Protein AF-A0A2N9G101-F1 (afdb_monomer_lite)

Secondary structure (DSSP, 8-state):
-TTHHHHHHHHHHGGGS-PPPP-HHHHHHHHHHHHHHHHHHHHHHHTTT-HHHHHHHHHHHHHHHHHHHHHHTHHHHHHHHTT-HHHHHHHHHHHHHHHHHHHHHHHSGGGGSGGGHHHHHHHHHHHHHHTHHHHHHHHHHTTT-HHHHHHHHHHHHHHHHHHHHHHHHHHTTTTTTSTTTSTTTT-HHHHHHHHHHHHHHHHHHHHHHHH-S---S-------SHHHHHHHHHHHHHHHHHHHHHHHHH------THHHHS-HHHH---TTS-TT--PPPSS--GGG-TT--S-TTSPP-SHHHHHHHHHHH-HHHHTTGGG-EEEEEE--SSPPSSTTHHHHHHHHHHHHHHHHHHHT-EEEEE-S-SSTT--GGGTHHHHHHHHHHH-TT-SEEEEE-TTEEE--SS----GGGGTT-SEEEEE-HHHHH-SSS--TTSEEEEEEEEESSHHHHHHHHHHHTTSTTSTTHHHHHHHHHHH-TT---SS--HHHHHHHHHHHTHHHHGGGEEEE-SB-SS-BHHHHHTTHHHHHHHHHHHHHH-TTTS----GGGHHHHHHHHHHHHIIIIITTTS--B--EEE-TT--TTTS---TTS-HHHHHHHHHHHHHHHHHHHHGGGTEE-SSTT-SS--EEPPTT---

pLDDT: mean 84.17, std 16.73, range [27.88, 98.81]

Radius of gyration: 36.26 Å; chains: 1; bounding box: 88×79×110 Å

Sequence (647 aa):
MQQSMKEDLANIIAPLMVRPITRWPFFAFLGGAMFCLLASSICHLLSCHSERVSYIMLRLDYAGIAALISTSFYPPVYYSFMCNPFFCNLYMGFITLMGIATVLVSLLPVFQTPEFRTVRASLFCAMGFSGIAPILHKLILFWGTPEILHTTGYEVLMGAFYGLGALVYATRIPERWMPGKFDIAGHSHQLFHVLVVAGAYTHYHAGSQTSDPMSKSSYRNKPCLCFINGFLFLGGALLLLLLLWTFLSFSNPFPNFEAKLNDPDSLNCAMGESETKHCDSPEKSFYDDPELSYSIEKPVKNWDAKRRDWLKHHPSLASGARDRILVVTGSQPFPCKNPIGDHLLLRLFKNKVDYCRIHGYEIFYNNAYLQPKMDSYWAKIPVVRAAMLAHPEVEWIWWVDSDAVFTDMEFKVPLERYKDHNLVVHGWPDMVYHTYNKSWTGLNAGVFLIRNCQWSMDLMHVWSHFGPNSPNYKRWGQILTSTFKDKPYPLPDDQSSLIYLLFKLRKKWGYKTYIESDYNLEGYWIELVKTYDNVTEGYIDMEIRAPTLRRRHAEKLSEYYAALREPYLEDVGYKSGNGRRPFVTHFTGCQQCSGNHNAMYVGDTCWNEMERALNFADNQVLRKYGFMHPDLLNSSLVSVVPFDYPA

Organism: Fagus sylvatica (NCBI:txid28930)

InterPro domains:
  IPR004254 AdipoR/Haemolysin-III-related [PF03006] (19-204)
  IPR008630 Glycosyltransferase 34 [PF05637] (323-595)
  IPR008630 Glycosyltransferase 34 [PTHR31311] (271-636)
  IPR029044 Nucleotide-diphospho-sugar transferases [G3DSA:3.90.550.10] (322-485)

Structure (mmCIF, N/CA/C/O backbone):
data_AF-A0A2N9G101-F1
#
_entry.id   AF-A0A2N9G101-F1
#
loop_
_atom_site.group_PDB
_atom_site.id
_atom_site.type_symbol
_atom_site.label_atom_id
_atom_site.label_alt_id
_atom_site.label_comp_id
_atom_site.label_asym_id
_atom_site.label_entity_id
_atom_site.label_seq_id
_atom_site.pdbx_PDB_ins_code
_atom_site.Cartn_x
_atom_site.Cartn_y
_atom_site.Cartn_z
_atom_site.occupancy
_atom_site.B_iso_or_equiv
_atom_site.auth_seq_id
_atom_site.auth_comp_id
_atom_site.auth_asym_id
_atom_site.auth_atom_id
_atom_site.pdbx_PDB_model_num
ATOM 1 N N . MET A 1 1 ? 56.088 42.602 -72.945 1.00 52.53 1 MET A N 1
ATOM 2 C CA . MET A 1 1 ? 55.008 43.374 -72.283 1.00 52.53 1 MET A CA 1
ATOM 3 C C . MET A 1 1 ? 53.734 42.558 -72.051 1.00 52.53 1 MET A C 1
ATOM 5 O O . MET A 1 1 ? 53.182 42.627 -70.967 1.00 52.53 1 MET A O 1
ATOM 9 N N . GLN A 1 2 ? 53.290 41.732 -73.005 1.00 46.81 2 GLN A N 1
ATOM 10 C CA . GLN A 1 2 ? 52.031 40.973 -72.886 1.00 46.81 2 GLN A CA 1
ATOM 11 C C . GLN A 1 2 ? 52.081 39.771 -71.914 1.00 46.81 2 GLN A C 1
ATOM 13 O O . GLN A 1 2 ? 51.042 39.310 -71.453 1.00 46.81 2 GLN A O 1
ATOM 18 N N . GLN A 1 3 ? 53.282 39.284 -71.581 1.00 45.91 3 GLN A N 1
ATOM 19 C CA . GLN A 1 3 ? 53.493 38.158 -70.662 1.00 45.91 3 GLN A CA 1
ATOM 20 C C . GLN A 1 3 ? 53.570 38.607 -69.191 1.00 45.91 3 GLN A C 1
ATOM 22 O O . GLN A 1 3 ? 52.927 37.991 -68.350 1.00 45.91 3 GLN A O 1
ATOM 27 N N . SER A 1 4 ? 54.207 39.753 -68.905 1.00 50.31 4 SER A N 1
ATOM 28 C CA . SER A 1 4 ? 54.218 40.335 -67.549 1.00 50.31 4 SER A CA 1
ATOM 29 C C . SER A 1 4 ? 52.841 40.870 -67.148 1.00 50.31 4 SER A C 1
ATOM 31 O O . SER A 1 4 ? 52.399 40.600 -66.045 1.00 50.31 4 SER A O 1
ATOM 33 N N . MET A 1 5 ? 52.070 41.474 -68.064 1.00 52.50 5 MET A N 1
ATOM 34 C CA . MET A 1 5 ? 50.680 41.855 -67.759 1.00 52.50 5 MET A CA 1
ATOM 35 C C . MET A 1 5 ? 49.777 40.657 -67.423 1.00 52.50 5 MET A C 1
ATOM 37 O O . MET A 1 5 ? 48.809 40.819 -66.686 1.00 52.50 5 MET A O 1
ATOM 41 N N . LYS A 1 6 ? 50.066 39.458 -67.950 1.00 51.16 6 LYS A N 1
ATOM 42 C CA . LYS A 1 6 ? 49.337 38.227 -67.602 1.00 51.16 6 LYS A CA 1
ATOM 43 C C . LYS A 1 6 ? 49.729 37.702 -66.221 1.00 51.16 6 LYS A C 1
ATOM 45 O O . LYS A 1 6 ? 48.852 37.249 -65.494 1.00 51.16 6 LYS A O 1
ATOM 50 N N . GLU A 1 7 ? 51.008 37.777 -65.864 1.00 52.28 7 GLU A N 1
ATOM 51 C CA . GLU A 1 7 ? 51.516 37.377 -64.544 1.00 52.28 7 GLU A CA 1
ATOM 52 C C . GLU A 1 7 ? 51.094 38.361 -63.446 1.00 52.28 7 GLU A C 1
ATOM 54 O O . GLU A 1 7 ? 50.658 37.938 -62.379 1.00 52.28 7 GLU A O 1
ATOM 59 N N . ASP A 1 8 ? 51.100 39.662 -63.731 1.00 55.16 8 ASP A N 1
ATOM 60 C CA . ASP A 1 8 ? 50.646 40.704 -62.809 1.00 55.16 8 ASP A CA 1
ATOM 61 C C . ASP A 1 8 ? 49.125 40.643 -62.603 1.00 55.16 8 ASP A C 1
ATOM 63 O O . ASP A 1 8 ? 48.644 40.740 -61.475 1.00 55.16 8 ASP A O 1
ATOM 67 N N . LEU A 1 9 ? 48.348 40.373 -63.659 1.00 54.81 9 LEU A N 1
ATOM 68 C CA . LEU A 1 9 ? 46.905 40.148 -63.540 1.00 54.81 9 LEU A CA 1
ATOM 69 C C . LEU A 1 9 ? 46.587 38.837 -62.796 1.00 54.81 9 LEU A C 1
ATOM 71 O O . LEU A 1 9 ? 45.656 38.806 -61.995 1.00 54.81 9 LEU A O 1
ATOM 75 N N . ALA A 1 10 ? 47.373 37.772 -62.994 1.00 51.41 10 ALA A N 1
ATOM 76 C CA . ALA A 1 10 ? 47.229 36.520 -62.246 1.00 51.41 10 ALA A CA 1
ATOM 77 C C . ALA A 1 10 ? 47.565 36.694 -60.752 1.00 51.41 10 ALA A C 1
ATOM 79 O O . ALA A 1 10 ? 46.837 36.183 -59.902 1.00 51.41 10 ALA A O 1
ATOM 80 N N . ASN A 1 11 ? 48.596 37.478 -60.423 1.00 55.09 11 ASN A N 1
ATOM 81 C CA . ASN A 1 11 ? 48.998 37.778 -59.046 1.00 55.09 11 ASN A CA 1
ATOM 82 C C . ASN A 1 11 ? 48.047 38.759 -58.334 1.00 55.09 11 ASN A C 1
ATOM 84 O O . ASN A 1 11 ? 47.912 38.694 -57.113 1.00 55.09 11 ASN A O 1
ATOM 88 N N . ILE A 1 12 ? 47.344 39.624 -59.074 1.00 57.69 12 ILE A N 1
ATOM 89 C CA . ILE A 1 12 ? 46.306 40.521 -58.533 1.00 57.69 12 ILE A CA 1
ATOM 90 C C . ILE A 1 12 ? 44.965 39.789 -58.345 1.00 57.69 12 ILE A C 1
ATOM 92 O O . ILE A 1 12 ? 44.237 40.081 -57.397 1.00 57.69 12 ILE A O 1
ATOM 96 N N . ILE A 1 13 ? 44.635 38.815 -59.201 1.00 50.28 13 ILE A N 1
ATOM 97 C CA . ILE A 1 13 ? 43.394 38.026 -59.097 1.00 50.28 13 ILE A CA 1
ATOM 98 C C . ILE A 1 13 ? 43.520 36.888 -58.066 1.00 50.28 13 ILE A C 1
ATOM 100 O O . ILE A 1 13 ? 42.529 36.540 -57.422 1.00 50.28 13 ILE A O 1
ATOM 104 N N . ALA A 1 14 ? 44.722 36.344 -57.839 1.00 46.81 14 ALA A N 1
ATOM 105 C CA . ALA A 1 14 ? 44.952 35.240 -56.900 1.00 46.81 14 ALA A CA 1
ATOM 106 C C . ALA A 1 14 ? 44.434 35.486 -55.458 1.00 46.81 14 ALA A C 1
ATOM 108 O O . ALA A 1 14 ? 43.773 34.592 -54.926 1.00 46.81 14 ALA A O 1
ATOM 109 N N . PRO A 1 15 ? 44.619 36.663 -54.819 1.00 47.50 15 PRO A N 1
ATOM 110 C CA . PRO A 1 15 ? 44.034 36.937 -53.505 1.00 47.50 15 PRO A CA 1
ATOM 111 C C . PRO A 1 15 ? 42.544 37.321 -53.553 1.00 47.50 15 PRO A C 1
ATOM 113 O O . PRO A 1 15 ? 41.867 37.234 -52.532 1.00 47.50 15 PRO A O 1
ATOM 116 N N . LEU A 1 16 ? 42.004 37.698 -54.720 1.00 39.09 16 LEU A N 1
ATOM 117 C CA . LEU A 1 16 ? 40.578 38.012 -54.919 1.00 39.09 16 LEU A CA 1
ATOM 118 C C . LEU A 1 16 ? 39.696 36.759 -55.082 1.00 39.09 16 LEU A C 1
ATOM 120 O O . LEU A 1 16 ? 38.474 36.858 -54.969 1.00 39.09 16 LEU A O 1
ATOM 124 N N . MET A 1 17 ? 40.289 35.581 -55.315 1.00 42.56 17 MET A N 1
ATOM 125 C CA . MET A 1 17 ? 39.564 34.310 -55.480 1.00 42.56 17 MET A CA 1
ATOM 126 C C . MET A 1 17 ? 39.573 33.391 -54.248 1.00 42.56 17 MET A C 1
ATOM 128 O O . MET A 1 17 ? 38.893 32.363 -54.252 1.00 42.56 17 MET A O 1
ATOM 132 N N . VAL A 1 18 ? 40.263 33.755 -53.162 1.00 47.16 18 VAL A N 1
ATOM 133 C CA . VAL A 1 18 ? 40.224 32.978 -51.913 1.00 47.16 18 VAL A CA 1
ATOM 134 C C . VAL A 1 18 ? 38.996 33.398 -51.107 1.00 47.16 18 VAL A C 1
ATOM 136 O O . VAL A 1 18 ? 39.042 34.327 -50.303 1.00 47.16 18 VAL A O 1
ATOM 139 N N . ARG A 1 19 ? 37.862 32.717 -51.319 1.00 48.53 19 ARG A N 1
ATOM 140 C CA . ARG A 1 19 ? 36.724 32.837 -50.396 1.00 48.53 19 ARG A CA 1
ATOM 141 C C . ARG A 1 19 ? 37.192 32.399 -49.002 1.00 48.53 19 ARG A C 1
ATOM 143 O O . ARG A 1 19 ? 37.659 31.265 -48.874 1.00 48.53 19 ARG A O 1
ATOM 150 N N . PRO A 1 20 ? 37.076 33.244 -47.962 1.00 58.47 20 PRO A N 1
ATOM 151 C CA . PRO A 1 20 ? 37.453 32.842 -46.616 1.00 58.47 20 PRO A CA 1
ATOM 152 C C . PRO A 1 20 ? 36.594 31.648 -46.195 1.00 58.47 20 PRO A C 1
ATOM 154 O O . PRO A 1 20 ? 35.363 31.693 -46.277 1.00 58.47 20 PRO A O 1
ATOM 157 N N . ILE A 1 21 ? 37.248 30.568 -45.766 1.00 68.69 21 ILE A N 1
ATOM 158 C CA . ILE A 1 21 ? 36.562 29.383 -45.253 1.00 68.69 21 ILE A CA 1
ATOM 159 C C . ILE A 1 21 ? 35.805 29.795 -43.988 1.00 68.69 21 ILE A C 1
ATOM 161 O O . ILE A 1 21 ? 36.378 30.278 -43.011 1.00 68.69 21 ILE A O 1
ATOM 165 N N . THR A 1 22 ? 34.487 29.645 -44.022 1.00 79.38 22 THR A N 1
ATOM 166 C CA . THR A 1 22 ? 33.605 30.079 -42.941 1.00 79.38 22 THR A CA 1
ATOM 167 C C . THR A 1 22 ? 33.689 29.138 -41.743 1.00 79.38 22 THR A C 1
ATOM 169 O O . THR A 1 22 ? 33.569 27.928 -41.906 1.00 79.38 22 THR A O 1
ATOM 172 N N . ARG A 1 23 ? 33.779 29.693 -40.529 1.00 82.56 23 ARG A N 1
ATOM 173 C CA . ARG A 1 23 ? 33.879 28.928 -39.268 1.00 82.56 23 ARG A CA 1
ATOM 174 C C . ARG A 1 23 ? 32.535 28.598 -38.607 1.00 82.56 23 ARG A C 1
ATOM 176 O O . ARG A 1 23 ? 32.513 28.006 -37.531 1.00 82.56 23 ARG A O 1
ATOM 183 N N . TRP A 1 24 ? 31.413 28.957 -39.235 1.00 86.56 24 TRP A N 1
ATOM 184 C CA . TRP A 1 24 ? 30.076 28.688 -38.694 1.00 86.56 24 TRP A CA 1
ATOM 185 C C . TRP A 1 24 ? 29.829 27.207 -38.331 1.00 86.56 24 TRP A C 1
ATOM 187 O O . TRP A 1 24 ? 29.229 26.997 -37.276 1.00 86.56 24 TRP A O 1
ATOM 197 N N . PRO A 1 25 ? 30.314 26.183 -39.081 1.00 88.75 25 PRO A N 1
ATOM 198 C CA . PRO A 1 25 ? 30.049 24.785 -38.725 1.00 88.75 25 PRO A CA 1
ATOM 199 C C . PRO A 1 25 ? 30.686 24.419 -37.385 1.00 88.75 25 PRO A C 1
ATOM 201 O O . PRO A 1 25 ? 30.102 23.711 -36.571 1.00 88.75 25 PRO A O 1
ATOM 204 N N . PHE A 1 26 ? 31.878 24.958 -37.133 1.00 86.75 26 PHE A N 1
ATOM 205 C CA . PHE A 1 26 ? 32.614 24.753 -35.894 1.00 86.75 26 PHE A CA 1
ATOM 206 C C . PHE A 1 26 ? 31.935 25.440 -34.703 1.00 86.75 26 PHE A C 1
ATOM 208 O O . PHE A 1 26 ? 31.803 24.840 -33.639 1.00 86.75 26 PHE A O 1
ATOM 215 N N . PHE A 1 27 ? 31.430 26.664 -34.885 1.00 87.94 27 PHE A N 1
ATOM 216 C CA . PHE A 1 27 ? 30.653 27.346 -33.845 1.00 87.94 27 PHE A CA 1
ATOM 217 C C . PHE A 1 27 ? 29.311 26.661 -33.565 1.00 87.94 27 PHE A C 1
ATOM 219 O O . PHE A 1 27 ? 28.896 26.598 -32.410 1.00 87.94 27 PHE A O 1
ATOM 226 N N . ALA A 1 28 ? 28.656 26.109 -34.590 1.00 89.19 28 ALA A N 1
ATOM 227 C CA . ALA A 1 28 ? 27.442 25.316 -34.419 1.00 89.19 28 ALA A CA 1
ATOM 228 C C . ALA A 1 28 ? 27.714 24.043 -33.602 1.00 89.19 28 ALA A C 1
ATOM 230 O O . ALA A 1 28 ? 26.963 23.740 -32.674 1.00 89.19 28 ALA A O 1
ATOM 231 N N . PHE A 1 29 ? 28.816 23.339 -33.888 1.00 91.94 29 PHE A N 1
ATOM 232 C CA . PHE A 1 29 ? 29.275 22.211 -33.076 1.00 91.94 29 PHE A CA 1
ATOM 233 C C . PHE A 1 29 ? 29.494 22.617 -31.612 1.00 91.94 29 PHE A C 1
ATOM 235 O O . PHE A 1 29 ? 28.899 22.015 -30.719 1.00 91.94 29 PHE A O 1
ATOM 242 N N . LEU A 1 30 ? 30.279 23.671 -31.364 1.00 89.44 30 LEU A N 1
ATOM 243 C CA . LEU A 1 30 ? 30.543 24.168 -30.010 1.00 89.44 30 LEU A CA 1
ATOM 244 C C . LEU A 1 30 ? 29.254 24.541 -29.268 1.00 89.44 30 LEU A C 1
ATOM 246 O O . LEU A 1 30 ? 29.098 24.184 -28.104 1.00 89.44 30 LEU A O 1
ATOM 250 N N . GLY A 1 31 ? 28.308 25.201 -29.940 1.00 89.62 31 GLY A N 1
ATOM 251 C CA . GLY A 1 31 ? 27.005 25.533 -29.364 1.00 89.62 31 GLY A CA 1
ATOM 252 C C . GLY A 1 31 ? 26.178 24.308 -29.002 1.00 89.62 31 GLY A C 1
ATOM 253 O O . GLY A 1 31 ? 25.658 24.242 -27.890 1.00 89.62 31 GLY A O 1
ATOM 254 N N . GLY A 1 32 ? 26.109 23.313 -29.889 1.00 91.25 32 GLY A N 1
ATOM 255 C CA . GLY A 1 32 ? 25.422 22.053 -29.595 1.00 91.25 32 GLY A CA 1
ATOM 256 C C . GLY A 1 32 ? 26.073 21.282 -28.445 1.00 91.25 32 GLY A C 1
ATOM 257 O O . GLY A 1 32 ? 25.369 20.795 -27.564 1.00 91.25 32 GLY A O 1
ATOM 258 N N . ALA A 1 33 ? 27.408 21.243 -28.388 1.00 91.19 33 ALA A N 1
ATOM 259 C CA . ALA A 1 33 ? 28.142 20.613 -27.294 1.00 91.19 33 ALA A CA 1
ATOM 260 C C . ALA A 1 33 ? 27.913 21.321 -25.953 1.00 91.19 33 ALA A C 1
ATOM 262 O O . ALA A 1 33 ? 27.611 20.668 -24.957 1.00 91.19 33 ALA A O 1
ATOM 263 N N . MET A 1 34 ? 27.989 22.652 -25.924 1.00 90.56 34 MET A N 1
ATOM 264 C CA . MET A 1 34 ? 27.719 23.433 -24.716 1.00 90.56 34 MET A CA 1
ATOM 265 C C . MET A 1 34 ? 26.275 23.269 -24.243 1.00 90.56 34 MET A C 1
ATOM 267 O O . MET A 1 34 ? 26.049 23.072 -23.052 1.00 90.56 34 MET A O 1
ATOM 271 N N . PHE A 1 35 ? 25.306 23.310 -25.163 1.00 91.31 35 PHE A N 1
ATOM 272 C CA . PHE A 1 35 ? 23.901 23.076 -24.840 1.00 91.31 35 PHE A CA 1
ATOM 273 C C . PHE A 1 35 ? 23.687 21.678 -24.252 1.00 91.31 35 PHE A C 1
ATOM 275 O O . PHE A 1 35 ? 23.080 21.564 -23.193 1.00 91.31 35 PHE A O 1
ATOM 282 N N . CYS A 1 36 ? 24.243 20.637 -24.877 1.00 93.88 36 CYS A N 1
ATOM 283 C CA . CYS A 1 36 ? 24.159 19.265 -24.382 1.00 93.88 36 CYS A CA 1
ATOM 284 C C . CYS A 1 36 ? 24.722 19.122 -22.962 1.00 93.88 36 CYS A C 1
ATOM 286 O O . CYS A 1 36 ? 24.050 18.588 -22.084 1.00 93.88 36 CYS A O 1
ATOM 288 N N . LEU A 1 37 ? 25.939 19.619 -22.719 1.00 92.00 37 LEU A N 1
ATOM 289 C CA . LEU A 1 37 ? 26.608 19.488 -21.422 1.00 92.00 37 LEU A CA 1
ATOM 290 C C . LEU A 1 37 ? 25.914 20.309 -20.328 1.00 92.00 37 LEU A C 1
ATOM 292 O O . LEU A 1 37 ? 25.826 19.859 -19.184 1.00 92.00 37 LEU A O 1
ATOM 296 N N . LEU A 1 38 ? 25.388 21.489 -20.668 1.00 91.38 38 LEU A N 1
ATOM 297 C CA . LEU A 1 38 ? 24.633 22.317 -19.733 1.00 91.38 38 LEU A CA 1
ATOM 298 C C . LEU A 1 38 ? 23.277 21.684 -19.399 1.00 91.38 38 LEU A C 1
ATOM 300 O O . LEU A 1 38 ? 22.930 21.596 -18.224 1.00 91.38 38 LEU A O 1
ATOM 304 N N . ALA A 1 39 ? 22.535 21.218 -20.409 1.00 88.94 39 ALA A N 1
ATOM 305 C CA . ALA A 1 39 ? 21.244 20.559 -20.223 1.00 88.94 39 ALA A CA 1
ATOM 306 C C . ALA A 1 39 ? 21.383 19.305 -19.347 1.00 88.94 39 ALA A C 1
ATOM 308 O O . ALA A 1 39 ? 20.644 19.159 -18.375 1.00 88.94 39 ALA A O 1
ATOM 309 N N . SER A 1 40 ? 22.394 18.476 -19.620 1.00 92.50 40 SER A N 1
ATOM 310 C CA . SER A 1 40 ? 22.765 17.317 -18.800 1.00 92.50 40 SER A CA 1
ATOM 311 C C . SER A 1 40 ? 23.095 17.702 -17.354 1.00 92.50 40 SER A C 1
ATOM 313 O O . SER A 1 40 ? 22.532 17.144 -16.410 1.00 92.50 40 SER A O 1
ATOM 315 N N . SER A 1 41 ? 23.949 18.713 -17.153 1.00 92.38 41 SER A N 1
ATOM 316 C CA . SER A 1 41 ? 24.358 19.143 -15.808 1.00 92.38 41 SER A CA 1
ATOM 317 C C . SER A 1 41 ? 23.182 19.676 -14.985 1.00 92.38 41 SER A C 1
ATOM 319 O O . SER A 1 41 ? 23.021 19.307 -13.823 1.00 92.38 41 SER A O 1
ATOM 321 N N . ILE A 1 42 ? 22.334 20.520 -15.586 1.00 88.94 42 ILE A N 1
ATOM 322 C CA . ILE A 1 42 ? 21.128 21.051 -14.933 1.00 88.94 42 ILE A CA 1
ATOM 323 C C . ILE A 1 42 ? 20.152 19.914 -14.632 1.00 88.94 42 ILE A C 1
ATOM 325 O O . ILE A 1 42 ? 19.570 19.880 -13.547 1.00 88.94 42 ILE A O 1
ATOM 329 N N . CYS A 1 43 ? 19.999 18.966 -15.560 1.00 89.50 43 CYS A N 1
ATOM 330 C CA . CYS A 1 43 ? 19.128 17.822 -15.367 1.00 89.50 43 CYS A CA 1
ATOM 331 C C . CYS A 1 43 ? 19.538 17.006 -14.151 1.00 89.50 43 CYS A C 1
ATOM 333 O O . CYS A 1 43 ? 18.735 16.829 -13.235 1.00 89.50 43 CYS A O 1
ATOM 335 N N . HIS A 1 44 ? 20.795 16.582 -14.083 1.00 89.94 44 HIS A N 1
ATOM 336 C CA . HIS A 1 44 ? 21.281 15.786 -12.964 1.00 89.94 44 HIS A CA 1
ATOM 337 C C . HIS A 1 44 ? 21.308 16.552 -11.635 1.00 89.94 44 HIS A C 1
ATOM 339 O O . HIS A 1 44 ? 21.109 15.937 -10.590 1.00 89.94 44 HIS A O 1
ATOM 345 N N . LEU A 1 45 ? 21.465 17.879 -11.659 1.00 91.19 45 LEU A N 1
ATOM 346 C CA . LEU A 1 45 ? 21.367 18.715 -10.461 1.00 91.19 45 LEU A CA 1
ATOM 347 C C . LEU A 1 45 ? 19.927 18.821 -9.927 1.00 91.19 45 LEU A C 1
ATOM 349 O O . LEU A 1 45 ? 19.717 18.790 -8.718 1.00 91.19 45 LEU A O 1
ATOM 353 N N . LEU A 1 46 ? 18.937 18.961 -10.814 1.00 89.94 46 LEU A N 1
ATOM 354 C CA . LEU A 1 46 ? 17.538 19.226 -10.446 1.00 89.94 46 LEU A CA 1
ATOM 355 C C . LEU A 1 46 ? 16.638 17.980 -10.461 1.00 89.94 46 LEU A C 1
ATOM 357 O O . LEU A 1 46 ? 15.464 18.067 -10.098 1.00 89.94 46 LEU A O 1
ATOM 361 N N . SER A 1 47 ? 17.168 16.814 -10.839 1.00 83.75 47 SER A N 1
ATOM 362 C CA . SER A 1 47 ? 16.418 15.550 -10.940 1.00 83.75 47 SER A CA 1
ATOM 363 C C . SER A 1 47 ? 15.757 15.113 -9.627 1.00 83.75 47 SER A C 1
ATOM 365 O O . SER A 1 47 ? 14.759 14.396 -9.661 1.00 83.75 47 SER A O 1
ATOM 367 N N . CYS A 1 48 ? 16.282 15.543 -8.477 1.00 88.94 48 CYS A N 1
ATOM 368 C CA . CYS A 1 48 ? 15.741 15.228 -7.153 1.00 88.94 48 CYS A CA 1
ATOM 369 C C . CYS A 1 48 ? 14.716 16.250 -6.629 1.00 88.94 48 CYS A C 1
ATOM 371 O O . CYS A 1 48 ? 14.145 16.034 -5.565 1.00 88.94 48 CYS A O 1
ATOM 373 N N . HIS A 1 49 ? 14.478 17.360 -7.339 1.00 88.75 49 HIS A N 1
ATOM 374 C CA . HIS A 1 49 ? 13.645 18.456 -6.838 1.00 88.75 49 HIS A CA 1
ATOM 375 C C . HIS A 1 49 ? 12.150 18.097 -6.784 1.00 88.75 49 HIS A C 1
ATOM 377 O O . HIS A 1 49 ? 11.487 18.303 -5.771 1.00 88.75 49 HIS A O 1
ATOM 383 N N . SER A 1 50 ? 11.589 17.598 -7.887 1.00 88.19 50 SER A N 1
ATOM 384 C CA . SER A 1 50 ? 10.208 17.103 -7.963 1.00 88.19 50 SER A CA 1
ATOM 385 C C . SER A 1 50 ? 10.019 16.249 -9.213 1.00 88.19 50 SER A C 1
ATOM 387 O O . SER A 1 50 ? 10.756 16.415 -10.184 1.00 88.19 50 SER A O 1
ATOM 389 N N . GLU A 1 51 ? 9.004 15.380 -9.230 1.00 79.31 51 GLU A N 1
ATOM 390 C CA . GLU A 1 51 ? 8.693 14.526 -10.388 1.00 79.31 51 GLU A CA 1
ATOM 391 C C . GLU A 1 51 ? 8.532 15.347 -11.677 1.00 79.31 51 GLU A C 1
ATOM 393 O O . GLU A 1 51 ? 9.134 15.035 -12.702 1.00 79.31 51 GLU A O 1
ATOM 398 N N . ARG A 1 52 ? 7.807 16.471 -11.606 1.00 78.69 52 ARG A N 1
ATOM 399 C CA . ARG A 1 52 ? 7.606 17.378 -12.745 1.00 78.69 52 ARG A CA 1
ATOM 400 C C . ARG A 1 52 ? 8.912 17.992 -13.250 1.00 78.69 52 ARG A C 1
ATOM 402 O O . ARG A 1 52 ? 9.111 18.074 -14.459 1.00 78.69 52 ARG A O 1
ATOM 409 N N . VAL A 1 53 ? 9.780 18.456 -12.349 1.00 81.06 53 VAL A N 1
ATOM 410 C CA . VAL A 1 53 ? 11.065 19.058 -12.739 1.00 81.06 53 VAL A CA 1
ATOM 411 C C . VAL A 1 53 ? 11.981 17.990 -13.324 1.00 81.06 53 VAL A C 1
ATOM 413 O O . VAL A 1 53 ? 12.497 18.188 -14.417 1.00 81.06 53 VAL A O 1
ATOM 416 N N . SER A 1 54 ? 12.095 16.836 -12.665 1.00 82.44 54 SER A N 1
ATOM 417 C CA . SER A 1 54 ? 12.854 15.675 -13.143 1.00 82.44 54 SER A CA 1
ATOM 418 C C . SER A 1 54 ? 12.418 15.256 -14.551 1.00 82.44 54 SER A C 1
ATOM 420 O O . SER A 1 54 ? 13.239 15.102 -15.453 1.00 82.44 54 SER A O 1
ATOM 422 N N . TYR A 1 55 ? 11.107 15.204 -14.784 1.00 80.44 55 TYR A N 1
ATOM 423 C CA . TYR A 1 55 ? 10.525 14.873 -16.076 1.00 80.44 55 TYR A CA 1
ATOM 424 C C . TYR A 1 55 ? 10.870 15.874 -17.186 1.00 80.44 55 TYR A C 1
ATOM 426 O O . TYR A 1 55 ? 11.292 15.475 -18.270 1.00 80.44 55 TYR A O 1
ATOM 434 N N . ILE A 1 56 ? 10.710 17.179 -16.936 1.00 82.50 56 ILE A N 1
ATOM 435 C CA . ILE A 1 56 ? 11.040 18.225 -17.920 1.00 82.50 56 ILE A CA 1
ATOM 436 C C . ILE A 1 56 ? 12.544 18.229 -18.203 1.00 82.50 56 ILE A C 1
ATOM 438 O O . ILE A 1 56 ? 12.961 18.320 -19.357 1.00 82.50 56 ILE A O 1
ATOM 442 N N . MET A 1 57 ? 13.357 18.109 -17.157 1.00 85.19 57 MET A N 1
ATOM 443 C CA . MET A 1 57 ? 14.806 18.132 -17.272 1.00 85.19 57 MET A CA 1
ATOM 444 C C . MET A 1 57 ? 15.353 16.934 -18.052 1.00 85.19 57 MET A C 1
ATOM 446 O O . MET A 1 57 ? 16.201 17.122 -18.921 1.00 85.19 57 MET A O 1
ATOM 450 N N . LEU A 1 58 ? 14.815 15.732 -17.829 1.00 82.50 58 LEU A N 1
ATOM 451 C CA . LEU A 1 58 ? 15.212 14.536 -18.576 1.00 82.50 58 LEU A CA 1
ATOM 452 C C . LEU A 1 58 ? 14.924 14.675 -20.080 1.00 82.50 58 LEU A C 1
ATOM 454 O O . LEU A 1 58 ? 15.703 14.225 -20.918 1.00 82.50 58 LEU A O 1
ATOM 458 N N . ARG A 1 59 ? 13.826 15.350 -20.447 1.00 84.00 59 ARG A N 1
A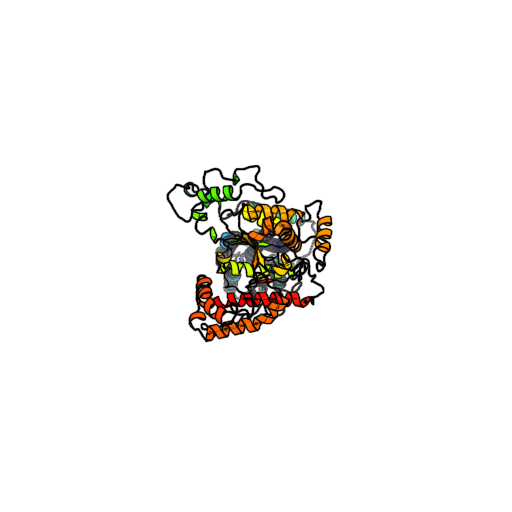TOM 459 C CA . ARG A 1 59 ? 13.517 15.651 -21.855 1.00 84.00 59 ARG A CA 1
ATOM 460 C C . ARG A 1 59 ? 14.502 16.645 -22.469 1.00 84.00 59 ARG A C 1
ATOM 462 O O . ARG A 1 59 ? 14.892 16.479 -23.625 1.00 84.00 59 ARG A O 1
ATOM 469 N N . LEU A 1 60 ? 14.891 17.673 -21.713 1.00 85.00 60 LEU A N 1
ATOM 470 C CA . LEU A 1 60 ? 15.895 18.645 -22.154 1.00 85.00 60 LEU A CA 1
ATOM 471 C C . LEU A 1 60 ? 17.266 17.987 -22.340 1.00 85.00 60 LEU A C 1
ATOM 473 O O . LEU A 1 60 ? 17.959 18.310 -23.301 1.00 85.00 60 LEU A O 1
ATOM 477 N N . ASP A 1 61 ? 17.622 17.031 -21.484 1.00 87.69 61 ASP A N 1
ATOM 478 C CA . ASP A 1 61 ? 18.860 16.259 -21.603 1.00 87.69 61 ASP A CA 1
ATOM 479 C C . ASP A 1 61 ? 18.893 15.428 -22.902 1.00 87.69 61 ASP A C 1
ATOM 481 O O . ASP A 1 61 ? 19.833 15.524 -23.694 1.00 87.69 61 ASP A O 1
ATOM 485 N N . TYR A 1 62 ? 17.804 14.719 -23.228 1.00 85.31 62 TYR A N 1
ATOM 486 C CA . TYR A 1 62 ? 17.686 14.003 -24.509 1.00 85.31 62 TYR A CA 1
ATOM 487 C C . TYR A 1 62 ? 17.734 14.926 -25.733 1.00 85.31 62 TYR A C 1
ATOM 489 O O . TYR A 1 62 ? 18.354 14.580 -26.743 1.00 85.31 62 TYR A O 1
ATOM 497 N N . ALA A 1 63 ? 17.127 16.113 -25.650 1.00 88.88 63 ALA A N 1
ATOM 498 C CA . ALA A 1 63 ? 17.253 17.122 -26.700 1.00 88.88 63 ALA A CA 1
ATOM 499 C C . ALA A 1 63 ? 18.707 17.611 -26.847 1.00 88.88 63 ALA A C 1
ATOM 501 O O . ALA A 1 63 ? 19.170 17.835 -27.967 1.00 88.88 63 ALA A O 1
ATOM 502 N N . GLY A 1 64 ? 19.442 17.714 -25.736 1.00 90.88 64 GLY A N 1
ATOM 503 C CA . GLY A 1 64 ? 20.873 18.004 -25.703 1.00 90.88 64 GLY A CA 1
ATOM 504 C C . GLY A 1 64 ? 21.699 17.001 -26.507 1.00 90.88 64 GLY A C 1
ATOM 505 O O . GLY A 1 64 ? 22.469 17.403 -27.380 1.00 90.88 64 GLY A O 1
ATOM 506 N N . ILE A 1 65 ? 21.484 15.702 -26.283 1.00 90.19 65 ILE A N 1
ATOM 507 C CA . ILE A 1 65 ? 22.187 14.628 -27.006 1.00 90.19 65 ILE A CA 1
ATOM 508 C C . ILE A 1 65 ? 21.918 14.718 -28.515 1.00 90.19 65 ILE A C 1
ATOM 510 O O . ILE A 1 65 ? 22.849 14.657 -29.319 1.00 90.19 65 ILE A O 1
ATOM 514 N N . ALA A 1 66 ? 20.657 14.909 -28.915 1.00 91.12 66 ALA A N 1
ATOM 515 C CA . ALA A 1 66 ? 20.287 15.028 -30.326 1.00 91.12 66 ALA A CA 1
ATOM 516 C C . ALA A 1 66 ? 20.929 16.260 -30.991 1.00 91.12 66 ALA A C 1
ATOM 518 O O . ALA A 1 66 ? 21.403 16.179 -32.130 1.00 91.12 66 ALA A O 1
ATOM 519 N N . ALA A 1 67 ? 20.990 17.387 -30.274 1.00 91.50 67 ALA A N 1
ATOM 520 C CA . ALA A 1 67 ? 21.648 18.601 -30.741 1.00 91.50 67 ALA A CA 1
ATOM 521 C C . ALA A 1 67 ? 23.159 18.395 -30.923 1.00 91.50 67 ALA A C 1
ATOM 523 O O . ALA A 1 67 ? 23.685 18.754 -31.974 1.00 91.50 67 ALA A O 1
ATOM 524 N N . LEU A 1 68 ? 23.836 17.768 -29.952 1.00 92.38 68 LEU A N 1
ATOM 525 C CA . LEU A 1 68 ? 25.265 17.454 -30.042 1.00 92.38 68 LEU A CA 1
ATOM 526 C C . LEU A 1 68 ? 25.571 16.559 -31.247 1.00 92.38 68 LEU A C 1
ATOM 528 O O . LEU A 1 68 ? 26.462 16.893 -32.020 1.00 92.38 68 LEU A O 1
ATOM 532 N N . ILE A 1 69 ? 24.824 15.466 -31.445 1.00 91.31 69 ILE A N 1
ATOM 533 C CA . ILE A 1 69 ? 25.041 14.565 -32.591 1.00 91.31 69 ILE A CA 1
ATOM 534 C C . ILE A 1 69 ? 24.828 15.316 -33.910 1.00 91.31 69 ILE A C 1
ATOM 536 O O . ILE A 1 69 ? 25.610 15.171 -34.842 1.00 91.31 69 ILE A O 1
ATOM 540 N N . SER A 1 70 ? 23.788 16.148 -33.999 1.00 92.81 70 SER A N 1
ATOM 541 C CA . SER A 1 70 ? 23.483 16.863 -35.241 1.00 92.81 70 SER A CA 1
ATOM 542 C C . SER A 1 70 ? 24.568 17.870 -35.604 1.00 92.81 70 SER A C 1
ATOM 544 O O . SER A 1 70 ? 25.059 17.887 -36.731 1.00 92.81 70 SER A O 1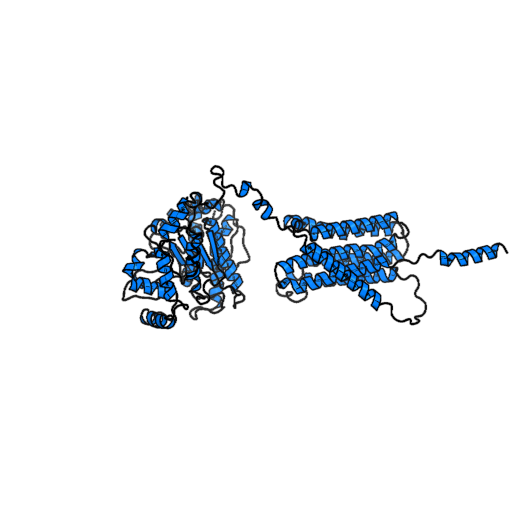
ATOM 546 N N . THR A 1 71 ? 24.971 18.710 -34.649 1.00 92.88 71 THR A N 1
ATOM 547 C CA . THR A 1 71 ? 25.939 19.774 -34.925 1.00 92.88 71 THR A CA 1
ATOM 548 C C . THR A 1 71 ? 27.363 19.252 -35.055 1.00 92.88 71 THR A C 1
ATOM 550 O O . THR A 1 71 ? 28.174 19.885 -35.730 1.00 92.88 71 THR A O 1
ATOM 553 N N . SER A 1 72 ? 27.680 18.089 -34.481 1.00 91.31 72 SER A N 1
ATOM 554 C CA . SER A 1 72 ? 29.000 17.477 -34.626 1.00 91.31 72 SER A CA 1
ATOM 555 C C . SER A 1 72 ? 29.273 16.938 -36.034 1.00 91.31 72 SER A C 1
ATOM 557 O O . SER A 1 72 ? 30.433 16.830 -36.433 1.00 91.31 72 SER A O 1
ATOM 559 N N . PHE A 1 73 ? 28.226 16.701 -36.832 1.00 91.56 73 PHE A N 1
ATOM 560 C CA . PHE A 1 73 ? 28.344 16.350 -38.250 1.00 91.56 73 PHE A CA 1
ATOM 561 C C . PHE A 1 73 ? 28.684 17.556 -39.130 1.00 91.56 73 PHE A C 1
ATOM 563 O O . PHE A 1 73 ? 29.244 17.377 -40.212 1.00 91.56 73 PHE A O 1
ATOM 570 N N . TYR A 1 74 ? 28.374 18.785 -38.702 1.00 91.00 74 TYR A N 1
ATOM 571 C CA . TYR A 1 74 ? 28.514 19.955 -39.572 1.00 91.00 74 TYR A CA 1
ATOM 572 C C . TYR A 1 74 ? 29.974 20.244 -39.948 1.00 91.00 74 TYR A C 1
ATOM 574 O O . TYR A 1 74 ? 30.225 20.379 -41.143 1.00 91.00 74 TYR A O 1
ATOM 582 N N . PRO A 1 75 ? 30.961 20.294 -39.025 1.00 90.00 75 PRO A N 1
ATOM 583 C CA . PRO A 1 75 ? 32.359 20.491 -39.412 1.00 90.00 75 PRO A CA 1
ATOM 584 C C . PRO A 1 75 ? 32.915 19.421 -40.371 1.00 90.00 75 PRO A C 1
ATOM 586 O O . PRO A 1 75 ? 33.387 19.806 -41.443 1.00 90.00 75 PRO A O 1
ATOM 589 N N . PRO A 1 76 ? 32.864 18.104 -40.062 1.00 88.00 76 PRO A N 1
ATOM 590 C CA . PRO A 1 76 ? 33.469 17.093 -40.927 1.00 88.00 76 PRO A CA 1
ATOM 591 C C . PRO A 1 76 ? 32.780 17.014 -42.291 1.00 88.00 76 PRO A C 1
ATOM 593 O O . PRO A 1 76 ? 33.465 16.913 -43.305 1.00 88.00 76 PRO A O 1
ATOM 596 N N . VAL A 1 77 ? 31.449 17.135 -42.360 1.00 90.06 77 VAL A N 1
ATOM 597 C CA . VAL A 1 77 ? 30.722 17.113 -43.640 1.00 90.06 77 VAL A CA 1
ATOM 598 C C . VAL A 1 77 ? 30.989 18.384 -44.444 1.00 90.06 77 VAL A C 1
ATOM 600 O O . VAL A 1 77 ? 31.320 18.299 -45.626 1.00 90.06 77 VAL A O 1
ATOM 603 N N . TYR A 1 78 ? 30.889 19.562 -43.823 1.00 88.50 78 TYR A N 1
ATOM 604 C CA . TYR A 1 78 ? 31.065 20.827 -44.531 1.00 88.50 78 TYR A CA 1
ATOM 605 C C . TYR A 1 78 ? 32.467 20.947 -45.121 1.00 88.50 78 TYR A C 1
ATOM 607 O O . TYR A 1 78 ? 32.600 21.217 -46.310 1.00 88.50 78 TYR A O 1
ATOM 615 N N . TYR A 1 79 ? 33.514 20.697 -44.329 1.00 85.81 79 TYR A N 1
ATOM 616 C CA . TYR A 1 79 ? 34.887 20.837 -44.815 1.00 85.81 79 TYR A CA 1
ATOM 617 C C . TYR A 1 79 ? 35.286 19.730 -45.800 1.00 85.81 79 TYR A C 1
ATOM 619 O O . TYR A 1 79 ? 36.048 20.001 -46.723 1.00 85.81 79 TYR A O 1
ATOM 627 N N . SER A 1 80 ? 34.731 18.519 -45.681 1.00 86.44 80 SER A N 1
ATOM 628 C CA . SER A 1 80 ? 35.032 17.427 -46.623 1.00 86.44 80 SER A CA 1
ATOM 629 C C . SER A 1 80 ? 34.322 17.579 -47.970 1.00 86.44 80 SER A C 1
ATOM 631 O O . SER A 1 80 ? 34.855 17.177 -49.001 1.00 86.44 80 SER A O 1
ATOM 633 N N . PHE A 1 81 ? 33.121 18.167 -47.984 1.00 85.94 81 PHE A N 1
ATOM 634 C CA . PHE A 1 81 ? 32.287 18.280 -49.184 1.00 85.94 81 PHE A CA 1
ATOM 635 C C . PHE A 1 81 ? 32.064 19.729 -49.639 1.00 85.94 81 PHE A C 1
ATOM 637 O O . PHE A 1 81 ? 31.232 19.959 -50.513 1.00 85.94 81 PHE A O 1
ATOM 644 N N . MET A 1 82 ? 32.808 20.718 -49.128 1.00 83.31 82 MET A N 1
ATOM 645 C CA . MET A 1 82 ? 32.647 22.130 -49.527 1.00 83.31 82 MET A CA 1
ATOM 646 C C . MET A 1 82 ? 32.791 22.357 -51.041 1.00 83.31 82 MET A C 1
ATOM 648 O O . MET A 1 82 ? 32.139 23.240 -51.595 1.00 83.31 82 MET A O 1
ATOM 652 N N . CYS A 1 83 ? 33.597 21.534 -51.717 1.00 81.62 83 CYS A N 1
ATOM 653 C CA . CYS A 1 83 ? 33.779 21.564 -53.171 1.00 81.62 83 CYS A CA 1
ATOM 654 C C . CYS A 1 83 ? 32.693 20.788 -53.945 1.00 81.62 83 CYS A C 1
ATOM 656 O O . CYS A 1 83 ? 32.628 20.892 -55.165 1.00 81.62 83 CYS A O 1
ATOM 658 N N . ASN A 1 84 ? 31.831 20.035 -53.251 1.00 84.06 84 ASN A N 1
ATOM 659 C CA . ASN A 1 84 ? 30.717 19.256 -53.796 1.00 84.06 84 ASN A CA 1
ATOM 660 C C . ASN A 1 84 ? 29.394 19.648 -53.099 1.00 84.06 84 ASN A C 1
ATOM 662 O O . ASN A 1 84 ? 28.907 18.918 -52.225 1.00 84.06 84 ASN A O 1
ATOM 666 N N . PRO A 1 85 ? 28.772 20.782 -53.487 1.00 82.06 85 PRO A N 1
ATOM 667 C CA . PRO A 1 85 ? 27.636 21.364 -52.766 1.00 82.06 85 PRO A CA 1
ATOM 668 C C . PRO A 1 85 ? 26.426 20.435 -52.630 1.00 82.06 85 PRO A C 1
ATOM 670 O O . PRO A 1 85 ? 25.729 20.488 -51.621 1.00 82.06 85 PRO A O 1
ATOM 673 N N . PHE A 1 86 ? 26.186 19.565 -53.617 1.00 87.94 86 PHE A N 1
ATOM 674 C CA . PHE A 1 86 ? 25.087 18.599 -53.573 1.00 87.94 86 PHE A CA 1
ATOM 675 C C . PHE A 1 86 ? 25.212 17.647 -52.375 1.00 87.94 86 PHE A C 1
ATOM 677 O O . PHE A 1 86 ? 24.304 17.573 -51.552 1.00 87.94 86 PHE A O 1
ATOM 684 N N . PHE A 1 87 ? 26.353 16.964 -52.238 1.00 84.69 87 PHE A N 1
ATOM 685 C CA . PHE A 1 87 ? 26.572 15.999 -51.157 1.00 84.69 87 PHE A CA 1
ATOM 686 C C . PHE A 1 87 ? 26.721 16.675 -49.795 1.00 84.69 87 PHE A C 1
ATOM 688 O O . PHE A 1 87 ? 26.217 16.158 -48.801 1.00 84.69 87 PHE A O 1
ATOM 695 N N . CYS A 1 88 ? 27.329 17.862 -49.759 1.00 87.75 88 CYS A N 1
ATOM 696 C CA . CYS A 1 88 ? 27.394 18.689 -48.558 1.00 87.75 88 CYS A CA 1
ATOM 697 C C . CYS A 1 88 ? 25.987 19.000 -48.015 1.00 87.75 88 CYS A C 1
ATOM 699 O O . CYS A 1 88 ? 25.679 18.695 -46.862 1.00 87.75 88 CYS A O 1
ATOM 701 N N . ASN A 1 89 ? 25.100 19.521 -48.870 1.00 86.19 89 ASN A N 1
ATOM 702 C CA . ASN A 1 89 ? 23.726 19.854 -48.493 1.00 86.19 89 ASN A CA 1
ATOM 703 C C . ASN A 1 89 ? 22.882 18.613 -48.186 1.00 86.19 89 ASN A C 1
ATOM 705 O O . ASN A 1 89 ? 22.061 18.657 -47.274 1.00 86.19 89 ASN A O 1
ATOM 709 N N . LEU A 1 90 ? 23.090 17.508 -48.907 1.00 90.31 90 LEU A N 1
ATOM 710 C CA . LEU A 1 90 ? 22.383 16.251 -48.669 1.00 90.31 90 LEU A CA 1
ATOM 711 C C . LEU A 1 90 ? 22.668 15.711 -47.264 1.00 90.31 90 LEU A C 1
ATOM 713 O O . LEU A 1 90 ? 21.734 15.456 -46.507 1.00 90.31 90 LEU A O 1
ATOM 717 N N . TYR A 1 91 ? 23.944 15.560 -46.899 1.00 90.44 91 TYR A N 1
ATOM 718 C CA . TYR A 1 91 ? 24.323 14.993 -45.604 1.00 90.44 91 TYR A CA 1
ATOM 719 C C . TYR A 1 91 ? 24.002 15.935 -44.441 1.00 90.44 91 TYR A C 1
ATOM 721 O O . TYR A 1 91 ? 23.461 15.479 -43.433 1.00 90.44 91 TYR A O 1
ATOM 729 N N . MET A 1 92 ? 24.259 17.243 -44.583 1.00 89.50 92 MET A N 1
ATOM 730 C CA . MET A 1 92 ? 23.885 18.221 -43.553 1.00 89.50 92 MET A CA 1
ATOM 731 C C . MET A 1 92 ? 22.364 18.339 -43.403 1.00 89.50 92 MET A C 1
ATOM 733 O O . MET A 1 92 ? 21.859 18.378 -42.283 1.00 89.50 92 MET A O 1
ATOM 737 N N . GLY A 1 93 ? 21.614 18.355 -44.507 1.00 89.38 93 GLY A N 1
ATOM 738 C CA . GLY A 1 93 ? 20.153 18.394 -44.482 1.00 89.38 93 GLY A CA 1
ATOM 739 C C . GLY A 1 93 ? 19.562 17.144 -43.833 1.00 89.38 93 GLY A C 1
ATOM 740 O O . GLY A 1 93 ? 18.707 17.255 -42.958 1.00 89.38 93 GLY A O 1
ATOM 741 N N . PHE A 1 94 ? 20.072 15.963 -44.194 1.00 91.56 94 PHE A N 1
ATOM 742 C CA . PHE A 1 94 ? 19.637 14.692 -43.621 1.00 91.56 94 PHE A CA 1
ATOM 743 C C . PHE A 1 94 ? 19.839 14.642 -42.103 1.00 91.56 94 PHE A C 1
ATOM 745 O O . PHE A 1 94 ? 18.884 14.368 -41.374 1.00 91.56 94 PHE A O 1
ATOM 752 N N . ILE A 1 95 ? 21.045 14.950 -41.608 1.00 92.69 95 ILE A N 1
ATOM 753 C CA . ILE A 1 95 ? 21.306 14.902 -40.163 1.00 92.69 95 ILE A CA 1
ATOM 754 C C . ILE A 1 95 ? 20.513 15.976 -39.407 1.00 92.69 95 ILE A C 1
ATOM 756 O O . ILE A 1 95 ? 20.016 15.703 -38.319 1.00 92.69 95 ILE A O 1
ATOM 760 N N . THR A 1 96 ? 20.305 17.157 -40.001 1.00 91.88 96 THR A N 1
ATOM 761 C CA . THR A 1 96 ? 19.477 18.218 -39.403 1.00 91.88 96 THR A CA 1
ATOM 762 C C . THR A 1 96 ? 18.019 17.778 -39.276 1.00 91.88 96 THR A C 1
ATOM 764 O O . THR A 1 96 ? 17.417 17.943 -38.217 1.00 91.88 96 THR A O 1
ATOM 767 N N . LEU A 1 97 ? 17.445 17.179 -40.326 1.00 89.44 97 LEU A N 1
ATOM 768 C CA . LEU A 1 97 ? 16.068 16.673 -40.310 1.00 89.44 97 LEU A CA 1
ATOM 769 C C . LEU A 1 97 ? 15.896 15.529 -39.309 1.00 89.44 97 LEU A C 1
ATOM 771 O O . LEU A 1 97 ? 14.933 15.527 -38.543 1.00 89.44 97 LEU A O 1
ATOM 775 N N . MET A 1 98 ? 16.848 14.594 -39.266 1.00 89.19 98 MET A N 1
ATOM 776 C CA . MET A 1 98 ? 16.866 13.516 -38.275 1.00 89.19 98 MET A CA 1
ATOM 777 C C . MET A 1 98 ? 17.005 14.052 -36.845 1.00 89.19 98 MET A C 1
ATOM 779 O O . MET A 1 98 ? 16.327 13.568 -35.939 1.00 89.19 98 MET A O 1
ATOM 783 N N . GLY A 1 99 ? 17.831 15.079 -36.640 1.00 89.50 99 GLY A N 1
ATOM 784 C CA . GLY A 1 99 ? 17.974 15.777 -35.365 1.00 89.50 99 GLY A CA 1
ATOM 785 C C . GLY A 1 99 ? 16.678 16.436 -34.909 1.00 89.50 99 GLY A C 1
ATOM 786 O O . GLY A 1 99 ? 16.241 16.209 -33.783 1.00 89.50 99 GLY A O 1
ATOM 787 N N . ILE A 1 100 ? 16.010 17.181 -35.797 1.00 88.00 100 ILE A N 1
ATOM 788 C CA . ILE A 1 100 ? 14.703 17.796 -35.518 1.00 88.00 100 ILE A CA 1
ATOM 789 C C . ILE A 1 100 ? 13.667 16.720 -35.187 1.00 88.00 100 ILE A C 1
ATOM 791 O O . ILE A 1 100 ? 12.981 16.834 -34.174 1.00 88.00 100 ILE A O 1
ATOM 795 N N . ALA A 1 101 ? 13.578 15.656 -35.989 1.00 86.56 101 ALA A N 1
ATOM 796 C CA . ALA A 1 101 ? 12.662 14.548 -35.732 1.00 86.56 101 ALA A CA 1
ATOM 797 C C . ALA A 1 101 ? 12.918 13.911 -34.356 1.00 86.56 101 ALA A C 1
ATOM 799 O O . ALA A 1 101 ? 11.982 13.675 -33.597 1.00 86.56 101 ALA A O 1
ATOM 800 N N . THR A 1 102 ? 14.185 13.704 -33.995 1.00 87.81 102 THR A N 1
ATOM 801 C CA . THR A 1 102 ? 14.575 13.102 -32.713 1.00 87.81 102 THR A CA 1
ATOM 802 C C . THR A 1 102 ? 14.267 14.022 -31.535 1.00 87.81 102 THR A C 1
ATOM 804 O O . THR A 1 102 ? 13.769 13.549 -30.514 1.00 87.81 102 THR A O 1
ATOM 807 N N . VAL A 1 103 ? 14.481 15.334 -31.674 1.00 87.44 103 VAL A N 1
ATOM 808 C CA . VAL A 1 103 ? 14.079 16.328 -30.669 1.00 87.44 103 VAL A CA 1
ATOM 809 C C . VAL A 1 103 ? 12.558 16.355 -30.515 1.00 87.44 103 VAL A C 1
ATOM 811 O O . VAL A 1 103 ? 12.072 16.285 -29.392 1.00 87.44 103 VAL A O 1
ATOM 814 N N . LEU A 1 104 ? 11.792 16.380 -31.609 1.00 83.75 104 LEU A N 1
ATOM 815 C CA . LEU A 1 104 ? 10.326 16.364 -31.555 1.00 83.75 104 LEU A CA 1
ATOM 816 C C . LEU A 1 104 ? 9.806 15.103 -30.858 1.00 83.75 104 LEU A C 1
ATOM 818 O O . LEU A 1 104 ? 9.017 15.202 -29.922 1.00 83.75 104 LEU A O 1
ATOM 822 N N . VAL A 1 105 ? 10.301 13.925 -31.240 1.00 82.12 105 VAL A N 1
ATOM 823 C CA . VAL A 1 105 ? 9.945 12.650 -30.596 1.00 82.12 105 VAL A CA 1
ATOM 824 C C . VAL A 1 105 ? 10.374 12.628 -29.121 1.00 82.12 105 VAL A C 1
ATOM 826 O O . VAL A 1 105 ? 9.668 12.076 -28.282 1.00 82.12 105 VAL A O 1
ATOM 829 N N . SER A 1 106 ? 11.496 13.258 -28.767 1.00 79.81 106 SER A N 1
ATOM 830 C CA . SER A 1 106 ? 11.979 13.307 -27.379 1.00 79.81 106 SER A CA 1
ATOM 831 C C . SER A 1 106 ? 11.206 14.301 -26.504 1.00 79.81 106 SER A C 1
ATOM 833 O O . SER A 1 106 ? 11.044 14.063 -25.308 1.00 79.81 106 SER A O 1
ATOM 835 N N . LEU A 1 107 ? 10.698 15.396 -27.075 1.00 79.44 107 LEU A N 1
ATOM 836 C CA . LEU A 1 107 ? 9.975 16.435 -26.338 1.00 79.44 107 LEU A CA 1
ATOM 837 C C . LEU A 1 107 ? 8.460 16.187 -26.266 1.00 79.44 107 LEU A C 1
ATOM 839 O O . LEU A 1 107 ? 7.821 16.667 -25.326 1.00 79.44 107 LEU A O 1
ATOM 843 N N . LEU A 1 108 ? 7.882 15.441 -27.214 1.00 75.38 108 LEU A N 1
ATOM 844 C CA . LEU A 1 108 ? 6.446 15.158 -27.269 1.00 75.38 108 LEU A CA 1
ATOM 845 C C . LEU A 1 108 ? 6.033 14.072 -26.252 1.00 75.38 108 LEU A C 1
ATOM 847 O O . LEU A 1 108 ? 6.592 12.973 -26.273 1.00 75.38 108 LEU A O 1
ATOM 851 N N . PRO A 1 109 ? 5.013 14.314 -25.401 1.00 68.94 109 PRO A N 1
ATOM 852 C CA . PRO A 1 109 ? 4.621 13.370 -24.347 1.00 68.94 109 PRO A CA 1
ATOM 853 C C . PRO A 1 109 ? 4.179 11.995 -24.865 1.00 68.94 109 PRO A C 1
ATOM 855 O O . PRO A 1 109 ? 4.462 10.982 -24.232 1.00 68.94 109 PRO A O 1
ATOM 858 N N . VAL A 1 110 ? 3.522 11.956 -26.029 1.00 72.62 110 VAL A N 1
ATOM 859 C CA . VAL A 1 110 ? 2.975 10.728 -26.637 1.00 72.62 110 VAL A CA 1
ATOM 860 C C . VAL A 1 110 ? 4.069 9.695 -26.910 1.00 72.62 110 VAL A C 1
ATOM 862 O O . VAL A 1 110 ? 3.879 8.508 -26.677 1.00 72.62 110 VAL A O 1
ATOM 865 N N . PHE A 1 111 ? 5.250 10.141 -27.335 1.00 65.88 111 PHE A N 1
ATOM 866 C CA . PHE A 1 111 ? 6.353 9.253 -27.693 1.00 65.88 111 PHE A CA 1
ATOM 867 C C . PHE A 1 111 ? 7.218 8.837 -26.498 1.00 65.88 111 PHE A C 1
ATOM 869 O O . PHE A 1 111 ? 8.238 8.171 -26.687 1.00 65.88 111 PHE A O 1
ATOM 876 N N . GLN A 1 112 ? 6.835 9.207 -25.271 1.00 63.53 112 GLN A N 1
ATOM 877 C CA . GLN A 1 112 ? 7.541 8.840 -24.041 1.00 63.53 112 GLN A CA 1
ATOM 878 C C . GLN A 1 112 ? 6.965 7.600 -23.350 1.00 63.53 112 GLN A C 1
ATOM 880 O O . GLN A 1 112 ? 7.599 7.091 -22.422 1.00 63.53 112 GLN A O 1
ATOM 885 N N . THR A 1 113 ? 5.833 7.059 -23.818 1.00 68.31 113 THR A N 1
ATOM 886 C CA . THR A 1 113 ? 5.309 5.797 -23.277 1.00 68.31 113 THR A CA 1
ATOM 887 C C . THR A 1 113 ? 6.337 4.664 -23.456 1.00 68.31 113 THR A C 1
ATOM 889 O O . THR A 1 113 ? 7.212 4.733 -24.339 1.00 68.31 113 THR A O 1
ATOM 892 N N . PRO A 1 114 ? 6.292 3.619 -22.606 1.00 67.69 114 PRO A N 1
ATOM 893 C CA . PRO A 1 114 ? 7.189 2.469 -22.719 1.00 67.69 114 PRO A CA 1
ATOM 894 C C . PRO A 1 114 ? 7.161 1.806 -24.104 1.00 67.69 114 PRO A C 1
ATOM 896 O O . PRO A 1 114 ? 8.184 1.281 -24.541 1.00 67.69 114 PRO A O 1
ATOM 899 N N . GLU A 1 115 ? 6.034 1.893 -24.817 1.00 74.31 115 GLU A N 1
ATOM 900 C CA . GLU A 1 115 ? 5.831 1.328 -26.159 1.00 74.31 115 GLU A CA 1
ATOM 901 C C . GLU A 1 115 ? 6.769 1.949 -27.206 1.00 74.31 115 GLU A C 1
ATOM 903 O O . GLU A 1 115 ? 7.289 1.249 -28.072 1.00 74.31 115 GLU A O 1
ATOM 908 N N . PHE A 1 116 ? 7.064 3.249 -27.097 1.00 75.38 116 PHE A N 1
ATOM 909 C CA . PHE A 1 116 ? 7.932 3.971 -28.037 1.00 75.38 116 PHE A CA 1
ATOM 910 C C . PHE A 1 116 ? 9.413 3.961 -27.639 1.00 75.38 116 PHE A C 1
ATOM 912 O O . PHE A 1 116 ? 10.239 4.608 -28.285 1.00 75.38 116 PHE A O 1
ATOM 919 N N . ARG A 1 117 ? 9.794 3.221 -26.589 1.00 71.69 117 ARG A N 1
ATOM 920 C CA . ARG A 1 117 ? 11.188 3.153 -26.119 1.00 71.69 117 ARG A CA 1
ATOM 921 C C . ARG A 1 117 ? 12.148 2.661 -27.204 1.00 71.69 117 ARG A C 1
ATOM 923 O O . ARG A 1 117 ? 13.241 3.207 -27.347 1.00 71.69 117 ARG A O 1
ATOM 930 N N . THR A 1 118 ? 11.738 1.652 -27.968 1.00 74.69 118 THR A N 1
ATOM 931 C CA . THR A 1 118 ? 12.500 1.110 -29.105 1.00 74.69 118 THR A CA 1
ATOM 932 C C . THR A 1 118 ? 12.630 2.133 -30.227 1.00 74.69 118 THR A C 1
ATOM 934 O O . THR A 1 118 ? 13.720 2.300 -30.766 1.00 74.69 118 THR A O 1
ATOM 937 N N . VAL A 1 119 ? 11.563 2.881 -30.516 1.00 77.19 119 VAL A N 1
ATOM 938 C CA . VAL A 1 119 ? 11.565 3.960 -31.513 1.00 77.19 119 VAL A CA 1
ATOM 939 C C . VAL A 1 119 ? 12.566 5.050 -31.127 1.00 77.19 119 VAL A C 1
ATOM 941 O O . VAL A 1 119 ? 13.433 5.390 -31.932 1.00 77.19 119 VAL A O 1
ATOM 944 N N . ARG A 1 120 ? 12.540 5.534 -29.878 1.00 78.06 120 ARG A N 1
ATOM 945 C CA . ARG A 1 120 ? 13.496 6.546 -29.394 1.00 78.06 120 ARG A CA 1
ATOM 946 C C . ARG A 1 120 ? 14.944 6.068 -29.498 1.00 78.06 120 ARG A C 1
ATOM 948 O O . ARG A 1 120 ? 15.777 6.771 -30.060 1.00 78.06 120 ARG A O 1
ATOM 955 N N . ALA A 1 121 ? 15.238 4.860 -29.014 1.00 77.62 121 ALA A N 1
ATOM 956 C CA . ALA A 1 121 ? 16.582 4.288 -29.105 1.00 77.62 121 ALA A CA 1
ATOM 957 C C . ALA A 1 121 ? 17.039 4.126 -30.567 1.00 77.62 121 ALA A C 1
ATOM 959 O O . ALA A 1 121 ? 18.171 4.471 -30.902 1.00 77.62 121 ALA A O 1
ATOM 960 N N . SER A 1 122 ? 16.144 3.673 -31.453 1.00 80.44 122 SER A N 1
ATOM 961 C CA . SER A 1 122 ? 16.448 3.493 -32.875 1.00 80.44 122 SER A CA 1
ATOM 962 C C . SER A 1 122 ? 16.788 4.804 -33.586 1.00 80.44 122 SER A C 1
ATOM 964 O O . SER A 1 122 ? 17.682 4.803 -34.425 1.00 80.44 122 SER A O 1
ATOM 966 N N . LEU A 1 123 ? 16.154 5.925 -33.217 1.00 84.19 123 LEU A N 1
ATOM 967 C CA . LEU A 1 123 ? 16.441 7.243 -33.791 1.00 84.19 123 LEU A CA 1
ATOM 968 C C . LEU A 1 123 ? 17.848 7.730 -33.428 1.00 84.19 123 LEU A C 1
ATOM 970 O O . LEU A 1 123 ? 18.606 8.111 -34.319 1.00 84.19 123 LEU A O 1
ATOM 974 N N . PHE A 1 124 ? 18.238 7.638 -32.153 1.00 83.31 124 PHE A N 1
ATOM 975 C CA . PHE A 1 124 ? 19.597 7.983 -31.719 1.00 83.31 124 PHE A CA 1
ATOM 976 C C . PHE A 1 124 ? 20.656 7.083 -32.373 1.00 83.31 124 PHE A C 1
ATOM 978 O O . PHE A 1 124 ? 21.681 7.578 -32.847 1.00 83.31 124 PHE A O 1
ATOM 985 N N . CYS A 1 125 ? 20.395 5.774 -32.467 1.00 83.62 125 CYS A N 1
ATOM 986 C CA . CYS A 1 125 ? 21.277 4.849 -33.178 1.00 83.62 125 CYS A CA 1
ATOM 987 C C . CYS A 1 125 ? 21.375 5.190 -34.672 1.00 83.62 125 CYS A C 1
ATOM 989 O O . CYS A 1 125 ? 22.478 5.237 -35.212 1.00 83.62 125 CYS A O 1
ATOM 991 N N . ALA A 1 126 ? 20.251 5.467 -35.338 1.00 88.06 126 ALA A N 1
ATOM 992 C CA . ALA A 1 126 ? 20.216 5.822 -36.754 1.00 88.06 126 ALA A CA 1
ATOM 993 C C . ALA A 1 126 ? 20.990 7.117 -37.036 1.00 88.06 126 ALA A C 1
ATOM 995 O O . ALA A 1 126 ? 21.761 7.165 -37.992 1.00 88.06 126 ALA A O 1
ATOM 996 N N . MET A 1 127 ? 20.850 8.136 -36.180 1.00 89.12 127 MET A N 1
ATOM 997 C CA . MET A 1 127 ? 21.649 9.360 -36.273 1.00 89.12 127 MET A CA 1
ATOM 998 C C . MET A 1 127 ? 23.147 9.060 -36.172 1.00 89.12 127 MET A C 1
ATOM 1000 O O . MET A 1 127 ? 23.904 9.477 -37.045 1.00 89.12 127 MET A O 1
ATOM 1004 N N . GLY A 1 128 ? 23.576 8.284 -35.171 1.00 84.69 128 GLY A N 1
ATOM 1005 C CA . GLY A 1 128 ? 24.985 7.916 -35.002 1.00 84.69 128 GLY A CA 1
ATOM 1006 C C . GLY A 1 128 ? 25.552 7.126 -36.188 1.00 84.69 128 GLY A C 1
ATOM 1007 O O . GLY A 1 128 ? 26.588 7.492 -36.741 1.00 84.69 128 GLY A O 1
ATOM 1008 N N . PHE A 1 129 ? 24.852 6.079 -36.637 1.00 86.56 129 PHE A N 1
ATOM 1009 C CA . PHE A 1 129 ? 25.304 5.239 -37.753 1.00 86.56 129 PHE A CA 1
ATOM 1010 C C . PHE A 1 129 ? 25.259 5.945 -39.109 1.00 86.56 129 PHE A C 1
ATOM 1012 O O . PHE A 1 129 ? 26.035 5.594 -40.000 1.00 86.56 129 PHE A O 1
ATOM 1019 N N . SER A 1 130 ? 24.416 6.970 -39.270 1.00 90.81 130 SER A N 1
ATOM 1020 C CA . SER A 1 130 ? 24.356 7.743 -40.514 1.00 90.81 130 SER A CA 1
ATOM 1021 C C . SER A 1 130 ? 25.691 8.399 -40.884 1.00 90.81 130 SER A C 1
ATOM 1023 O O . SER A 1 130 ? 25.939 8.633 -42.065 1.00 90.81 130 SER A O 1
ATOM 1025 N N . GLY A 1 131 ? 26.584 8.617 -39.908 1.00 87.38 131 GLY A N 1
ATOM 1026 C CA . GLY A 1 131 ? 27.929 9.160 -40.118 1.00 87.38 131 GLY A CA 1
ATOM 1027 C C . GLY A 1 131 ? 28.860 8.250 -40.920 1.00 87.38 131 GLY A C 1
ATOM 1028 O O . GLY A 1 131 ? 29.807 8.739 -41.527 1.00 87.38 131 GLY A O 1
ATOM 1029 N N . ILE A 1 132 ? 28.573 6.949 -41.016 1.00 89.56 132 ILE A N 1
ATOM 1030 C CA . ILE A 1 132 ? 29.386 6.010 -41.804 1.00 89.56 132 ILE A CA 1
ATOM 1031 C C . ILE A 1 132 ? 29.340 6.368 -43.298 1.00 89.56 132 ILE A C 1
ATOM 1033 O O . ILE A 1 132 ? 30.363 6.323 -43.980 1.00 89.56 132 ILE A O 1
ATOM 1037 N N . ALA A 1 133 ? 28.173 6.768 -43.809 1.00 90.94 133 ALA A N 1
ATOM 1038 C CA . ALA A 1 133 ? 27.983 7.077 -45.223 1.00 90.94 133 ALA A CA 1
ATOM 1039 C C . ALA A 1 133 ? 28.860 8.245 -45.733 1.00 90.94 133 ALA A C 1
ATOM 1041 O O . ALA A 1 133 ? 29.584 8.036 -46.710 1.00 90.94 133 ALA A O 1
ATOM 1042 N N . PRO A 1 134 ? 28.868 9.447 -45.113 1.00 90.62 134 PRO A N 1
ATOM 1043 C CA . PRO A 1 134 ? 29.745 10.534 -45.546 1.00 90.62 134 PRO A CA 1
ATOM 1044 C C . PRO A 1 134 ? 31.232 10.208 -45.356 1.00 90.62 134 PRO A C 1
ATOM 1046 O O . PRO A 1 134 ? 32.038 10.635 -46.179 1.00 90.62 134 PRO A O 1
ATOM 1049 N N . ILE A 1 135 ? 31.608 9.420 -44.341 1.00 90.38 135 ILE A N 1
ATOM 1050 C CA . ILE A 1 135 ? 33.003 8.995 -44.136 1.00 90.38 135 ILE A CA 1
ATOM 1051 C C . ILE A 1 135 ? 33.468 8.092 -45.284 1.00 90.38 135 ILE A C 1
ATOM 1053 O O . ILE A 1 135 ? 34.501 8.357 -45.898 1.00 90.38 135 ILE A O 1
ATOM 1057 N N . LEU A 1 136 ? 32.691 7.059 -45.628 1.00 90.12 136 LEU A N 1
ATOM 1058 C CA . LEU A 1 136 ? 33.008 6.173 -46.753 1.00 90.12 136 LEU A CA 1
ATOM 1059 C C . LEU A 1 136 ? 33.042 6.939 -48.076 1.00 90.12 136 LEU A C 1
ATOM 1061 O O . LEU A 1 136 ? 33.958 6.759 -48.874 1.00 90.12 136 LEU A O 1
ATOM 1065 N N . HIS A 1 137 ? 32.078 7.834 -48.294 1.00 90.88 137 HIS A N 1
ATOM 1066 C CA . HIS A 1 137 ? 32.029 8.639 -49.507 1.00 90.88 137 HIS A CA 1
ATOM 1067 C C . HIS A 1 137 ? 33.250 9.566 -49.627 1.00 90.88 137 HIS A C 1
ATOM 1069 O O . HIS A 1 137 ? 33.859 9.644 -50.693 1.00 90.88 137 HIS A O 1
ATOM 1075 N N . LYS A 1 138 ? 33.675 10.195 -48.525 1.00 88.62 138 LYS A N 1
ATOM 1076 C CA . LYS A 1 138 ? 34.912 10.985 -48.465 1.00 88.62 138 LYS A CA 1
ATOM 1077 C C . LYS A 1 138 ? 36.142 10.139 -48.817 1.00 88.62 138 LYS A C 1
ATOM 1079 O O . LYS A 1 138 ? 36.961 10.571 -49.622 1.00 88.62 138 LYS A O 1
ATOM 1084 N N . LEU A 1 139 ? 36.260 8.934 -48.252 1.00 88.81 139 LEU A N 1
ATOM 1085 C CA . LEU A 1 139 ? 37.384 8.027 -48.520 1.00 88.81 139 LEU A CA 1
ATOM 1086 C C . LEU A 1 139 ? 37.447 7.574 -49.985 1.00 88.81 139 LEU A C 1
ATOM 1088 O O . LEU A 1 139 ? 38.539 7.444 -50.531 1.00 88.81 139 LEU A O 1
ATOM 1092 N N . ILE A 1 140 ? 36.293 7.350 -50.619 1.00 89.62 140 ILE A N 1
ATOM 1093 C CA . ILE A 1 140 ? 36.210 6.964 -52.034 1.00 89.62 140 ILE A CA 1
ATOM 1094 C C . ILE A 1 140 ? 36.588 8.139 -52.943 1.00 89.62 140 ILE A C 1
ATOM 1096 O O . ILE A 1 140 ? 37.372 7.962 -53.873 1.00 89.62 140 ILE A O 1
ATOM 1100 N N . LEU A 1 141 ? 36.048 9.336 -52.684 1.00 85.12 141 LEU A N 1
ATOM 1101 C CA . LEU A 1 141 ? 36.265 10.512 -53.538 1.00 85.12 141 LEU A CA 1
ATOM 1102 C C . LEU A 1 141 ? 37.715 10.986 -53.558 1.00 85.12 141 LEU A C 1
ATOM 1104 O O . LEU A 1 141 ? 38.195 11.467 -54.581 1.00 85.12 141 LEU A O 1
ATOM 1108 N N . PHE A 1 142 ? 38.396 10.875 -52.426 1.00 84.50 142 PHE A N 1
ATOM 1109 C CA . PHE A 1 142 ? 39.727 11.434 -52.243 1.00 84.50 142 PHE A CA 1
ATOM 1110 C C . PHE A 1 142 ? 40.741 10.352 -51.865 1.00 84.50 142 PHE A C 1
ATOM 1112 O O . PHE A 1 142 ? 41.618 10.527 -51.014 1.00 84.50 142 PHE A O 1
ATOM 1119 N N . TRP A 1 143 ? 40.589 9.192 -52.493 1.00 79.81 143 TRP A N 1
ATOM 1120 C CA . TRP A 1 143 ? 41.470 8.058 -52.290 1.00 79.81 143 TRP A CA 1
ATOM 1121 C C . TRP A 1 143 ? 42.942 8.447 -52.518 1.00 79.81 143 TRP A C 1
ATOM 1123 O O . TRP A 1 143 ? 43.294 9.013 -53.552 1.00 79.81 143 TRP A O 1
ATOM 1133 N N . GLY A 1 144 ? 43.812 8.125 -51.556 1.00 75.94 144 GLY A N 1
ATOM 1134 C CA . GLY A 1 144 ? 45.261 8.346 -51.658 1.00 75.94 144 GLY A CA 1
ATOM 1135 C C . GLY A 1 144 ? 45.798 9.661 -51.074 1.00 75.94 144 GLY A C 1
ATOM 1136 O O . GLY A 1 144 ? 47.011 9.853 -51.098 1.00 75.94 144 GLY A O 1
ATOM 1137 N N . THR A 1 145 ? 44.962 10.542 -50.510 1.00 82.06 145 THR A N 1
ATOM 1138 C CA . THR A 1 145 ? 45.440 11.761 -49.819 1.00 82.06 145 THR A CA 1
ATOM 1139 C C . THR A 1 145 ? 45.666 11.526 -48.312 1.00 82.06 145 THR A C 1
ATOM 1141 O O . THR A 1 145 ? 44.726 11.111 -47.619 1.00 82.06 145 THR A O 1
ATOM 1144 N N . PRO A 1 146 ? 46.866 11.798 -47.763 1.00 79.94 146 PRO A N 1
ATOM 1145 C CA . PRO A 1 146 ? 47.202 11.496 -46.367 1.00 79.94 146 PRO A CA 1
ATOM 1146 C C . PRO A 1 146 ? 46.417 12.330 -45.338 1.00 79.94 146 PRO A C 1
ATOM 1148 O O . PRO A 1 146 ? 46.108 11.839 -44.251 1.00 79.94 146 PRO A O 1
ATOM 1151 N N . GLU A 1 147 ? 46.019 13.556 -45.677 1.00 79.12 147 GLU A N 1
ATOM 1152 C CA . GLU A 1 147 ? 45.247 14.449 -44.803 1.00 79.12 147 GLU A CA 1
ATOM 1153 C C . GLU A 1 147 ? 43.853 13.881 -44.485 1.00 79.12 147 GLU A C 1
ATOM 1155 O O . GLU A 1 147 ? 43.299 14.087 -43.400 1.00 79.12 147 GLU A O 1
ATOM 1160 N N . ILE A 1 148 ? 43.283 13.108 -45.410 1.00 81.31 148 ILE A N 1
ATOM 1161 C CA . ILE A 1 148 ? 41.953 12.513 -45.251 1.00 81.31 148 ILE A CA 1
ATOM 1162 C C . ILE A 1 148 ? 41.997 11.276 -44.372 1.00 81.31 148 ILE A C 1
ATOM 1164 O O . ILE A 1 148 ? 41.085 11.073 -43.573 1.00 81.31 148 ILE A O 1
ATOM 1168 N N . LEU A 1 149 ? 43.073 10.493 -44.436 1.00 81.94 149 LEU A N 1
ATOM 1169 C CA . LEU A 1 149 ? 43.299 9.403 -43.488 1.00 81.94 149 LEU A CA 1
ATOM 1170 C C . LEU A 1 149 ? 43.446 9.944 -42.062 1.00 81.94 149 LEU A C 1
ATOM 1172 O O . LEU A 1 149 ? 42.868 9.388 -41.131 1.00 81.94 149 LEU A O 1
ATOM 1176 N N . HIS A 1 150 ? 44.142 11.072 -41.901 1.00 82.31 150 HIS A N 1
ATOM 1177 C CA . HIS A 1 150 ? 44.304 11.727 -40.607 1.00 82.31 150 HIS A CA 1
ATOM 1178 C C . HIS A 1 150 ? 42.970 12.229 -40.025 1.00 82.31 150 HIS A C 1
ATOM 1180 O O . HIS A 1 150 ? 42.636 11.915 -38.883 1.00 82.31 150 HIS A O 1
ATOM 1186 N N . THR A 1 151 ? 42.159 12.948 -40.811 1.00 83.88 151 THR A N 1
ATOM 1187 C CA . THR A 1 151 ? 40.827 13.411 -40.363 1.00 83.88 151 THR A CA 1
ATOM 1188 C C . THR A 1 151 ? 39.856 12.255 -40.115 1.00 83.88 151 THR A C 1
ATOM 1190 O O . THR A 1 151 ? 39.114 12.278 -39.136 1.00 83.88 151 THR A O 1
ATOM 1193 N N . THR A 1 152 ? 39.910 11.203 -40.938 1.00 87.00 152 THR A N 1
ATOM 1194 C CA . THR A 1 152 ? 39.120 9.977 -40.739 1.00 87.00 152 THR A CA 1
ATOM 1195 C C . THR A 1 152 ? 39.513 9.251 -39.453 1.00 87.00 152 THR A C 1
ATOM 1197 O O . THR A 1 152 ? 38.646 8.741 -38.750 1.00 87.00 152 THR A O 1
ATOM 1200 N N . GLY A 1 153 ? 40.798 9.247 -39.087 1.00 88.12 153 GLY A N 1
ATOM 1201 C CA . GLY A 1 153 ? 41.258 8.692 -37.814 1.00 88.12 153 GLY A CA 1
ATOM 1202 C C . GLY A 1 153 ? 40.591 9.356 -36.605 1.00 88.12 153 GLY A C 1
ATOM 1203 O O . GLY A 1 153 ? 40.140 8.660 -35.695 1.00 88.12 153 GLY A O 1
ATOM 1204 N N . TYR A 1 154 ? 40.450 10.686 -36.622 1.00 87.25 154 TYR A N 1
ATOM 1205 C CA . TYR A 1 154 ? 39.721 11.409 -35.576 1.00 87.25 154 TYR A CA 1
ATOM 1206 C C . TYR A 1 154 ? 38.225 11.087 -35.563 1.00 87.25 154 TYR A C 1
ATOM 1208 O O . TYR A 1 154 ? 37.672 10.894 -34.485 1.00 87.25 154 TYR A O 1
ATOM 1216 N N . GLU A 1 155 ? 37.579 10.992 -36.728 1.00 88.25 155 GLU A N 1
ATOM 1217 C CA . GLU A 1 155 ? 36.158 10.625 -36.841 1.00 88.25 155 GLU A CA 1
ATOM 1218 C C . GLU A 1 155 ? 35.885 9.208 -36.308 1.00 88.25 155 GLU A C 1
ATOM 1220 O O . GLU A 1 155 ? 34.895 8.981 -35.611 1.00 88.25 155 GLU A O 1
ATOM 1225 N N . VAL A 1 156 ? 36.786 8.257 -36.575 1.00 89.75 156 VAL A N 1
ATOM 1226 C CA . VAL A 1 156 ? 36.701 6.883 -36.054 1.00 89.75 156 VAL A CA 1
ATOM 1227 C C . VAL A 1 156 ? 36.927 6.850 -34.543 1.00 89.75 156 VAL A C 1
ATOM 1229 O O . VAL A 1 156 ? 36.162 6.203 -33.830 1.00 89.75 156 VAL A O 1
ATOM 1232 N N . LEU A 1 157 ? 37.938 7.562 -34.034 1.00 91.12 157 LEU A N 1
ATOM 1233 C CA . LEU A 1 157 ? 38.233 7.638 -32.597 1.00 91.12 157 LEU A CA 1
ATOM 1234 C C . LEU A 1 157 ? 37.064 8.234 -31.802 1.00 91.12 157 LEU A C 1
ATOM 1236 O O . LEU A 1 157 ? 36.657 7.720 -30.763 1.00 91.12 157 LEU A O 1
ATOM 1240 N N . MET A 1 158 ? 36.491 9.303 -32.331 1.00 88.31 158 MET A N 1
ATOM 1241 C CA . MET A 1 158 ? 35.278 9.938 -31.838 1.00 88.31 158 MET A CA 1
ATOM 1242 C C . MET A 1 158 ? 34.083 8.975 -31.846 1.00 88.31 158 MET A C 1
ATOM 1244 O O . MET A 1 158 ? 33.403 8.828 -30.829 1.00 88.31 158 MET A O 1
ATOM 1248 N N . GLY A 1 159 ? 33.841 8.283 -32.967 1.00 86.81 159 GLY A N 1
ATOM 1249 C CA . GLY A 1 159 ? 32.800 7.258 -33.068 1.00 86.81 159 GLY A CA 1
ATOM 1250 C C . GLY A 1 159 ? 32.990 6.131 -32.049 1.00 86.81 159 GLY A C 1
ATOM 1251 O O . GLY A 1 159 ? 32.017 5.668 -31.455 1.00 86.81 159 GLY A O 1
ATOM 1252 N N . ALA A 1 160 ? 34.239 5.746 -31.774 1.00 91.06 160 ALA A N 1
ATOM 1253 C CA . ALA A 1 160 ? 34.574 4.763 -30.752 1.00 91.06 160 ALA A CA 1
ATOM 1254 C C . ALA A 1 160 ? 34.245 5.259 -29.335 1.00 91.06 160 ALA A C 1
ATOM 1256 O O . ALA A 1 160 ? 33.667 4.498 -28.562 1.00 91.06 160 ALA A O 1
ATOM 1257 N N . PHE A 1 161 ? 34.533 6.522 -28.994 1.00 93.69 161 PHE A N 1
ATOM 1258 C CA . PHE A 1 161 ? 34.154 7.082 -27.691 1.00 93.69 161 PHE A CA 1
ATOM 1259 C C . PHE A 1 161 ? 32.637 7.122 -27.491 1.00 93.69 161 PHE A C 1
ATOM 1261 O O . PHE A 1 161 ? 32.151 6.654 -26.460 1.00 93.69 161 PHE A O 1
ATOM 1268 N N . TYR A 1 162 ? 31.874 7.602 -28.479 1.00 87.94 162 TYR A N 1
ATOM 1269 C CA . TYR A 1 162 ? 30.411 7.610 -28.383 1.00 87.94 162 TYR A CA 1
ATOM 1270 C C . TYR A 1 162 ? 29.820 6.197 -28.341 1.00 87.94 162 TYR A C 1
ATOM 1272 O O . TYR A 1 162 ? 28.942 5.926 -27.522 1.00 87.94 162 TYR A O 1
ATOM 1280 N N . GLY A 1 163 ? 30.320 5.285 -29.179 1.00 87.06 163 GLY A N 1
ATOM 1281 C CA . GLY A 1 163 ? 29.872 3.893 -29.216 1.00 87.06 163 GLY A CA 1
ATOM 1282 C C . GLY A 1 163 ? 30.162 3.150 -27.912 1.00 87.06 163 GLY A C 1
ATOM 1283 O O . GLY A 1 163 ? 29.273 2.497 -27.367 1.00 87.06 163 GLY A O 1
ATOM 1284 N N . LEU A 1 164 ? 31.374 3.298 -27.368 1.00 91.81 164 LEU A N 1
ATOM 1285 C CA . LEU A 1 164 ? 31.745 2.722 -26.076 1.00 91.81 164 LEU A CA 1
ATOM 1286 C C . LEU A 1 164 ? 30.912 3.325 -24.943 1.00 91.81 164 LEU A C 1
ATOM 1288 O O . LEU A 1 164 ? 30.436 2.587 -24.087 1.00 91.81 164 LEU A O 1
ATOM 1292 N N . GLY A 1 165 ? 30.685 4.640 -24.959 1.00 88.56 165 GLY A N 1
ATOM 1293 C CA . GLY A 1 165 ? 29.831 5.307 -23.980 1.00 88.56 165 GLY A CA 1
ATOM 1294 C C . GLY A 1 165 ? 28.413 4.744 -23.994 1.00 88.56 165 GLY A C 1
ATOM 1295 O O . GLY A 1 165 ? 27.898 4.350 -22.948 1.00 88.56 165 GLY A O 1
ATOM 1296 N N . ALA A 1 166 ? 27.799 4.657 -25.176 1.00 85.06 166 ALA A N 1
ATOM 1297 C CA . ALA A 1 166 ? 26.460 4.101 -25.336 1.00 85.06 166 ALA A CA 1
ATOM 1298 C C . ALA A 1 166 ? 26.390 2.633 -24.882 1.00 85.06 166 ALA A C 1
ATOM 1300 O O . ALA A 1 166 ? 25.429 2.240 -24.220 1.00 85.06 166 ALA A O 1
ATOM 1301 N N . LEU A 1 167 ? 27.418 1.834 -25.185 1.00 86.94 167 LEU A N 1
ATOM 1302 C CA . LEU A 1 167 ? 27.513 0.440 -24.751 1.00 86.94 167 LEU A CA 1
ATOM 1303 C C . LEU A 1 167 ? 27.603 0.326 -23.225 1.00 86.94 167 LEU A C 1
ATOM 1305 O O . LEU A 1 167 ? 26.865 -0.454 -22.624 1.00 86.94 167 LEU A O 1
ATOM 1309 N N . VAL A 1 168 ? 28.478 1.109 -22.594 1.00 89.19 168 VAL A N 1
ATOM 1310 C CA . VAL A 1 168 ? 28.655 1.147 -21.136 1.00 89.19 168 VAL A CA 1
ATOM 1311 C C . VAL A 1 168 ? 27.348 1.553 -20.452 1.00 89.19 168 VAL A C 1
ATOM 1313 O O . VAL A 1 168 ? 26.875 0.838 -19.568 1.00 89.19 168 VAL A O 1
ATOM 1316 N N . TYR A 1 169 ? 26.701 2.618 -20.935 1.00 85.44 169 TYR A N 1
ATOM 1317 C CA . TYR A 1 169 ? 25.403 3.084 -20.442 1.00 85.44 169 TYR A CA 1
ATOM 1318 C C . TYR A 1 169 ? 24.298 2.022 -20.576 1.00 85.44 169 TYR A C 1
ATOM 1320 O O . TYR A 1 169 ? 23.558 1.756 -19.629 1.00 85.44 169 TYR A O 1
ATOM 1328 N N . ALA A 1 170 ? 24.195 1.370 -21.739 1.00 80.50 170 ALA A N 1
ATOM 1329 C CA . ALA A 1 170 ? 23.163 0.366 -21.995 1.00 80.50 170 ALA A CA 1
ATOM 1330 C C . ALA A 1 170 ? 23.370 -0.917 -21.176 1.00 80.50 170 ALA A C 1
ATOM 1332 O O . ALA A 1 170 ? 22.407 -1.524 -20.703 1.00 80.50 170 ALA A O 1
ATOM 1333 N N . THR A 1 171 ? 24.624 -1.342 -21.011 1.00 85.69 171 THR A N 1
ATOM 1334 C CA . THR A 1 171 ? 24.971 -2.581 -20.300 1.00 85.69 171 THR A CA 1
ATOM 1335 C C . THR A 1 171 ? 25.035 -2.418 -18.783 1.00 85.69 171 THR A C 1
ATOM 1337 O O . THR A 1 171 ? 24.976 -3.437 -18.086 1.00 85.69 171 THR A O 1
ATOM 1340 N N . ARG A 1 172 ? 25.089 -1.171 -18.285 1.00 87.69 172 ARG A N 1
ATOM 1341 C CA . ARG A 1 172 ? 25.202 -0.794 -16.864 1.00 87.69 172 ARG A CA 1
ATOM 1342 C C . ARG A 1 172 ? 26.444 -1.366 -16.179 1.00 87.69 172 ARG A C 1
ATOM 1344 O O . ARG A 1 172 ? 26.388 -1.833 -15.047 1.00 87.69 172 ARG A O 1
ATOM 1351 N N . ILE A 1 173 ? 27.560 -1.414 -16.896 1.00 90.38 173 ILE A N 1
ATOM 1352 C CA . ILE A 1 173 ? 28.842 -1.918 -16.385 1.00 90.38 173 ILE A CA 1
ATOM 1353 C C . ILE A 1 173 ? 29.674 -0.713 -15.915 1.00 90.38 173 ILE A C 1
ATOM 1355 O O . ILE A 1 173 ? 29.771 0.252 -16.673 1.00 90.38 173 ILE A O 1
ATOM 1359 N N . PRO A 1 174 ? 30.310 -0.743 -14.726 1.00 91.56 174 PRO A N 1
ATOM 1360 C CA . PRO A 1 174 ? 30.584 -1.907 -13.874 1.00 91.56 174 PRO A CA 1
ATOM 1361 C C . PRO A 1 174 ? 29.602 -2.146 -12.714 1.00 91.56 174 PRO A C 1
ATOM 1363 O O . PRO A 1 174 ? 29.721 -3.169 -12.038 1.00 91.56 174 PRO A O 1
ATOM 1366 N N . GLU A 1 175 ? 28.624 -1.272 -12.468 1.00 89.12 175 GLU A N 1
ATOM 1367 C CA . GLU A 1 175 ? 27.694 -1.397 -11.332 1.00 89.12 175 GLU A CA 1
ATOM 1368 C C . GLU A 1 175 ? 26.825 -2.660 -11.394 1.00 89.12 175 GLU A C 1
ATOM 1370 O O . GLU A 1 175 ? 26.431 -3.198 -10.364 1.00 89.12 175 GLU A O 1
ATOM 1375 N N . ARG A 1 176 ? 26.599 -3.206 -12.592 1.00 89.69 176 ARG A N 1
ATOM 1376 C CA . ARG A 1 176 ? 25.970 -4.515 -12.789 1.00 89.69 176 ARG A CA 1
ATOM 1377 C C . ARG A 1 176 ? 26.803 -5.673 -12.237 1.00 89.69 176 ARG A C 1
ATOM 1379 O O . ARG A 1 176 ? 26.228 -6.686 -11.855 1.00 89.69 176 ARG A O 1
ATOM 1386 N N . TRP A 1 177 ? 28.132 -5.562 -12.240 1.00 90.19 177 TRP A N 1
ATOM 1387 C CA . TRP A 1 177 ? 29.034 -6.610 -11.747 1.00 90.19 177 TRP A CA 1
ATOM 1388 C C . TRP A 1 177 ? 29.276 -6.513 -10.243 1.00 90.19 177 TRP A C 1
ATOM 1390 O O . TRP A 1 177 ? 29.451 -7.538 -9.592 1.00 90.19 177 TRP A O 1
ATOM 1400 N N . MET A 1 178 ? 29.287 -5.298 -9.688 1.00 87.81 178 MET A N 1
ATOM 1401 C CA . MET A 1 178 ? 29.450 -5.068 -8.249 1.00 87.81 178 MET A CA 1
ATOM 1402 C C . MET A 1 178 ? 28.438 -4.024 -7.747 1.00 87.81 178 MET A C 1
ATOM 1404 O O . MET A 1 178 ? 28.814 -2.861 -7.548 1.00 87.81 178 MET A O 1
ATOM 1408 N N . PRO A 1 179 ? 27.167 -4.419 -7.534 1.00 87.12 179 PRO A N 1
ATOM 1409 C CA . PRO A 1 179 ? 26.152 -3.536 -6.960 1.00 87.12 179 PRO A CA 1
ATOM 1410 C C . PRO A 1 179 ? 26.602 -2.984 -5.598 1.00 87.12 179 PRO A C 1
ATOM 1412 O O . PRO A 1 179 ? 27.209 -3.709 -4.810 1.00 87.12 179 PRO A O 1
ATOM 1415 N N . GLY A 1 180 ? 26.353 -1.701 -5.325 1.00 82.00 180 GLY A N 1
ATOM 1416 C CA . GLY A 1 180 ? 26.728 -1.040 -4.067 1.00 82.00 180 GLY A CA 1
ATOM 1417 C C . GLY A 1 180 ? 28.155 -0.477 -4.016 1.00 82.00 180 GLY A C 1
ATOM 1418 O O . GLY A 1 180 ? 28.470 0.333 -3.147 1.00 82.00 180 GLY A O 1
ATOM 1419 N N . LYS A 1 181 ? 29.058 -0.877 -4.928 1.00 84.62 181 LYS A N 1
ATOM 1420 C CA . LYS A 1 181 ? 30.451 -0.375 -4.936 1.00 84.62 181 LYS A CA 1
ATOM 1421 C C . LYS A 1 181 ? 30.662 0.889 -5.765 1.00 84.62 181 LYS A C 1
ATOM 1423 O O . LYS A 1 181 ? 31.623 1.611 -5.516 1.00 84.62 181 LYS A O 1
ATOM 1428 N N . PHE A 1 182 ? 29.798 1.138 -6.745 1.00 89.31 182 PHE A N 1
ATOM 1429 C CA . PHE A 1 182 ? 29.936 2.243 -7.699 1.00 89.31 182 PHE A CA 1
ATOM 1430 C C . PHE A 1 182 ? 28.864 3.327 -7.523 1.00 89.31 182 PHE A C 1
ATOM 1432 O O . PHE A 1 182 ? 28.695 4.164 -8.401 1.00 89.31 182 PHE A O 1
ATOM 1439 N N . ASP A 1 183 ? 28.158 3.339 -6.391 1.00 84.56 183 ASP A N 1
ATOM 1440 C CA . ASP A 1 183 ? 26.988 4.201 -6.170 1.00 84.56 183 ASP A CA 1
ATOM 1441 C C . ASP A 1 183 ? 27.321 5.701 -6.223 1.00 84.56 183 ASP A C 1
ATOM 1443 O O . ASP A 1 183 ? 26.501 6.502 -6.663 1.00 84.56 183 ASP A O 1
ATOM 1447 N N . ILE A 1 184 ? 28.532 6.083 -5.797 1.00 85.69 184 ILE A N 1
ATOM 1448 C CA . ILE A 1 184 ? 28.993 7.482 -5.777 1.00 85.69 184 ILE A CA 1
ATOM 1449 C C . ILE A 1 184 ? 29.924 7.803 -6.948 1.00 85.69 184 ILE A C 1
ATOM 1451 O O . ILE A 1 184 ? 29.888 8.912 -7.479 1.00 85.69 184 ILE A O 1
ATOM 1455 N N . ALA A 1 185 ? 30.792 6.864 -7.333 1.00 91.44 185 ALA A N 1
ATOM 1456 C CA . ALA A 1 185 ? 31.803 7.093 -8.355 1.00 91.44 185 ALA A CA 1
ATOM 1457 C C . ALA A 1 185 ? 32.055 5.842 -9.202 1.00 91.44 185 ALA A C 1
ATOM 1459 O O . ALA A 1 185 ? 32.146 4.734 -8.680 1.00 91.44 185 ALA A O 1
ATOM 1460 N N . GLY A 1 186 ? 32.238 6.037 -10.508 1.00 88.50 186 GLY A N 1
ATOM 1461 C CA . GLY A 1 186 ? 32.636 4.995 -11.455 1.00 88.50 186 GLY A CA 1
ATOM 1462 C C . GLY A 1 186 ? 31.491 4.140 -12.002 1.00 88.50 186 GLY A C 1
ATOM 1463 O O . GLY A 1 186 ? 31.766 3.167 -12.701 1.00 88.50 186 GLY A O 1
ATOM 1464 N N . HIS A 1 187 ? 30.231 4.487 -11.727 1.00 92.69 187 HIS A N 1
ATOM 1465 C CA . HIS A 1 187 ? 29.084 3.838 -12.368 1.00 92.69 187 HIS A CA 1
ATOM 1466 C C . HIS A 1 187 ? 28.994 4.195 -13.860 1.00 92.69 187 HIS A C 1
ATOM 1468 O O . HIS A 1 187 ? 29.487 5.236 -14.310 1.00 92.69 187 HIS A O 1
ATOM 1474 N N . SER A 1 188 ? 28.318 3.345 -14.634 1.00 91.88 188 SER A N 1
ATOM 1475 C CA . SER A 1 188 ? 28.227 3.424 -16.094 1.00 91.88 188 SER A CA 1
ATOM 1476 C C . SER A 1 188 ? 27.780 4.790 -16.604 1.00 91.88 188 SER A C 1
ATOM 1478 O O . SER A 1 188 ? 28.333 5.293 -17.577 1.00 91.88 188 SER A O 1
ATOM 1480 N N . HIS A 1 189 ? 26.824 5.431 -15.928 1.00 91.75 189 HIS A N 1
ATOM 1481 C CA . HIS A 1 189 ? 26.327 6.756 -16.309 1.00 91.75 189 HIS A CA 1
ATOM 1482 C C . HIS A 1 189 ? 27.397 7.852 -16.168 1.00 91.75 189 HIS A C 1
ATOM 1484 O O . HIS A 1 189 ? 27.462 8.761 -16.990 1.00 91.75 189 HIS A O 1
ATOM 1490 N N . GLN A 1 190 ? 28.283 7.759 -15.171 1.00 92.94 190 GLN A N 1
ATOM 1491 C CA . GLN A 1 190 ? 29.405 8.689 -15.024 1.00 92.94 190 GLN A CA 1
ATOM 1492 C C . GLN A 1 190 ? 30.483 8.426 -16.083 1.00 92.94 190 GLN A C 1
ATOM 1494 O O . GLN A 1 190 ? 31.002 9.365 -16.685 1.00 92.94 190 GLN A O 1
ATOM 1499 N N . LEU A 1 191 ? 30.782 7.151 -16.354 1.00 92.44 191 LEU A N 1
ATOM 1500 C CA . LEU A 1 191 ? 31.704 6.754 -17.422 1.00 92.44 191 LEU A CA 1
ATOM 1501 C C . LEU A 1 191 ? 31.193 7.191 -18.802 1.00 92.44 191 LEU A C 1
ATOM 1503 O O . LEU A 1 191 ? 31.974 7.657 -19.630 1.00 92.44 191 LEU A O 1
ATOM 1507 N N . PHE A 1 192 ? 29.881 7.109 -19.028 1.00 92.75 192 PHE A N 1
ATOM 1508 C CA . PHE A 1 192 ? 29.223 7.621 -20.224 1.00 92.75 192 PHE A CA 1
ATOM 1509 C C . PHE A 1 192 ? 29.477 9.120 -20.408 1.00 92.75 192 PHE A C 1
ATOM 1511 O O . PHE A 1 192 ? 29.950 9.519 -21.470 1.00 92.75 192 PHE A O 1
ATOM 1518 N N . HIS A 1 193 ? 29.259 9.941 -19.374 1.00 93.44 193 HIS A N 1
ATOM 1519 C CA . HIS A 1 193 ? 29.539 11.382 -19.441 1.00 93.44 193 HIS A CA 1
ATOM 1520 C C . HIS A 1 193 ? 31.011 11.684 -19.747 1.00 93.44 193 HIS A C 1
ATOM 1522 O O . HIS A 1 193 ? 31.299 12.542 -20.582 1.00 93.44 193 HIS A O 1
ATOM 1528 N N . VAL A 1 194 ? 31.950 10.948 -19.141 1.00 94.62 194 VAL A N 1
ATOM 1529 C CA . VAL A 1 194 ? 33.388 11.088 -19.442 1.00 94.62 194 VAL A CA 1
ATOM 1530 C C . VAL A 1 194 ? 33.673 10.801 -20.919 1.00 94.62 194 VAL A C 1
ATOM 1532 O O . VAL A 1 194 ? 34.396 11.557 -21.568 1.00 94.62 194 VAL A O 1
ATOM 1535 N N . LEU A 1 195 ? 33.076 9.745 -21.474 1.00 93.12 195 LEU A N 1
ATOM 1536 C CA . LEU A 1 195 ? 33.250 9.364 -22.877 1.00 93.12 195 LEU A CA 1
ATOM 1537 C C . LEU A 1 195 ? 32.585 10.355 -23.845 1.00 93.12 195 LEU A C 1
ATOM 1539 O O . LEU A 1 195 ? 33.151 10.635 -24.900 1.00 93.12 195 LEU A O 1
ATOM 1543 N N . VAL A 1 196 ? 31.446 10.952 -23.479 1.00 91.75 196 VAL A N 1
ATOM 1544 C CA . VAL A 1 196 ? 30.811 12.035 -24.253 1.00 91.75 196 VAL A CA 1
ATOM 1545 C C . VAL A 1 196 ? 31.715 13.269 -24.318 1.00 91.75 196 VAL A C 1
ATOM 1547 O O . VAL A 1 196 ? 31.891 13.839 -25.397 1.00 91.75 196 VAL A O 1
ATOM 1550 N N . VAL A 1 197 ? 32.334 13.659 -23.198 1.00 93.88 197 VAL A N 1
ATOM 1551 C CA . VAL A 1 197 ? 33.295 14.776 -23.157 1.00 93.88 197 VAL A CA 1
ATOM 1552 C C . VAL A 1 197 ? 34.548 14.454 -23.972 1.00 93.88 197 VAL A C 1
ATOM 1554 O O . VAL A 1 197 ? 34.994 15.296 -24.750 1.00 93.88 197 VAL A O 1
ATOM 1557 N N . ALA A 1 198 ? 35.090 13.237 -23.857 1.00 92.75 198 ALA A N 1
ATOM 1558 C CA . ALA A 1 198 ? 36.232 12.796 -24.658 1.00 92.75 198 ALA A CA 1
ATOM 1559 C C . ALA A 1 198 ? 35.916 12.823 -26.165 1.00 92.75 198 ALA A C 1
ATOM 1561 O O . ALA A 1 198 ? 36.696 13.366 -26.949 1.00 92.75 198 ALA A O 1
ATOM 1562 N N . GLY A 1 199 ? 34.740 12.329 -26.567 1.00 91.56 199 GLY A N 1
ATOM 1563 C CA . GLY A 1 199 ? 34.246 12.394 -27.944 1.00 91.56 199 GLY A CA 1
ATOM 1564 C C . GLY A 1 199 ? 34.120 13.833 -28.455 1.00 91.56 199 GLY A C 1
ATOM 1565 O O . GLY A 1 199 ? 34.679 14.177 -29.500 1.00 91.56 199 GLY A O 1
ATOM 1566 N N . ALA A 1 200 ? 33.483 14.719 -27.685 1.00 89.50 200 ALA A N 1
ATOM 1567 C CA . ALA A 1 200 ? 33.374 16.135 -28.036 1.00 89.50 200 ALA A CA 1
ATOM 1568 C C . ALA A 1 200 ? 34.753 16.820 -28.131 1.00 89.50 200 ALA A C 1
ATOM 1570 O O . ALA A 1 200 ? 34.997 17.617 -29.037 1.00 89.50 200 ALA A O 1
ATOM 1571 N N . TYR A 1 201 ? 35.694 16.477 -27.250 1.00 90.44 201 TYR A N 1
ATOM 1572 C CA . TYR A 1 201 ? 37.058 16.996 -27.306 1.00 90.44 201 TYR A CA 1
ATOM 1573 C C . TYR A 1 201 ? 37.807 16.530 -28.563 1.00 90.44 201 TYR A C 1
ATOM 1575 O O . TYR A 1 201 ? 38.477 17.333 -29.214 1.00 90.44 201 TYR A O 1
ATOM 1583 N N . THR A 1 202 ? 37.646 15.265 -28.970 1.00 88.81 202 THR A N 1
ATOM 1584 C CA . THR A 1 202 ? 38.217 14.783 -30.239 1.00 88.81 202 THR A CA 1
ATOM 1585 C C . THR A 1 202 ? 37.631 15.500 -31.455 1.00 88.81 202 THR A C 1
ATOM 1587 O O . THR A 1 202 ? 38.390 15.898 -32.338 1.00 88.81 202 THR A O 1
ATOM 1590 N N . HIS A 1 203 ? 36.319 15.767 -31.465 1.00 84.38 203 HIS A N 1
ATOM 1591 C CA . HIS A 1 203 ? 35.671 16.601 -32.483 1.00 84.38 203 HIS A CA 1
ATOM 1592 C C . HIS A 1 203 ? 36.243 18.022 -32.524 1.00 84.38 203 HIS A C 1
ATOM 1594 O O . HIS A 1 203 ? 36.513 18.551 -33.602 1.00 84.38 203 HIS A O 1
ATOM 1600 N N . TYR A 1 204 ? 36.449 18.638 -31.358 1.00 86.38 204 TYR A N 1
ATOM 1601 C CA . TYR A 1 204 ? 37.037 19.971 -31.249 1.00 86.38 204 TYR A CA 1
ATOM 1602 C C . TYR A 1 204 ? 38.455 20.011 -31.826 1.00 86.38 204 TYR A C 1
ATOM 1604 O O . TYR A 1 204 ? 38.776 20.909 -32.603 1.00 86.38 204 TYR A O 1
ATOM 1612 N N . HIS A 1 205 ? 39.286 19.024 -31.486 1.00 83.00 205 HIS A N 1
ATOM 1613 C CA . HIS A 1 205 ? 40.670 18.939 -31.948 1.00 83.00 205 HIS A CA 1
ATOM 1614 C C . HIS A 1 205 ? 40.777 18.660 -33.455 1.00 83.00 205 HIS A C 1
ATOM 1616 O O . HIS A 1 205 ? 41.656 19.198 -34.125 1.00 83.00 205 HIS A O 1
ATOM 1622 N N . ALA A 1 206 ? 39.872 17.848 -34.006 1.00 81.81 206 ALA A N 1
ATOM 1623 C CA . ALA A 1 206 ? 39.779 17.633 -35.447 1.00 81.81 206 ALA A CA 1
ATOM 1624 C C . ALA A 1 206 ? 39.315 18.908 -36.171 1.00 81.81 206 ALA A C 1
ATOM 1626 O O . ALA A 1 206 ? 39.930 19.340 -37.146 1.00 81.81 206 ALA A O 1
ATOM 1627 N N . GLY A 1 207 ? 38.264 19.550 -35.649 1.00 74.50 207 GLY A N 1
ATOM 1628 C CA . GLY A 1 207 ? 37.690 20.772 -36.202 1.00 74.50 207 GLY A CA 1
ATOM 1629 C C . GLY A 1 207 ? 38.669 21.945 -36.211 1.00 74.50 207 GLY A C 1
ATOM 1630 O O . GLY A 1 207 ? 38.772 22.639 -37.223 1.00 74.50 207 GLY A O 1
ATOM 1631 N N . SER A 1 208 ? 39.432 22.136 -35.128 1.00 73.12 208 SER A N 1
ATOM 1632 C CA . SER A 1 208 ? 40.423 23.210 -35.023 1.00 73.12 208 SER A CA 1
ATOM 1633 C C . SER A 1 208 ? 41.514 23.073 -36.085 1.00 73.12 208 SER A C 1
ATOM 1635 O O . SER A 1 208 ? 41.775 24.036 -36.804 1.00 73.12 208 SER A O 1
ATOM 1637 N N . GLN A 1 209 ? 42.048 21.864 -36.282 1.00 69.38 209 GLN A N 1
ATOM 1638 C CA . GLN A 1 209 ? 43.052 21.584 -37.312 1.00 69.38 209 GLN A CA 1
ATOM 1639 C C . GLN A 1 209 ? 42.528 21.784 -38.738 1.00 69.38 209 GLN A C 1
ATOM 1641 O O . GLN A 1 209 ? 43.252 22.287 -39.589 1.00 69.38 209 GLN A O 1
ATOM 1646 N N . THR A 1 210 ? 41.265 21.438 -39.006 1.00 64.88 210 THR A N 1
ATOM 1647 C CA . THR A 1 210 ? 40.650 21.666 -40.328 1.00 64.88 210 THR A CA 1
ATOM 1648 C C . THR A 1 210 ? 40.291 23.132 -40.602 1.00 64.88 210 THR A C 1
ATOM 1650 O O . THR A 1 210 ? 40.108 23.512 -41.755 1.00 64.88 210 THR A O 1
ATOM 1653 N N . SER A 1 211 ? 40.193 23.970 -39.562 1.00 54.75 211 SER A N 1
ATOM 1654 C CA . SER A 1 211 ? 39.734 25.368 -39.655 1.00 54.75 211 SER A CA 1
ATOM 1655 C C . SER A 1 211 ? 40.849 26.427 -39.749 1.00 54.75 211 SER A C 1
ATOM 1657 O O . SER A 1 211 ? 40.546 27.617 -39.913 1.00 54.75 211 SER A O 1
ATOM 1659 N N . ASP A 1 212 ? 42.117 26.007 -39.673 1.00 51.84 212 ASP A N 1
ATOM 1660 C CA . ASP A 1 212 ? 43.309 26.857 -39.808 1.00 51.84 212 ASP A CA 1
ATOM 1661 C C . ASP A 1 212 ? 44.176 26.421 -41.010 1.00 51.84 212 ASP A C 1
ATOM 1663 O O . ASP A 1 212 ? 45.110 25.628 -40.863 1.00 51.84 212 ASP A O 1
ATOM 1667 N N . PRO A 1 213 ? 43.945 26.966 -42.218 1.00 45.16 213 PRO A N 1
ATOM 1668 C CA . PRO A 1 213 ? 44.932 26.917 -43.283 1.00 45.16 213 PRO A CA 1
ATOM 1669 C C . PRO A 1 213 ? 45.942 28.056 -43.060 1.00 45.16 213 PRO A C 1
ATOM 1671 O O . PRO A 1 213 ? 45.591 29.225 -43.171 1.00 45.16 213 PRO A O 1
ATOM 1674 N N . MET A 1 214 ? 47.201 27.702 -42.774 1.00 39.91 214 MET A N 1
ATOM 1675 C CA . MET A 1 214 ? 48.371 28.579 -42.550 1.00 39.91 214 MET A CA 1
ATOM 1676 C C . MET A 1 214 ? 48.488 29.258 -41.171 1.00 39.91 214 MET A C 1
ATOM 1678 O O . MET A 1 214 ? 48.075 30.393 -40.960 1.00 39.91 214 MET A O 1
ATOM 1682 N N . SER A 1 215 ? 49.247 28.622 -40.272 1.00 31.80 215 SER A N 1
ATOM 1683 C CA . SER A 1 215 ? 49.906 29.292 -39.140 1.00 31.80 215 SER A CA 1
ATOM 1684 C C . SER A 1 215 ? 51.306 28.705 -38.890 1.00 31.80 215 SER A C 1
ATOM 1686 O O . SER A 1 215 ? 51.592 28.086 -37.867 1.00 31.80 215 SER A O 1
ATOM 1688 N N . LYS A 1 216 ? 52.224 28.949 -39.830 1.00 34.16 216 LYS A N 1
ATOM 1689 C CA . LYS A 1 216 ? 53.632 29.216 -39.498 1.00 34.16 216 LYS A CA 1
ATOM 1690 C C . LYS A 1 216 ? 53.915 30.680 -39.834 1.00 34.16 216 LYS A C 1
ATOM 1692 O O . LYS A 1 216 ? 54.503 30.961 -40.866 1.00 34.16 216 LYS A O 1
ATOM 1697 N N . SER A 1 217 ? 53.451 31.614 -39.003 1.00 27.95 217 SER A N 1
ATOM 1698 C CA . SER A 1 217 ? 54.042 32.957 -38.904 1.00 27.95 217 SER A CA 1
ATOM 1699 C C . SER A 1 217 ? 53.457 33.735 -37.721 1.00 27.95 217 SER A C 1
ATOM 1701 O O . SER A 1 217 ? 52.302 34.138 -37.743 1.00 27.95 217 SER A O 1
ATOM 1703 N N . SER A 1 218 ? 54.318 33.957 -36.726 1.00 27.88 218 SER A N 1
ATOM 1704 C CA . SER A 1 218 ? 54.421 35.139 -35.859 1.00 27.88 218 SER A CA 1
ATOM 1705 C C . SER A 1 218 ? 53.135 35.736 -35.261 1.00 27.88 218 SER A C 1
ATOM 1707 O O . SER A 1 218 ? 52.426 36.532 -35.877 1.00 27.88 218 SER A O 1
ATOM 1709 N N . TYR A 1 219 ? 52.917 35.431 -33.979 1.00 29.22 219 TYR A N 1
ATOM 1710 C CA . TYR A 1 219 ? 52.004 36.146 -33.089 1.00 29.22 219 TYR A CA 1
ATOM 1711 C C . TYR A 1 219 ? 52.392 37.628 -32.981 1.00 29.22 219 TYR A C 1
ATOM 1713 O O . TYR A 1 219 ? 53.477 37.965 -32.506 1.00 29.22 219 TYR A O 1
ATOM 1721 N N . ARG A 1 220 ? 51.465 38.528 -33.327 1.00 30.25 220 ARG A N 1
ATOM 1722 C CA . ARG A 1 220 ? 51.521 39.933 -32.906 1.00 30.25 220 ARG A CA 1
ATOM 1723 C C . ARG A 1 220 ? 50.163 40.351 -32.344 1.00 30.25 220 ARG A C 1
ATOM 1725 O O . ARG A 1 220 ? 49.157 40.351 -33.047 1.00 30.25 220 ARG A O 1
ATOM 1732 N N . ASN A 1 221 ? 50.175 40.666 -31.051 1.00 40.31 221 ASN A N 1
ATOM 1733 C CA . ASN A 1 221 ? 49.047 41.073 -30.213 1.00 40.31 221 ASN A CA 1
ATOM 1734 C C . ASN A 1 221 ? 48.109 42.096 -30.880 1.00 40.31 221 ASN A C 1
ATOM 1736 O O . ASN A 1 221 ? 48.544 43.186 -31.256 1.00 40.31 221 ASN A O 1
ATOM 1740 N N . LYS A 1 222 ? 46.803 41.797 -30.893 1.00 31.39 222 LYS A N 1
ATOM 1741 C CA . LYS A 1 222 ? 45.725 42.800 -30.887 1.00 31.39 222 LYS A CA 1
ATOM 1742 C C . LYS A 1 222 ? 44.670 42.413 -29.839 1.00 31.39 222 LYS A C 1
ATOM 1744 O O . LYS A 1 222 ? 44.374 41.225 -29.711 1.00 31.39 222 LYS A O 1
ATOM 1749 N N . PRO A 1 223 ? 44.128 43.374 -29.071 1.00 38.34 223 PRO A N 1
ATOM 1750 C CA . PRO A 1 223 ? 43.246 43.076 -27.954 1.00 38.34 223 PRO A CA 1
ATOM 1751 C C . PRO A 1 223 ? 41.806 42.787 -28.411 1.00 38.34 223 PRO A C 1
ATOM 1753 O O . PRO A 1 223 ? 41.264 43.469 -29.272 1.00 38.34 223 PRO A O 1
ATOM 1756 N N . CYS A 1 224 ? 41.212 41.792 -27.750 1.00 46.06 224 CYS A N 1
ATOM 1757 C CA . CYS A 1 224 ? 39.791 41.631 -27.424 1.00 46.06 224 CYS A CA 1
ATOM 1758 C C . CYS A 1 224 ? 38.738 41.693 -28.557 1.00 46.06 224 CYS A C 1
ATOM 1760 O O . CYS A 1 224 ? 38.157 42.737 -28.835 1.00 46.06 224 CYS A O 1
ATOM 1762 N N . LEU A 1 225 ? 38.371 40.515 -29.086 1.00 36.59 225 LEU A N 1
ATOM 1763 C CA . LEU A 1 225 ? 37.074 40.255 -29.745 1.00 36.59 225 LEU A CA 1
ATOM 1764 C C . LEU A 1 225 ? 36.353 39.002 -29.183 1.00 36.59 225 LEU A C 1
ATOM 1766 O O . LEU A 1 225 ? 35.382 38.522 -29.763 1.00 36.59 225 LEU A O 1
ATOM 1770 N N . CYS A 1 226 ? 36.828 38.442 -28.061 1.00 43.53 226 CYS A N 1
ATOM 1771 C CA . CYS A 1 226 ? 36.258 37.229 -27.451 1.00 43.53 226 CYS A CA 1
ATOM 1772 C C . CYS A 1 226 ? 35.104 37.527 -26.480 1.00 43.53 226 CYS A C 1
ATOM 1774 O O . CYS A 1 226 ? 34.185 36.722 -26.361 1.00 43.53 226 CYS A O 1
ATOM 1776 N N . PHE A 1 227 ? 35.106 38.690 -25.819 1.00 39.94 227 PHE A N 1
ATOM 1777 C CA . PHE A 1 227 ? 34.085 39.028 -24.819 1.00 39.94 227 PHE A CA 1
ATOM 1778 C C . PHE A 1 227 ? 32.725 39.387 -25.440 1.00 39.94 227 PHE A C 1
ATOM 1780 O O . PHE A 1 227 ? 31.696 38.933 -24.953 1.00 39.94 227 PHE A O 1
ATOM 1787 N N . ILE A 1 228 ? 32.699 40.129 -26.552 1.00 43.06 228 ILE A N 1
ATOM 1788 C CA . ILE A 1 228 ? 31.443 40.550 -27.204 1.00 43.06 228 ILE A CA 1
ATOM 1789 C C . ILE A 1 228 ? 30.737 39.357 -27.874 1.00 43.06 228 ILE A C 1
ATOM 1791 O O . ILE A 1 228 ? 29.521 39.211 -27.759 1.00 43.06 228 ILE A O 1
ATOM 1795 N N . ASN A 1 229 ? 31.503 38.448 -28.489 1.00 42.34 229 ASN A N 1
ATOM 1796 C CA . ASN A 1 229 ? 30.964 37.223 -29.083 1.00 42.34 229 ASN A CA 1
ATOM 1797 C C . ASN A 1 229 ? 30.474 36.226 -28.020 1.00 42.34 229 ASN A C 1
ATOM 1799 O O . ASN A 1 229 ? 29.458 35.575 -28.235 1.00 42.34 229 ASN A O 1
ATOM 1803 N N . GLY A 1 230 ? 31.128 36.152 -26.853 1.00 44.31 230 GLY A N 1
ATOM 1804 C CA . GLY A 1 230 ? 30.675 35.327 -25.728 1.00 44.31 230 GLY A CA 1
ATOM 1805 C C . GLY A 1 230 ? 29.330 35.776 -25.146 1.00 44.31 230 GLY A C 1
ATOM 1806 O O . GLY A 1 230 ? 28.476 34.934 -24.886 1.00 44.31 230 GLY A O 1
ATOM 1807 N N . PHE A 1 231 ? 29.097 37.088 -25.005 1.00 45.78 231 PHE A N 1
ATOM 1808 C CA . PHE A 1 231 ? 27.828 37.629 -24.493 1.00 45.78 231 PHE A CA 1
ATOM 1809 C C . PHE A 1 231 ? 26.663 37.497 -25.485 1.00 45.78 231 PHE A C 1
ATOM 1811 O O . PHE A 1 231 ? 25.565 37.124 -25.076 1.00 45.78 231 PHE A O 1
ATOM 1818 N N . LEU A 1 232 ? 26.894 37.728 -26.783 1.00 46.78 232 LEU A N 1
ATOM 1819 C CA . LEU A 1 232 ? 25.891 37.471 -27.830 1.00 46.78 232 LEU A CA 1
ATOM 1820 C C . LEU A 1 232 ? 25.525 35.978 -27.918 1.00 46.78 232 LEU A C 1
ATOM 1822 O O . LEU A 1 232 ? 24.374 35.633 -28.177 1.00 46.78 232 LEU A O 1
ATOM 1826 N N . PHE A 1 233 ? 26.486 35.094 -27.645 1.00 49.03 233 PHE A N 1
ATOM 1827 C CA . PHE A 1 233 ? 26.319 33.643 -27.692 1.00 49.03 233 PHE A CA 1
ATOM 1828 C C . PHE A 1 233 ? 25.631 33.063 -26.447 1.00 49.03 233 PHE A C 1
ATOM 1830 O O . PHE A 1 233 ? 24.703 32.269 -26.582 1.00 49.03 233 PHE A O 1
ATOM 1837 N N . LEU A 1 234 ? 26.013 33.503 -25.241 1.00 49.66 234 LEU A N 1
ATOM 1838 C CA . LEU A 1 234 ? 25.284 33.198 -24.003 1.00 49.66 234 LEU A CA 1
ATOM 1839 C C . LEU A 1 234 ? 23.856 33.740 -24.073 1.00 49.66 234 LEU A C 1
ATOM 1841 O O . LEU A 1 234 ? 22.931 33.019 -23.725 1.00 49.66 234 LEU A O 1
ATOM 1845 N N . GLY A 1 235 ? 23.669 34.956 -24.594 1.00 50.03 235 GLY A N 1
ATOM 1846 C CA . GLY A 1 235 ? 22.350 35.536 -24.839 1.00 50.03 235 GLY A CA 1
ATOM 1847 C C . GLY A 1 235 ? 21.512 34.706 -25.813 1.00 50.03 235 GLY A C 1
ATOM 1848 O O . GLY A 1 235 ? 20.356 34.431 -25.520 1.00 50.03 235 GLY A O 1
ATOM 1849 N N . GLY A 1 236 ? 22.092 34.241 -26.925 1.00 55.44 236 GLY A N 1
ATOM 1850 C CA . GLY A 1 236 ? 21.408 33.381 -27.897 1.00 55.44 236 GLY A CA 1
ATOM 1851 C C . GLY A 1 236 ? 21.050 31.994 -27.351 1.00 55.44 236 GLY A C 1
ATOM 1852 O O . GLY A 1 236 ? 19.937 31.523 -27.570 1.00 55.44 236 GLY A O 1
ATOM 1853 N N . ALA A 1 237 ? 21.950 31.361 -26.592 1.00 54.66 237 ALA A N 1
ATOM 1854 C CA . ALA A 1 237 ? 21.692 30.082 -25.930 1.00 54.66 237 ALA A CA 1
ATOM 1855 C C . ALA A 1 237 ? 20.625 30.212 -24.831 1.00 54.66 237 ALA A C 1
ATOM 1857 O O . ALA A 1 237 ? 19.742 29.361 -24.733 1.00 54.66 237 ALA A O 1
ATOM 1858 N N . LEU A 1 238 ? 20.657 31.301 -24.053 1.00 58.59 238 LEU A N 1
ATOM 1859 C CA . LEU A 1 238 ? 19.635 31.614 -23.054 1.00 58.59 238 LEU A CA 1
ATOM 1860 C C . LEU A 1 238 ? 18.286 31.908 -23.721 1.00 58.59 238 LEU A C 1
ATOM 1862 O O . LEU A 1 238 ? 17.262 31.452 -23.233 1.00 58.59 238 LEU A O 1
ATOM 1866 N N . LEU A 1 239 ? 18.277 32.623 -24.851 1.00 61.09 239 LEU A N 1
ATOM 1867 C CA . LEU A 1 239 ? 17.069 32.918 -25.624 1.00 61.09 239 LEU A CA 1
ATOM 1868 C C . LEU A 1 239 ? 16.459 31.641 -26.214 1.00 61.09 239 LEU A C 1
ATOM 1870 O O . LEU A 1 239 ? 15.250 31.471 -26.147 1.00 61.09 239 LEU A O 1
ATOM 1874 N N . LEU A 1 240 ? 17.275 30.721 -26.737 1.00 60.59 240 LEU A N 1
ATOM 1875 C CA . LEU A 1 240 ? 16.829 29.405 -27.208 1.00 60.59 240 LEU A CA 1
ATOM 1876 C C . LEU A 1 240 ? 16.274 28.551 -26.066 1.00 60.59 240 LEU A C 1
ATOM 1878 O O . LEU A 1 240 ? 15.217 27.956 -26.232 1.00 60.59 240 LEU A O 1
ATOM 1882 N N . LEU A 1 241 ? 16.932 28.543 -24.902 1.00 60.72 241 LEU A N 1
ATOM 1883 C CA . LEU A 1 241 ? 16.432 27.898 -23.682 1.00 60.72 241 LEU A CA 1
ATOM 1884 C C . LEU A 1 241 ? 15.110 28.510 -23.209 1.00 60.72 241 LEU A C 1
ATOM 1886 O O . LEU A 1 241 ? 14.202 27.770 -22.850 1.00 60.72 241 LEU A O 1
ATOM 1890 N N . LEU A 1 242 ? 14.977 29.838 -23.244 1.00 62.44 242 LEU A N 1
ATOM 1891 C CA . LEU A 1 242 ? 13.762 30.558 -22.858 1.00 62.44 242 LEU A CA 1
ATOM 1892 C C . LEU A 1 242 ? 12.627 30.353 -23.866 1.00 62.44 242 LEU A C 1
ATOM 1894 O O . LEU A 1 242 ? 11.486 30.191 -23.452 1.00 62.44 242 LEU A O 1
ATOM 1898 N N . LEU A 1 243 ? 12.924 30.305 -25.166 1.00 64.38 243 LEU A N 1
ATOM 1899 C CA . LEU A 1 243 ? 11.961 29.988 -26.224 1.00 64.38 243 LEU A CA 1
ATOM 1900 C C . LEU A 1 243 ? 11.521 28.519 -26.164 1.00 64.38 243 LEU A C 1
ATOM 1902 O O . LEU A 1 243 ? 10.348 28.228 -26.372 1.00 64.38 243 LEU A O 1
ATOM 1906 N N . LEU A 1 244 ? 12.424 27.593 -25.820 1.00 59.62 244 LEU A N 1
ATOM 1907 C CA . LEU A 1 244 ? 12.061 26.202 -25.541 1.00 59.62 244 LEU A CA 1
ATOM 1908 C C . LEU A 1 244 ? 11.235 26.095 -24.256 1.00 59.62 244 LEU A C 1
ATOM 1910 O O . LEU A 1 244 ? 10.280 25.330 -24.210 1.00 59.62 244 LEU A O 1
ATOM 1914 N N . TRP A 1 245 ? 11.579 26.863 -23.220 1.00 57.84 245 TRP A N 1
ATOM 1915 C CA . TRP A 1 245 ? 10.857 26.898 -21.949 1.00 57.84 245 TRP A CA 1
ATOM 1916 C C . TRP A 1 245 ? 9.438 27.438 -22.119 1.00 57.84 245 TRP A C 1
ATOM 1918 O O . TRP A 1 245 ? 8.495 26.851 -21.591 1.00 57.84 245 TRP A O 1
ATOM 1928 N N . THR A 1 246 ? 9.251 28.515 -22.887 1.00 57.22 246 THR A N 1
ATOM 1929 C CA . THR A 1 246 ? 7.920 29.042 -23.213 1.00 57.22 246 THR A CA 1
ATOM 1930 C C . THR A 1 246 ? 7.159 28.071 -24.109 1.00 57.22 246 THR A C 1
ATOM 1932 O O . THR A 1 246 ? 6.016 27.747 -23.800 1.00 57.22 246 THR A O 1
ATOM 1935 N N . PHE A 1 247 ? 7.792 27.500 -25.137 1.00 57.84 247 PHE A N 1
ATOM 1936 C CA . PHE A 1 247 ? 7.161 26.488 -25.986 1.00 57.84 247 PHE A CA 1
ATOM 1937 C C . PHE A 1 247 ? 6.741 25.238 -25.198 1.00 57.84 247 PHE A C 1
ATOM 1939 O O . PHE A 1 247 ? 5.642 24.745 -25.414 1.00 57.84 247 PHE A O 1
ATOM 1946 N N . LEU A 1 248 ? 7.536 24.759 -24.236 1.00 53.28 248 LEU A N 1
ATOM 1947 C CA . LEU A 1 248 ? 7.196 23.626 -23.360 1.00 53.28 248 LEU A CA 1
ATOM 1948 C C . LEU A 1 248 ? 6.172 23.991 -22.273 1.00 53.28 248 LEU A C 1
ATOM 1950 O O . LEU A 1 248 ? 5.426 23.126 -21.821 1.00 53.28 248 LEU A O 1
ATOM 1954 N N . SER A 1 249 ? 6.106 25.263 -21.870 1.00 54.22 249 SER A N 1
ATOM 1955 C CA . SER A 1 249 ? 5.079 25.762 -20.944 1.00 54.22 249 SER A CA 1
ATOM 1956 C C . SER A 1 249 ? 3.702 25.865 -21.612 1.00 54.22 249 SER A C 1
ATOM 1958 O O . SER A 1 249 ? 2.694 25.647 -20.944 1.00 54.22 249 SER A O 1
ATOM 1960 N N . PHE A 1 250 ? 3.658 26.150 -22.921 1.00 49.41 250 PHE A N 1
ATOM 1961 C CA . PHE A 1 250 ? 2.426 26.231 -23.719 1.00 49.41 250 PHE A CA 1
ATOM 1962 C C . PHE A 1 250 ? 2.057 24.913 -24.426 1.00 49.41 250 PHE A C 1
ATOM 1964 O O . PHE A 1 250 ? 0.877 24.634 -24.610 1.00 49.41 250 PHE A O 1
ATOM 1971 N N . SER A 1 251 ? 3.032 24.067 -24.771 1.00 45.78 251 SER A N 1
ATOM 1972 C CA . SER A 1 251 ? 2.828 22.783 -25.466 1.00 45.78 251 SER A CA 1
ATOM 1973 C C . SER A 1 251 ? 2.717 21.620 -24.482 1.00 45.78 251 SER A C 1
ATOM 1975 O O . SER A 1 251 ? 3.402 20.604 -24.606 1.00 45.78 251 SER A O 1
ATOM 1977 N N . ASN A 1 252 ? 1.846 21.768 -23.487 1.00 39.56 252 ASN A N 1
ATOM 1978 C CA . ASN A 1 252 ? 1.286 20.617 -22.797 1.00 39.56 252 ASN A CA 1
ATOM 1979 C C . ASN A 1 252 ? 0.096 20.113 -23.620 1.00 39.56 252 ASN A C 1
ATOM 1981 O O . ASN A 1 252 ? -0.975 20.706 -23.526 1.00 39.56 252 ASN A O 1
ATOM 1985 N N . PRO A 1 253 ? 0.183 18.985 -24.339 1.00 41.03 253 PRO A N 1
ATOM 1986 C CA . PRO A 1 253 ? -0.923 18.066 -24.310 1.00 41.03 253 PRO A CA 1
ATOM 1987 C C . PRO A 1 253 ? -0.780 17.319 -22.983 1.00 41.03 253 PRO A C 1
ATOM 1989 O O . PRO A 1 253 ? -0.087 16.306 -22.877 1.00 41.03 253 PRO A O 1
ATOM 1992 N N . PHE A 1 254 ? -1.448 17.822 -21.949 1.00 40.66 254 PHE A N 1
ATOM 1993 C CA . PHE A 1 254 ? -2.128 16.854 -21.103 1.00 40.66 254 PHE A CA 1
ATOM 1994 C C . PHE A 1 254 ? -3.032 16.029 -22.037 1.00 40.66 254 PHE A C 1
ATOM 1996 O O . PHE A 1 254 ? -3.540 16.578 -23.022 1.00 40.66 254 PHE A O 1
ATOM 2003 N N . PRO A 1 255 ? -3.275 14.733 -21.784 1.00 37.91 255 PRO A N 1
ATOM 2004 C CA . PRO A 1 255 ? -4.531 14.177 -22.252 1.00 37.91 255 PRO A CA 1
ATOM 2005 C C . PRO A 1 255 ? -5.604 15.136 -21.734 1.00 37.91 255 PRO A C 1
ATOM 2007 O O . PRO A 1 255 ? -5.695 15.352 -20.526 1.00 37.91 255 PRO A O 1
ATOM 2010 N N . ASN A 1 256 ? -6.323 15.793 -22.644 1.00 33.44 256 ASN A N 1
ATOM 2011 C CA . ASN A 1 256 ? -7.493 16.577 -22.296 1.00 33.44 256 ASN A CA 1
ATOM 2012 C C . ASN A 1 256 ? -8.444 15.629 -21.564 1.00 33.44 256 ASN A C 1
ATOM 2014 O O . ASN A 1 256 ? -9.260 14.954 -22.187 1.00 33.44 256 ASN A O 1
ATOM 2018 N N . PHE A 1 257 ? -8.352 15.581 -20.240 1.00 38.22 257 PHE A N 1
ATOM 2019 C CA . PHE A 1 257 ? -9.424 15.046 -19.418 1.00 38.22 257 PHE A CA 1
ATOM 2020 C C . PHE A 1 257 ? -10.688 15.897 -19.651 1.00 38.22 257 PHE A C 1
ATOM 2022 O O . PHE A 1 257 ? -11.795 15.376 -19.609 1.00 38.22 257 PHE A O 1
ATOM 2029 N N . GLU A 1 258 ? -10.521 17.159 -20.074 1.00 36.78 258 GLU A N 1
ATOM 2030 C CA . GLU A 1 258 ? -11.595 18.030 -20.562 1.00 36.78 258 GLU A CA 1
ATOM 2031 C C . GLU A 1 258 ? -12.287 17.541 -21.845 1.00 36.78 258 GLU A C 1
ATOM 2033 O O . GLU A 1 258 ? -13.471 17.802 -22.023 1.00 36.78 258 GLU A O 1
ATOM 2038 N N . ALA A 1 259 ? -11.628 16.779 -22.729 1.00 41.19 259 ALA A N 1
ATOM 2039 C CA . ALA A 1 259 ? -12.273 16.311 -23.964 1.00 41.19 259 ALA A CA 1
ATOM 2040 C C . ALA A 1 259 ? -13.290 15.188 -23.706 1.00 41.19 259 ALA A C 1
ATOM 2042 O O . ALA A 1 259 ? -14.129 14.925 -24.561 1.00 41.19 259 ALA A O 1
ATOM 2043 N N . LYS A 1 260 ? -13.246 14.556 -22.524 1.00 37.81 260 LYS A N 1
ATOM 2044 C CA . LYS A 1 260 ? -14.305 13.658 -22.043 1.00 37.81 260 LYS A CA 1
ATOM 2045 C C . LYS A 1 260 ? -15.352 14.357 -21.171 1.00 37.81 260 LYS A C 1
ATOM 2047 O O . LYS A 1 260 ? -16.389 13.759 -20.930 1.00 37.81 260 LYS A O 1
ATOM 2052 N N . LEU A 1 261 ? -15.083 15.580 -20.706 1.00 42.88 261 LEU A N 1
ATOM 2053 C CA . LEU A 1 261 ? -16.013 16.398 -19.913 1.00 42.88 261 LEU A CA 1
ATOM 2054 C C . LEU A 1 261 ? -16.845 17.366 -20.770 1.00 42.88 261 LEU A C 1
ATOM 2056 O O . LEU A 1 261 ? -17.900 17.804 -20.328 1.00 42.88 261 LEU A O 1
ATOM 2060 N N . ASN A 1 262 ? -16.391 17.688 -21.984 1.00 43.22 262 ASN A N 1
ATOM 2061 C CA . ASN A 1 262 ? -17.074 18.612 -22.896 1.00 43.22 262 ASN A CA 1
ATOM 2062 C C . ASN A 1 262 ? -17.959 17.920 -23.940 1.00 43.22 262 ASN A C 1
ATOM 2064 O O . ASN A 1 262 ? -18.436 18.591 -24.853 1.00 43.22 262 ASN A O 1
ATOM 2068 N N . ASP A 1 263 ? -18.180 16.609 -23.831 1.00 48.03 263 ASP A N 1
ATOM 2069 C CA . ASP A 1 263 ? -19.293 15.978 -24.535 1.00 48.03 263 ASP A CA 1
ATOM 2070 C C . ASP A 1 263 ? -20.580 16.333 -23.767 1.00 48.03 263 ASP A C 1
ATOM 2072 O O . ASP A 1 263 ? -20.736 15.874 -22.629 1.00 48.03 263 ASP A O 1
ATOM 2076 N N . PRO A 1 264 ? -21.491 17.161 -24.312 1.00 49.91 264 PRO A N 1
ATOM 2077 C CA . PRO A 1 264 ? -22.735 17.512 -23.628 1.00 49.91 264 PRO A CA 1
ATOM 2078 C C . PRO A 1 264 ? -23.574 16.268 -23.296 1.00 49.91 264 PRO A C 1
ATOM 2080 O O . PRO A 1 264 ? -24.327 16.285 -22.325 1.00 49.91 264 PRO A O 1
ATOM 2083 N N . ASP A 1 265 ? -23.383 15.166 -24.033 1.00 50.75 265 ASP A N 1
ATOM 2084 C CA . ASP A 1 265 ? -24.035 13.879 -23.780 1.00 50.75 265 ASP A CA 1
ATOM 2085 C C . ASP A 1 265 ? -23.344 13.033 -22.689 1.00 50.75 265 ASP A C 1
ATOM 2087 O O . ASP A 1 265 ? -23.905 12.050 -22.193 1.00 50.75 265 ASP A O 1
ATOM 2091 N N . SER A 1 266 ? -22.146 13.422 -22.234 1.00 47.88 266 SER A N 1
ATOM 2092 C CA . SER A 1 266 ? -21.471 12.790 -21.087 1.00 47.88 266 SER A CA 1
ATOM 2093 C C . SER A 1 266 ? -22.027 13.245 -19.733 1.00 47.88 266 SER A C 1
ATOM 2095 O O . SER A 1 266 ? -22.033 12.443 -18.799 1.00 47.88 266 SER A O 1
ATOM 2097 N N . LEU A 1 267 ? -22.547 14.479 -19.651 1.00 50.69 267 LEU A N 1
ATOM 2098 C CA . LEU A 1 267 ? -23.247 15.028 -18.480 1.00 50.69 267 LEU A CA 1
ATOM 2099 C C . LEU A 1 267 ? -24.761 14.765 -18.496 1.00 50.69 267 LEU A C 1
ATOM 2101 O O . LEU A 1 267 ? -25.413 14.906 -17.461 1.00 50.69 267 LEU A O 1
ATOM 2105 N N . ASN A 1 268 ? -25.335 14.387 -19.643 1.00 49.84 268 ASN A N 1
ATOM 2106 C CA . ASN A 1 268 ? -26.746 14.030 -19.739 1.00 49.84 268 ASN A CA 1
ATOM 2107 C C . ASN A 1 268 ? -26.983 12.659 -19.093 1.00 49.84 268 ASN A C 1
ATOM 2109 O O . ASN A 1 268 ? -26.949 11.615 -19.744 1.00 49.84 268 ASN A O 1
ATOM 2113 N N . CYS A 1 269 ? -27.277 12.660 -17.795 1.00 53.12 269 CYS A N 1
ATOM 2114 C CA . CYS A 1 269 ? -27.875 11.525 -17.097 1.00 53.12 269 CYS A CA 1
ATOM 2115 C C . CYS A 1 269 ? -29.362 11.425 -17.484 1.00 53.12 269 CYS A C 1
ATOM 2117 O O . CYS A 1 269 ? -30.258 11.582 -16.657 1.00 53.12 269 CYS A O 1
ATOM 2119 N N . ALA A 1 270 ? -29.643 11.244 -18.778 1.00 47.09 270 ALA A N 1
ATOM 2120 C CA . ALA A 1 270 ? -30.990 10.956 -19.240 1.00 47.09 270 ALA A CA 1
ATOM 2121 C C . ALA A 1 270 ? -31.385 9.565 -18.728 1.00 47.09 270 ALA A C 1
ATOM 2123 O O . ALA A 1 270 ? -30.620 8.605 -18.849 1.00 47.09 270 ALA A O 1
ATOM 2124 N N . MET A 1 271 ? -32.574 9.462 -18.129 1.00 44.59 271 MET A N 1
ATOM 2125 C CA . MET A 1 271 ? -33.125 8.190 -17.666 1.00 44.59 271 MET A CA 1
ATOM 2126 C C . MET A 1 271 ? -33.263 7.244 -18.864 1.00 44.59 271 MET A C 1
ATOM 2128 O O . MET A 1 271 ? -34.211 7.370 -19.635 1.00 44.59 271 MET A O 1
ATOM 2132 N N . GLY A 1 272 ? -32.321 6.317 -19.045 1.00 48.84 272 GLY A N 1
ATOM 2133 C CA . GLY A 1 272 ? -32.467 5.311 -20.093 1.00 48.84 272 GLY A CA 1
ATOM 2134 C C . GLY A 1 272 ? -31.231 4.553 -20.558 1.00 48.84 272 GLY A C 1
ATOM 2135 O O . GLY A 1 272 ? -31.424 3.471 -21.098 1.00 48.84 272 GLY A O 1
ATOM 2136 N N . GLU A 1 273 ? -29.992 5.021 -20.362 1.00 38.34 273 GLU A N 1
ATOM 2137 C CA . GLU A 1 273 ? -28.847 4.344 -21.000 1.00 38.34 273 GLU A CA 1
ATOM 2138 C C . GLU A 1 273 ? -27.639 4.085 -20.080 1.00 38.34 273 GLU A C 1
ATOM 2140 O O . GLU A 1 273 ? -26.948 4.993 -19.624 1.00 38.34 273 GLU A O 1
ATOM 2145 N N . SER A 1 274 ? -27.358 2.782 -19.930 1.00 39.22 274 SER A N 1
ATOM 2146 C CA . SER A 1 274 ? -26.143 2.131 -19.417 1.00 39.22 274 SER A CA 1
ATOM 2147 C C . SER A 1 274 ? -25.981 2.001 -17.893 1.00 39.22 274 SER A C 1
ATOM 2149 O O . SER A 1 274 ? -25.688 2.962 -17.189 1.00 39.22 274 SER A O 1
ATOM 2151 N N . GLU A 1 275 ? -26.010 0.750 -17.405 1.00 46.34 275 GLU A N 1
ATOM 2152 C CA . GLU A 1 275 ? -25.675 0.302 -16.032 1.00 46.34 275 GLU A CA 1
ATOM 2153 C C . GLU A 1 275 ? -24.260 0.704 -15.544 1.00 46.34 275 GLU A C 1
ATOM 2155 O O . GLU A 1 275 ? -23.887 0.422 -14.408 1.00 46.34 275 GLU A O 1
ATOM 2160 N N . THR A 1 276 ? -23.456 1.368 -16.380 1.00 44.41 276 THR A N 1
ATOM 2161 C CA . THR A 1 276 ? -22.037 1.678 -16.138 1.00 44.41 276 THR A CA 1
ATOM 2162 C C . THR A 1 276 ? -21.721 3.160 -15.910 1.00 44.41 276 THR A C 1
ATOM 2164 O O . THR A 1 276 ? -20.559 3.485 -15.667 1.00 44.41 276 THR A O 1
ATOM 2167 N N . LYS A 1 277 ? -22.702 4.075 -15.954 1.00 55.06 277 LYS A N 1
ATOM 2168 C CA . LYS A 1 277 ? -22.486 5.488 -15.584 1.00 55.06 277 LYS A CA 1
ATOM 2169 C C . LYS A 1 277 ? -22.910 5.735 -14.128 1.00 55.06 277 LYS A C 1
ATOM 2171 O O . LYS A 1 277 ? -24.091 5.669 -13.794 1.00 55.06 277 LYS A O 1
ATOM 2176 N N . HIS A 1 278 ? -21.947 6.041 -13.255 1.00 61.97 278 HIS A N 1
ATOM 2177 C CA . HIS A 1 278 ? -22.205 6.540 -11.898 1.00 61.97 278 HIS A CA 1
ATOM 2178 C C . HIS A 1 278 ? -22.581 8.025 -11.965 1.00 61.97 278 HIS A C 1
ATOM 2180 O O . HIS A 1 278 ? -21.729 8.899 -11.844 1.00 61.97 278 HIS A O 1
ATOM 2186 N N . CYS A 1 279 ? -23.853 8.294 -12.239 1.00 64.44 279 CYS A N 1
ATOM 2187 C CA . CYS A 1 279 ? -24.421 9.636 -12.208 1.00 64.44 279 CYS A CA 1
ATOM 2188 C C . CYS A 1 279 ? -24.866 9.999 -10.789 1.00 64.44 279 CYS A C 1
ATOM 2190 O O . CYS A 1 279 ? -25.510 9.180 -10.131 1.00 64.44 279 CYS A O 1
ATOM 2192 N N . ASP A 1 280 ? -24.558 11.222 -10.355 1.00 69.56 280 ASP A N 1
ATOM 2193 C CA . ASP A 1 280 ? -25.144 11.802 -9.144 1.00 69.56 280 ASP A CA 1
ATOM 2194 C C . ASP A 1 280 ? -26.590 12.233 -9.427 1.00 69.56 280 ASP A C 1
ATOM 2196 O O . ASP A 1 280 ? -26.922 12.668 -10.537 1.00 69.56 280 ASP A O 1
ATOM 2200 N N . SER A 1 281 ? -27.463 12.082 -8.438 1.00 74.94 281 SER A N 1
ATOM 2201 C CA . SER A 1 281 ? -28.862 12.491 -8.563 1.00 74.94 281 SER A CA 1
ATOM 2202 C C . SER A 1 281 ? -28.990 14.014 -8.446 1.00 74.94 281 SER A C 1
ATOM 2204 O O . SER A 1 281 ? -28.328 14.613 -7.603 1.00 74.94 281 SER A O 1
ATOM 2206 N N . PRO A 1 282 ? -29.880 14.674 -9.213 1.00 77.06 282 PRO A N 1
ATOM 2207 C CA . PRO A 1 282 ? -30.166 16.098 -9.023 1.00 77.06 282 PRO A CA 1
ATOM 2208 C C . PRO A 1 282 ? -30.918 16.393 -7.709 1.00 77.06 282 PRO A C 1
ATOM 2210 O O . PRO A 1 282 ? -31.143 17.558 -7.373 1.00 77.06 282 PRO A O 1
ATOM 2213 N N . GLU A 1 283 ? -31.362 15.362 -6.985 1.00 83.00 283 GLU A N 1
ATOM 2214 C CA . GLU A 1 283 ? -32.019 15.514 -5.691 1.00 83.00 283 GLU A CA 1
ATOM 2215 C C . GLU A 1 283 ? -31.020 15.881 -4.592 1.00 83.00 283 GLU A C 1
ATOM 2217 O O . GLU A 1 283 ? -29.957 15.276 -4.462 1.00 83.00 283 GLU A O 1
ATOM 2222 N N . LYS A 1 284 ? -31.396 16.853 -3.751 1.00 88.12 284 LYS A N 1
ATOM 2223 C CA . LYS A 1 284 ? -30.562 17.267 -2.621 1.00 88.12 284 LYS A CA 1
ATOM 2224 C C . LYS A 1 284 ? -30.322 16.099 -1.676 1.00 88.12 284 LYS A C 1
ATOM 2226 O O . LYS A 1 284 ? -31.261 15.425 -1.258 1.00 88.12 284 LYS A O 1
ATOM 2231 N N . SER A 1 285 ? -29.075 15.929 -1.270 1.00 91.31 285 SER A N 1
ATOM 2232 C CA . SER A 1 285 ? -28.646 14.915 -0.320 1.00 91.31 285 SER A CA 1
ATOM 2233 C C . SER A 1 285 ? -28.015 15.554 0.918 1.00 91.31 285 SER A C 1
ATOM 2235 O O . SER A 1 285 ? -27.994 16.772 1.100 1.00 91.31 285 SER A O 1
ATOM 2237 N N . PHE A 1 286 ? -27.467 14.726 1.808 1.00 92.69 286 PHE A N 1
ATOM 2238 C CA . PHE A 1 286 ? -26.723 15.231 2.959 1.00 92.69 286 PHE A CA 1
ATOM 2239 C C . PHE A 1 286 ? -25.429 15.964 2.573 1.00 92.69 286 PHE A C 1
ATOM 2241 O O . PHE A 1 286 ? -24.875 16.654 3.425 1.00 92.69 286 PHE A O 1
ATOM 2248 N N . TYR A 1 287 ? -24.940 15.822 1.335 1.00 93.50 287 TYR A N 1
ATOM 2249 C CA . TYR A 1 287 ? -23.793 16.587 0.845 1.00 93.50 287 TYR A CA 1
ATOM 2250 C C . TYR A 1 287 ? -24.120 18.070 0.613 1.00 93.50 287 TYR A C 1
ATOM 2252 O O . TYR A 1 287 ? -23.206 18.890 0.606 1.00 93.50 287 TYR A O 1
ATOM 2260 N N . ASP A 1 288 ? -25.404 18.431 0.523 1.00 93.31 288 ASP A N 1
ATOM 2261 C CA . ASP A 1 288 ? -25.870 19.819 0.409 1.00 93.31 288 ASP A CA 1
ATOM 2262 C C . ASP A 1 288 ? -26.032 20.527 1.768 1.00 93.31 288 ASP A C 1
ATOM 2264 O O . ASP A 1 288 ? -26.426 21.693 1.816 1.00 93.31 288 ASP A O 1
ATOM 2268 N N . ASP A 1 289 ? -25.773 19.833 2.881 1.00 92.75 289 ASP A N 1
ATOM 2269 C CA . ASP A 1 289 ? -25.852 20.372 4.242 1.00 92.75 289 ASP A CA 1
ATOM 2270 C C . ASP A 1 289 ? -24.535 21.093 4.605 1.00 92.75 289 ASP A C 1
ATOM 2272 O O . ASP A 1 289 ? -23.540 20.426 4.908 1.00 92.75 289 ASP A O 1
ATOM 2276 N N . PRO A 1 290 ? -24.491 22.443 4.622 1.00 92.31 290 PRO A N 1
ATOM 2277 C CA . PRO A 1 290 ? -23.259 23.191 4.879 1.00 92.31 290 PRO A CA 1
ATOM 2278 C C . PRO A 1 290 ? -22.759 23.052 6.325 1.00 92.31 290 PRO A C 1
ATOM 2280 O O . PRO A 1 290 ? -21.626 23.434 6.627 1.00 92.31 290 PRO A O 1
ATOM 2283 N N . GLU A 1 291 ? -23.584 22.535 7.239 1.00 90.69 291 GLU A N 1
ATOM 2284 C CA . GLU A 1 291 ? -23.186 22.300 8.627 1.00 90.69 291 GLU A CA 1
ATOM 2285 C C . GLU A 1 291 ? -22.506 20.937 8.819 1.00 90.69 291 GLU A C 1
ATOM 2287 O O . GLU A 1 291 ? -21.789 20.738 9.814 1.00 90.69 291 GLU A O 1
ATOM 2292 N N . LEU A 1 292 ? -22.692 20.006 7.874 1.00 92.81 292 LEU A N 1
ATOM 2293 C CA . LEU A 1 292 ? -22.080 18.685 7.914 1.00 92.81 292 LEU A CA 1
ATOM 2294 C C . LEU A 1 292 ? -20.554 18.787 7.812 1.00 92.81 292 LEU A C 1
ATOM 2296 O O . LEU A 1 292 ? -19.994 19.601 7.083 1.00 92.81 292 LEU A O 1
ATOM 2300 N N . SER A 1 293 ? -19.846 17.940 8.564 1.00 93.94 293 SER A N 1
ATOM 2301 C CA . SER A 1 293 ? -18.387 17.973 8.583 1.00 93.94 293 SER A CA 1
ATOM 2302 C C . SER A 1 293 ? -17.742 16.605 8.750 1.00 93.94 293 SER A C 1
ATOM 2304 O O . SER A 1 293 ? -18.133 15.790 9.593 1.00 93.94 293 SER A O 1
ATOM 2306 N N . TYR A 1 294 ? -16.657 16.410 8.005 1.00 95.00 294 TYR A N 1
ATOM 2307 C CA . TYR A 1 294 ? -15.742 15.276 8.123 1.00 95.00 294 TYR A CA 1
ATOM 2308 C C . TYR A 1 294 ? -14.855 15.324 9.379 1.00 95.00 294 TYR A C 1
ATOM 2310 O O . TYR A 1 294 ? -14.265 14.309 9.740 1.00 95.00 294 TYR A O 1
ATOM 2318 N N . SER A 1 295 ? -14.816 16.449 10.099 1.00 93.75 295 SER A N 1
ATOM 2319 C CA . SER A 1 295 ? -14.073 16.584 11.360 1.00 93.75 295 SER A CA 1
ATOM 2320 C C . SER A 1 295 ? -14.650 15.686 12.467 1.00 93.75 295 SER A C 1
ATOM 2322 O O . SER A 1 295 ? -15.862 15.644 12.686 1.00 93.75 295 SER A O 1
ATOM 2324 N N . ILE A 1 296 ? -13.769 14.982 13.189 1.00 94.44 296 ILE A N 1
ATOM 2325 C CA . ILE A 1 296 ? -14.120 14.065 14.292 1.00 94.44 296 ILE A CA 1
ATOM 2326 C C . ILE A 1 296 ? -14.780 14.787 15.481 1.00 94.44 296 ILE A C 1
ATOM 2328 O O . ILE A 1 296 ? -15.543 14.186 16.240 1.00 94.44 296 ILE A O 1
ATOM 2332 N N . GLU A 1 297 ? -14.518 16.087 15.625 1.00 91.75 297 GLU A N 1
ATOM 2333 C CA . GLU A 1 297 ? -15.032 16.931 16.704 1.00 91.75 297 GLU A CA 1
ATOM 2334 C C . GLU A 1 297 ? -16.527 17.227 16.581 1.00 91.75 297 GLU A C 1
ATOM 2336 O O . GLU A 1 297 ? -17.192 17.438 17.596 1.00 91.75 297 GLU A O 1
ATOM 2341 N N . LYS A 1 298 ? -17.076 17.228 15.361 1.00 92.69 298 LYS A N 1
ATOM 2342 C CA . LYS A 1 298 ? -18.506 17.459 15.139 1.00 92.69 298 LYS A CA 1
ATOM 2343 C C . LYS A 1 298 ? -19.251 16.119 15.070 1.00 92.69 298 LYS A C 1
ATOM 2345 O O . LYS A 1 298 ? -18.932 15.294 14.216 1.00 92.69 298 LYS A O 1
ATOM 2350 N N . PRO A 1 299 ? -20.255 15.854 15.921 1.00 93.31 299 PRO A N 1
ATOM 2351 C CA . PRO A 1 299 ? -21.034 14.622 15.823 1.00 93.31 299 PRO A CA 1
ATOM 2352 C C . PRO A 1 299 ? -21.920 14.621 14.567 1.00 93.31 299 PRO A C 1
ATOM 2354 O O . PRO A 1 299 ? -22.505 15.645 14.216 1.00 93.31 299 PRO A O 1
ATOM 2357 N N . VAL A 1 300 ? -22.063 13.461 13.919 1.00 95.25 300 VAL A N 1
ATOM 2358 C CA . VAL A 1 300 ? -23.042 13.252 12.836 1.00 95.25 300 VAL A CA 1
ATOM 2359 C C . VAL A 1 300 ? -24.300 12.652 13.441 1.00 95.25 300 VAL A C 1
ATOM 2361 O O . VAL A 1 300 ? -24.222 11.667 14.171 1.00 95.25 300 VAL A O 1
ATOM 2364 N N . LYS A 1 301 ? -25.462 13.232 13.139 1.00 95.38 301 LYS A N 1
ATOM 2365 C CA . LYS A 1 301 ? -26.766 12.736 13.594 1.00 95.38 301 LYS A CA 1
ATOM 2366 C C . LYS A 1 301 ? -27.612 12.279 12.412 1.00 95.38 301 LYS A C 1
ATOM 2368 O O . LYS A 1 301 ? -27.474 12.808 11.308 1.00 95.38 301 LYS A O 1
ATOM 2373 N N . ASN A 1 302 ? -28.525 11.348 12.680 1.00 96.50 302 ASN A N 1
ATOM 2374 C CA . ASN A 1 302 ? -29.457 10.770 11.709 1.00 96.50 302 ASN A CA 1
ATOM 2375 C C . ASN A 1 302 ? -28.763 10.153 10.478 1.00 96.50 302 ASN A C 1
ATOM 2377 O O . ASN A 1 302 ? -29.321 10.150 9.384 1.00 96.50 302 ASN A O 1
ATOM 2381 N N . TRP A 1 303 ? -27.551 9.627 10.653 1.00 97.88 303 TRP A N 1
ATOM 2382 C CA . TRP A 1 303 ? -26.723 9.066 9.594 1.00 97.88 303 TRP A CA 1
ATOM 2383 C C . TRP A 1 303 ? -27.400 7.902 8.868 1.00 97.88 303 TRP A C 1
ATOM 2385 O O . TRP A 1 303 ? -27.393 7.879 7.646 1.00 97.88 303 TRP A O 1
ATOM 2395 N N . ASP A 1 304 ? -28.086 7.002 9.579 1.00 98.06 304 ASP A N 1
ATOM 2396 C CA . ASP A 1 304 ? -28.811 5.891 8.939 1.00 98.06 304 ASP A CA 1
ATOM 2397 C C . ASP A 1 304 ? -29.917 6.380 7.992 1.00 98.06 304 ASP A C 1
ATOM 2399 O O . ASP A 1 304 ? -30.172 5.765 6.956 1.00 98.06 304 ASP A O 1
ATOM 2403 N N . ALA A 1 305 ? -30.581 7.489 8.338 1.00 97.56 305 ALA A N 1
ATOM 2404 C CA . ALA A 1 305 ? -31.588 8.105 7.483 1.00 97.56 305 ALA A CA 1
ATOM 2405 C C . ALA A 1 305 ? -30.930 8.790 6.278 1.00 97.56 305 ALA A C 1
ATOM 2407 O O . ALA A 1 305 ? -31.342 8.526 5.154 1.00 97.56 305 ALA A O 1
ATOM 2408 N N . LYS A 1 306 ? -29.870 9.583 6.507 1.00 96.88 306 LYS A N 1
ATOM 2409 C CA . LYS A 1 306 ? -29.084 10.257 5.456 1.00 96.88 306 LYS A CA 1
ATOM 2410 C C . LYS A 1 306 ? -28.514 9.258 4.439 1.00 96.88 306 LYS A C 1
ATOM 2412 O O . LYS A 1 306 ? -28.685 9.437 3.239 1.00 96.88 306 LYS A O 1
ATOM 2417 N N . ARG A 1 307 ? -27.902 8.172 4.917 1.00 95.81 307 ARG A N 1
ATOM 2418 C CA . ARG A 1 307 ? -27.324 7.102 4.093 1.00 95.81 307 ARG A CA 1
ATOM 2419 C C . ARG A 1 307 ? -28.397 6.350 3.307 1.00 95.81 307 ARG A C 1
ATOM 2421 O O . ARG A 1 307 ? -28.234 6.121 2.115 1.00 95.81 307 ARG A O 1
ATOM 2428 N N . ARG A 1 308 ? -29.517 5.990 3.947 1.00 94.81 308 ARG A N 1
ATOM 2429 C CA . ARG A 1 308 ? -30.640 5.323 3.266 1.00 94.81 308 ARG A CA 1
ATOM 2430 C C . ARG A 1 308 ? -31.243 6.195 2.173 1.00 94.81 308 ARG A C 1
ATOM 2432 O O . ARG A 1 308 ? -31.605 5.670 1.129 1.00 94.81 308 ARG A O 1
ATOM 2439 N N . ASP A 1 309 ? -31.398 7.484 2.442 1.00 94.50 309 ASP A N 1
ATOM 2440 C CA . ASP A 1 309 ? -31.921 8.448 1.482 1.00 94.50 309 ASP A CA 1
ATOM 2441 C C . ASP A 1 309 ? -30.995 8.571 0.267 1.00 94.50 309 ASP A C 1
ATOM 2443 O O . ASP A 1 309 ? -31.421 8.329 -0.857 1.00 94.50 309 ASP A O 1
ATOM 2447 N N . TRP A 1 310 ? -29.694 8.759 0.505 1.00 94.00 310 TRP A N 1
ATOM 2448 C CA . TRP A 1 310 ? -28.693 8.797 -0.560 1.00 94.00 310 TRP A CA 1
ATOM 2449 C C . TRP A 1 310 ? -28.684 7.516 -1.411 1.00 94.00 310 TRP A C 1
ATOM 2451 O O . TRP A 1 310 ? -28.673 7.592 -2.635 1.00 94.00 310 TRP A O 1
ATOM 2461 N N . LEU A 1 311 ? -28.781 6.333 -0.793 1.00 92.38 311 LEU A N 1
ATOM 2462 C CA . LEU A 1 311 ? -28.824 5.052 -1.513 1.00 92.38 311 LEU A CA 1
ATOM 2463 C C . LEU A 1 311 ? -30.063 4.887 -2.404 1.00 92.38 311 LEU A C 1
ATOM 2465 O O . LEU A 1 311 ? -29.978 4.220 -3.434 1.00 92.38 311 LEU A O 1
ATOM 2469 N N . LYS A 1 312 ? -31.209 5.483 -2.044 1.00 91.25 312 LYS A N 1
ATOM 2470 C CA . LYS A 1 312 ? -32.408 5.458 -2.903 1.00 91.25 312 LYS A CA 1
ATOM 2471 C C . LYS A 1 312 ? -32.180 6.215 -4.205 1.00 91.25 312 LYS A C 1
ATOM 2473 O O . LYS A 1 312 ? -32.678 5.784 -5.240 1.00 91.25 312 LYS A O 1
ATOM 2478 N N . HIS A 1 313 ? -31.417 7.302 -4.145 1.00 89.31 313 HIS A N 1
ATOM 2479 C CA . HIS A 1 313 ? -31.069 8.112 -5.309 1.00 89.31 313 HIS A CA 1
ATOM 2480 C C . HIS A 1 313 ? -29.925 7.504 -6.143 1.00 89.31 313 HIS A C 1
ATOM 2482 O O . HIS A 1 313 ? -29.685 7.958 -7.255 1.00 89.31 313 HIS A O 1
ATOM 2488 N N . HIS A 1 314 ? -29.272 6.438 -5.653 1.00 88.75 314 HIS A N 1
ATOM 2489 C CA . HIS A 1 314 ? -28.125 5.783 -6.297 1.00 88.75 314 HIS A CA 1
ATOM 2490 C C . HIS A 1 314 ? -28.287 4.248 -6.385 1.00 88.75 314 HIS A C 1
ATOM 2492 O O . HIS A 1 314 ? -27.481 3.498 -5.822 1.00 88.75 314 HIS A O 1
ATOM 2498 N N . PRO A 1 315 ? -29.304 3.727 -7.100 1.00 85.44 315 PRO A N 1
ATOM 2499 C CA . PRO A 1 315 ? -29.623 2.294 -7.113 1.00 85.44 315 PRO A CA 1
ATOM 2500 C C . PRO A 1 315 ? -28.484 1.393 -7.628 1.00 85.44 315 PRO A C 1
ATOM 2502 O O . PRO A 1 315 ? -28.324 0.274 -7.136 1.00 85.44 315 PRO A O 1
ATOM 2505 N N . SER A 1 316 ? -27.648 1.873 -8.558 1.00 84.12 316 SER A N 1
ATOM 2506 C CA . SER A 1 316 ? -26.470 1.135 -9.051 1.00 84.12 316 SER A CA 1
ATOM 2507 C C . SER A 1 316 ? -25.404 0.924 -7.965 1.00 84.12 316 SER A C 1
ATOM 2509 O O . SER A 1 316 ? -24.732 -0.108 -7.933 1.00 84.12 316 SER A O 1
ATOM 2511 N N . LEU A 1 317 ? -25.282 1.868 -7.028 1.00 85.88 317 LEU A N 1
ATOM 2512 C CA . LEU A 1 317 ? -24.382 1.780 -5.877 1.00 85.88 317 LEU A CA 1
ATOM 2513 C C . LEU A 1 317 ? -25.030 1.058 -4.686 1.00 85.88 317 LEU A C 1
ATOM 2515 O O . LEU A 1 317 ? -24.326 0.476 -3.865 1.00 85.88 317 LEU A O 1
ATOM 2519 N N . ALA A 1 318 ? -26.362 1.017 -4.620 1.00 83.69 318 ALA A N 1
ATOM 2520 C CA . ALA A 1 318 ? -27.093 0.257 -3.609 1.00 83.69 318 ALA A CA 1
ATOM 2521 C C . ALA A 1 318 ? -27.052 -1.265 -3.844 1.00 83.69 318 ALA A C 1
ATOM 2523 O O . ALA A 1 318 ? -27.109 -2.042 -2.885 1.00 83.69 318 ALA A O 1
ATOM 2524 N N . SER A 1 319 ? -26.935 -1.710 -5.101 1.00 80.00 319 SER A N 1
ATOM 2525 C CA . SER A 1 319 ? -26.819 -3.136 -5.425 1.00 80.00 319 SER A CA 1
ATOM 2526 C C . SER A 1 319 ? -25.559 -3.743 -4.794 1.00 80.00 319 SER A C 1
ATOM 2528 O O . SER A 1 319 ? -24.451 -3.230 -4.958 1.00 80.00 319 SER A O 1
ATOM 2530 N N . GLY A 1 320 ? -25.726 -4.815 -4.016 1.00 78.88 320 GLY A N 1
ATOM 2531 C CA . GLY A 1 320 ? -24.630 -5.471 -3.295 1.00 78.88 320 GLY A CA 1
ATOM 2532 C C . GLY A 1 320 ? -24.028 -4.661 -2.138 1.00 78.88 320 GLY A C 1
ATOM 2533 O O . GLY A 1 320 ? -23.087 -5.137 -1.514 1.00 78.88 320 GLY A O 1
ATOM 2534 N N . ALA A 1 321 ? -24.563 -3.475 -1.809 1.00 80.94 321 ALA A N 1
ATOM 2535 C CA . ALA A 1 321 ? -24.008 -2.591 -0.776 1.00 80.94 321 ALA A CA 1
ATOM 2536 C C . ALA A 1 321 ? -23.795 -3.297 0.571 1.00 80.94 321 ALA A C 1
ATOM 2538 O O . ALA A 1 321 ? -22.782 -3.063 1.217 1.00 80.94 321 ALA A O 1
ATOM 2539 N N . ARG A 1 322 ? -24.699 -4.215 0.952 1.00 84.81 322 ARG A N 1
ATOM 2540 C CA . ARG A 1 322 ? -24.654 -4.974 2.219 1.00 84.81 322 ARG A CA 1
ATOM 2541 C C . ARG A 1 322 ? -23.356 -5.751 2.450 1.00 84.81 322 ARG A C 1
ATOM 2543 O O . ARG A 1 322 ? -22.985 -5.946 3.604 1.00 84.81 322 ARG A O 1
ATOM 2550 N N . ASP A 1 323 ? -22.684 -6.152 1.376 1.00 88.69 323 ASP A N 1
ATOM 2551 C CA . ASP A 1 323 ? -21.456 -6.945 1.435 1.00 88.69 323 ASP A CA 1
ATOM 2552 C C . ASP A 1 323 ? -20.222 -6.140 0.990 1.00 88.69 323 ASP A C 1
ATOM 2554 O O . ASP A 1 323 ? -19.114 -6.674 0.966 1.00 88.69 323 ASP A O 1
ATOM 2558 N N . ARG A 1 324 ? -20.382 -4.849 0.650 1.00 95.56 324 ARG A N 1
ATOM 2559 C CA . ARG A 1 324 ? -19.264 -3.986 0.242 1.00 95.56 324 ARG A CA 1
ATOM 2560 C C . ARG A 1 324 ? -18.372 -3.666 1.436 1.00 95.56 324 ARG A C 1
ATOM 2562 O O . ARG A 1 324 ? -18.841 -3.158 2.461 1.00 95.56 324 ARG A O 1
ATOM 2569 N N . ILE A 1 325 ? -17.077 -3.910 1.250 1.00 97.88 325 ILE A N 1
ATOM 2570 C CA . ILE A 1 325 ? -16.018 -3.598 2.205 1.00 97.88 325 ILE A CA 1
ATOM 2571 C C . ILE A 1 325 ? -15.066 -2.574 1.584 1.00 97.88 325 ILE A C 1
ATOM 2573 O O . ILE A 1 325 ? -14.583 -2.771 0.468 1.00 97.88 325 ILE A O 1
ATOM 2577 N N . LEU A 1 326 ? -14.756 -1.524 2.345 1.00 98.62 326 LEU A N 1
ATOM 2578 C CA . LEU A 1 326 ? -13.632 -0.629 2.080 1.00 98.62 326 LEU A CA 1
ATOM 2579 C C . LEU A 1 326 ? -12.523 -0.918 3.088 1.00 98.62 326 LEU A C 1
ATOM 2581 O O . LEU A 1 326 ? -12.690 -0.679 4.288 1.00 98.62 326 LEU A O 1
ATOM 2585 N N . VAL A 1 327 ? -11.388 -1.414 2.604 1.00 98.81 327 VAL A N 1
ATOM 2586 C CA . VAL A 1 327 ? -10.189 -1.593 3.424 1.00 98.81 327 VAL A CA 1
ATOM 2587 C C . VAL A 1 327 ? -9.504 -0.244 3.592 1.00 98.81 327 VAL A C 1
ATOM 2589 O O . VAL A 1 327 ? -9.183 0.437 2.624 1.00 98.81 327 VAL A O 1
ATOM 2592 N N . VAL A 1 328 ? -9.260 0.154 4.832 1.00 98.75 328 VAL A N 1
ATOM 2593 C CA . VAL A 1 328 ? -8.622 1.418 5.184 1.00 98.75 328 VAL A CA 1
ATOM 2594 C C . VAL A 1 328 ? -7.337 1.121 5.936 1.00 98.75 328 VAL A C 1
ATOM 2596 O O . VAL A 1 328 ? -7.333 0.420 6.944 1.00 98.75 328 VAL A O 1
ATOM 2599 N N . THR A 1 329 ? -6.235 1.681 5.457 1.00 98.56 329 THR A N 1
ATOM 2600 C CA . THR A 1 329 ? -4.928 1.588 6.111 1.00 98.56 329 THR A CA 1
ATOM 2601 C C . THR A 1 329 ? -4.205 2.926 6.002 1.00 98.56 329 THR A C 1
ATOM 2603 O O . THR A 1 329 ? -4.677 3.850 5.333 1.00 98.56 329 THR A O 1
ATOM 2606 N N . GLY A 1 330 ? -3.064 3.070 6.663 1.00 96.50 330 GLY A N 1
ATOM 2607 C CA . GLY A 1 330 ? -2.289 4.293 6.543 1.00 96.50 330 GLY A CA 1
ATOM 2608 C C . GLY A 1 330 ? -0.970 4.295 7.291 1.00 96.50 330 GLY A C 1
ATOM 2609 O O . GLY A 1 330 ? -0.710 3.462 8.161 1.00 96.50 330 GLY A O 1
ATOM 2610 N N . SER A 1 331 ? -0.151 5.285 6.954 1.00 95.25 331 SER A N 1
ATOM 2611 C CA . SER A 1 331 ? 1.118 5.590 7.612 1.00 95.25 331 SER A CA 1
ATOM 2612 C C . SER A 1 331 ? 1.253 7.093 7.839 1.00 95.25 331 SER A C 1
ATOM 2614 O O . SER A 1 331 ? 0.442 7.898 7.383 1.00 95.25 331 SER A O 1
ATOM 2616 N N . GLN A 1 332 ? 2.296 7.487 8.557 1.00 93.12 332 GLN A N 1
ATOM 2617 C CA . GLN A 1 332 ? 2.655 8.889 8.728 1.00 93.12 332 GLN A CA 1
ATOM 2618 C C . GLN A 1 332 ? 3.008 9.569 7.377 1.00 93.12 332 GLN A C 1
ATOM 2620 O O . GLN A 1 332 ? 3.490 8.891 6.469 1.00 93.12 332 GLN A O 1
ATOM 2625 N N . PRO A 1 333 ? 2.806 10.900 7.244 1.00 93.62 333 PRO A N 1
ATOM 2626 C CA . PRO A 1 333 ? 3.093 11.662 6.015 1.00 93.62 333 PRO A CA 1
ATOM 2627 C C . PRO A 1 333 ? 4.581 11.825 5.699 1.00 93.62 333 PRO A C 1
ATOM 2629 O O . PRO A 1 333 ? 4.943 12.162 4.576 1.00 93.62 333 PRO A O 1
ATOM 2632 N N . PHE A 1 334 ? 5.439 11.694 6.709 1.00 92.56 334 PHE A N 1
ATOM 2633 C CA . PHE A 1 334 ? 6.873 11.929 6.588 1.00 92.56 334 PHE A CA 1
ATOM 2634 C C . PHE A 1 334 ? 7.642 10.614 6.394 1.00 92.56 334 PHE A C 1
ATOM 2636 O O . PHE A 1 334 ? 7.177 9.567 6.857 1.00 92.56 334 PHE A O 1
ATOM 2643 N N . PRO A 1 335 ? 8.828 10.664 5.758 1.00 94.81 335 PRO A N 1
ATOM 2644 C CA . PRO A 1 335 ? 9.686 9.494 5.608 1.00 94.81 335 PRO A CA 1
ATOM 2645 C C . PRO A 1 335 ? 9.989 8.825 6.944 1.00 94.81 335 PRO A C 1
ATOM 2647 O O . PRO A 1 335 ? 10.075 9.482 7.992 1.00 94.81 335 PRO A O 1
ATOM 2650 N N . CYS A 1 336 ? 10.180 7.514 6.899 1.00 92.75 336 CYS A N 1
ATOM 2651 C CA . CYS A 1 336 ? 10.572 6.760 8.070 1.00 92.75 336 CYS A CA 1
ATOM 2652 C C . CYS A 1 336 ? 11.963 7.155 8.560 1.00 92.75 336 CYS A C 1
ATOM 2654 O O . CYS A 1 336 ? 12.870 7.462 7.791 1.00 92.75 336 CYS A O 1
ATOM 2656 N N . LYS A 1 337 ? 12.139 7.139 9.886 1.00 92.31 337 LYS A N 1
ATOM 2657 C CA . LYS A 1 337 ? 13.456 7.360 10.499 1.00 92.31 337 LYS A CA 1
ATOM 2658 C C . LYS A 1 337 ? 14.375 6.169 10.246 1.00 92.31 337 LYS A C 1
ATOM 2660 O O . LYS A 1 337 ? 15.576 6.344 10.078 1.00 92.31 337 LYS A O 1
ATOM 2665 N N . ASN A 1 338 ? 13.800 4.970 10.237 1.00 87.88 338 ASN A N 1
ATOM 2666 C CA . ASN A 1 338 ? 14.486 3.747 9.859 1.00 87.88 338 ASN A CA 1
ATOM 2667 C C . ASN A 1 338 ? 14.602 3.658 8.326 1.00 87.88 338 ASN A C 1
ATOM 2669 O O . ASN A 1 338 ? 13.558 3.653 7.669 1.00 87.88 338 ASN A O 1
ATOM 2673 N N . PRO A 1 339 ? 15.813 3.529 7.748 1.00 86.38 339 PRO A N 1
ATOM 2674 C CA . PRO A 1 339 ? 16.008 3.491 6.297 1.00 86.38 339 PRO A CA 1
ATOM 2675 C C . PRO A 1 339 ? 15.234 2.384 5.568 1.00 86.38 339 PRO A C 1
ATOM 2677 O O . PRO A 1 339 ? 14.842 2.571 4.420 1.00 86.38 339 PRO A O 1
ATOM 2680 N N . ILE A 1 340 ? 14.985 1.241 6.221 1.00 87.81 340 ILE A N 1
ATOM 2681 C CA . ILE A 1 340 ? 14.194 0.140 5.639 1.00 87.81 340 ILE A CA 1
ATOM 2682 C C . ILE A 1 340 ? 12.677 0.327 5.839 1.00 87.81 340 ILE A C 1
ATOM 2684 O O . ILE A 1 340 ? 11.874 -0.356 5.206 1.00 87.81 340 ILE A O 1
ATOM 2688 N N . GLY A 1 341 ? 12.259 1.267 6.693 1.00 91.94 341 GLY A N 1
ATOM 2689 C CA . GLY A 1 341 ? 10.867 1.433 7.109 1.00 91.94 341 GLY A CA 1
ATOM 2690 C C . GLY A 1 341 ? 9.916 1.729 5.951 1.00 91.94 341 GLY A C 1
ATOM 2691 O O . GLY A 1 341 ? 8.889 1.065 5.831 1.00 91.94 341 GLY A O 1
ATOM 2692 N N . ASP A 1 342 ? 10.275 2.658 5.061 1.00 94.62 342 ASP A N 1
ATOM 2693 C CA . ASP A 1 342 ? 9.442 2.999 3.896 1.00 94.62 342 ASP A CA 1
ATOM 2694 C C . ASP A 1 342 ? 9.375 1.849 2.876 1.00 94.62 342 ASP A C 1
ATOM 2696 O O . ASP A 1 342 ? 8.329 1.613 2.269 1.00 94.62 342 ASP A O 1
ATOM 2700 N N . HIS A 1 343 ? 10.457 1.072 2.732 1.00 94.81 343 HIS A N 1
ATOM 2701 C CA . HIS A 1 343 ? 10.457 -0.133 1.899 1.00 94.81 343 HIS A CA 1
ATOM 2702 C C . HIS A 1 343 ? 9.490 -1.192 2.446 1.00 94.81 343 HIS A C 1
ATOM 2704 O O . HIS A 1 343 ? 8.690 -1.751 1.692 1.00 94.81 343 HIS A O 1
ATOM 2710 N N . LEU A 1 344 ? 9.512 -1.433 3.760 1.00 94.44 344 LEU A N 1
ATOM 2711 C CA . LEU A 1 344 ? 8.569 -2.344 4.407 1.00 94.44 344 LEU A CA 1
ATOM 2712 C C . LEU A 1 344 ? 7.131 -1.834 4.289 1.00 94.44 344 LEU A C 1
ATOM 2714 O O . LEU A 1 344 ? 6.256 -2.619 3.939 1.00 94.44 344 LEU A O 1
ATOM 2718 N N . LEU A 1 345 ? 6.874 -0.536 4.497 1.00 96.31 345 LEU A N 1
ATOM 2719 C CA . LEU A 1 345 ? 5.540 0.053 4.315 1.00 96.31 345 LEU A CA 1
ATOM 2720 C C . LEU A 1 345 ? 5.005 -0.152 2.892 1.00 96.31 345 LEU A C 1
ATOM 2722 O O . LEU A 1 345 ? 3.841 -0.516 2.727 1.00 96.31 345 LEU A O 1
ATOM 2726 N N . LEU A 1 346 ? 5.852 -0.002 1.869 1.00 97.31 346 LEU A N 1
ATOM 2727 C CA . LEU A 1 346 ? 5.474 -0.288 0.485 1.00 97.31 346 LEU A CA 1
ATOM 2728 C C . LEU A 1 346 ? 5.080 -1.760 0.294 1.00 97.31 346 LEU A C 1
ATOM 2730 O O . LEU A 1 346 ? 4.058 -2.049 -0.330 1.00 97.31 346 LEU A O 1
ATOM 2734 N N . ARG A 1 347 ? 5.860 -2.699 0.840 1.00 97.38 347 ARG A N 1
ATOM 2735 C CA . ARG A 1 347 ? 5.552 -4.136 0.741 1.00 97.38 347 ARG A CA 1
ATOM 2736 C C . ARG A 1 347 ? 4.290 -4.516 1.517 1.00 97.38 347 ARG A C 1
ATOM 2738 O O . ARG A 1 347 ? 3.468 -5.279 1.013 1.00 97.38 347 ARG A O 1
ATOM 2745 N N . LEU A 1 348 ? 4.106 -3.940 2.701 1.00 98.12 348 LEU A N 1
ATOM 2746 C CA . LEU A 1 348 ? 2.908 -4.084 3.526 1.00 98.12 348 LEU A CA 1
ATOM 2747 C C . LEU A 1 348 ? 1.663 -3.541 2.818 1.00 98.12 348 LEU A C 1
ATOM 2749 O O . LEU A 1 348 ? 0.585 -4.123 2.934 1.00 98.12 348 LEU A O 1
ATOM 2753 N N . PHE A 1 349 ? 1.796 -2.448 2.065 1.00 98.44 349 PHE A N 1
ATOM 2754 C CA . PHE A 1 349 ? 0.715 -1.939 1.229 1.00 98.44 349 PHE A CA 1
ATOM 2755 C C . PHE A 1 349 ? 0.442 -2.851 0.028 1.00 98.44 349 PHE A C 1
ATOM 2757 O O . PHE A 1 349 ? -0.717 -3.195 -0.197 1.00 98.44 349 PHE A O 1
ATOM 2764 N N . LYS A 1 350 ? 1.479 -3.316 -0.690 1.00 98.50 350 LYS A N 1
ATOM 2765 C CA . LYS A 1 350 ? 1.333 -4.301 -1.782 1.00 98.50 350 LYS A CA 1
ATOM 2766 C C . LYS A 1 350 ? 0.539 -5.527 -1.322 1.00 98.50 350 LYS A C 1
ATOM 2768 O O . LYS A 1 350 ? -0.409 -5.897 -2.001 1.00 98.50 350 LYS A O 1
ATOM 2773 N N . ASN A 1 351 ? 0.867 -6.106 -0.164 1.00 98.81 351 ASN A N 1
ATOM 2774 C CA . ASN A 1 351 ? 0.139 -7.253 0.392 1.00 98.81 351 ASN A CA 1
ATOM 2775 C C . ASN A 1 351 ? -1.372 -6.979 0.522 1.00 98.81 351 ASN A C 1
ATOM 2777 O O . ASN A 1 351 ? -2.192 -7.785 0.085 1.00 98.81 351 ASN A O 1
ATOM 2781 N N . LYS A 1 352 ? -1.747 -5.809 1.054 1.00 98.75 352 LYS A N 1
ATOM 2782 C CA . LYS A 1 352 ? -3.155 -5.402 1.176 1.00 98.75 352 LYS A CA 1
ATOM 2783 C C . LYS A 1 352 ? -3.807 -5.188 -0.189 1.00 98.75 352 LYS A C 1
ATOM 2785 O O . LYS A 1 352 ? -4.951 -5.592 -0.373 1.00 98.75 352 LYS A O 1
ATOM 2790 N N . VAL A 1 353 ? -3.091 -4.601 -1.150 1.00 98.62 353 VAL A N 1
ATOM 2791 C CA . VAL A 1 353 ? -3.568 -4.427 -2.533 1.00 98.62 353 VAL A CA 1
ATOM 2792 C C . VAL A 1 353 ? -3.810 -5.776 -3.210 1.00 98.62 353 VAL A C 1
ATOM 2794 O O . VAL A 1 353 ? -4.837 -5.943 -3.862 1.00 98.62 353 VAL A O 1
ATOM 2797 N N . ASP A 1 354 ? -2.908 -6.745 -3.042 1.00 98.31 354 ASP A N 1
ATOM 2798 C CA . ASP A 1 354 ? -3.068 -8.095 -3.586 1.00 98.31 354 ASP A CA 1
ATOM 2799 C C . ASP A 1 354 ? -4.305 -8.786 -3.003 1.00 98.31 354 ASP A C 1
ATOM 2801 O O . ASP A 1 354 ? -5.127 -9.311 -3.755 1.00 98.31 354 ASP A O 1
ATOM 2805 N N . TYR A 1 355 ? -4.490 -8.713 -1.682 1.00 98.19 355 TYR A N 1
ATOM 2806 C CA . TYR A 1 355 ? -5.668 -9.266 -1.019 1.00 98.19 355 TYR A CA 1
ATOM 2807 C C . TYR A 1 355 ? -6.955 -8.579 -1.506 1.00 98.19 355 TYR A C 1
ATOM 2809 O O . TYR A 1 355 ? -7.891 -9.240 -1.952 1.00 98.19 355 TYR A O 1
ATOM 2817 N N . CYS A 1 356 ? -6.993 -7.244 -1.524 1.00 97.75 356 CYS A N 1
ATOM 2818 C CA . CYS A 1 356 ? -8.159 -6.497 -2.002 1.00 97.75 356 CYS A CA 1
ATOM 2819 C C . CYS A 1 356 ? -8.485 -6.815 -3.469 1.00 97.75 356 CYS A C 1
ATOM 2821 O O . CYS A 1 356 ? -9.653 -6.984 -3.810 1.00 97.75 356 CYS A O 1
ATOM 2823 N N . ARG A 1 357 ? -7.472 -6.979 -4.332 1.00 96.31 357 ARG A N 1
ATOM 2824 C CA . ARG A 1 357 ? -7.658 -7.373 -5.738 1.00 96.31 357 ARG A CA 1
ATOM 2825 C C . ARG A 1 357 ? -8.304 -8.753 -5.866 1.00 96.31 357 ARG A C 1
ATOM 2827 O O . ARG A 1 357 ? -9.212 -8.910 -6.683 1.00 96.31 357 ARG A O 1
ATOM 2834 N N . ILE A 1 358 ? -7.849 -9.729 -5.077 1.00 95.12 358 ILE A N 1
ATOM 2835 C CA . ILE A 1 358 ? -8.368 -11.107 -5.086 1.00 95.12 358 ILE A CA 1
ATOM 2836 C C . ILE A 1 358 ? -9.851 -11.141 -4.694 1.00 95.12 358 ILE A C 1
ATOM 2838 O O . ILE A 1 358 ? -10.640 -11.805 -5.365 1.00 95.12 358 ILE A O 1
ATOM 2842 N N . HIS A 1 359 ? -10.231 -10.386 -3.660 1.00 94.50 359 HIS A N 1
ATOM 2843 C CA . HIS A 1 359 ? -11.593 -10.377 -3.101 1.00 94.50 359 HIS A CA 1
ATOM 2844 C C . HIS A 1 359 ? -12.512 -9.291 -3.686 1.00 94.50 359 HIS A C 1
ATOM 2846 O O . HIS A 1 359 ? -13.685 -9.197 -3.333 1.00 94.50 359 HIS A O 1
ATOM 2852 N N . GLY A 1 360 ? -12.000 -8.446 -4.586 1.00 93.06 360 GLY A N 1
ATOM 2853 C CA . GLY A 1 360 ? -12.760 -7.337 -5.168 1.00 93.06 360 GLY A CA 1
ATOM 2854 C C . GLY A 1 360 ? -13.115 -6.231 -4.169 1.00 93.06 360 GLY A C 1
ATOM 2855 O O . GLY A 1 360 ? -14.142 -5.576 -4.335 1.00 93.06 360 GLY A O 1
ATOM 2856 N N . TYR A 1 361 ? -12.290 -6.030 -3.140 1.00 96.00 361 TYR A N 1
ATOM 2857 C CA . TYR A 1 361 ? -12.445 -4.931 -2.190 1.00 96.00 361 TYR A CA 1
ATOM 2858 C C . TYR A 1 361 ? -11.776 -3.662 -2.702 1.00 96.00 361 TYR A C 1
ATOM 2860 O O . TYR A 1 361 ? -10.757 -3.699 -3.396 1.00 96.00 361 TYR A O 1
ATOM 2868 N N . GLU A 1 362 ? -12.332 -2.525 -2.306 1.00 96.75 362 GLU A N 1
ATOM 2869 C CA . GLU A 1 362 ? -11.676 -1.237 -2.478 1.00 96.75 362 GLU A CA 1
ATOM 2870 C C . GLU A 1 362 ? -10.694 -0.999 -1.329 1.00 96.75 362 GLU A C 1
ATOM 2872 O O . GLU A 1 362 ? -10.875 -1.506 -0.217 1.00 96.75 362 GLU A O 1
ATOM 2877 N N . ILE A 1 363 ? -9.647 -0.217 -1.595 1.00 98.38 363 ILE A N 1
ATOM 2878 C CA . ILE A 1 363 ? -8.638 0.134 -0.598 1.00 98.38 363 ILE A CA 1
ATOM 2879 C C . ILE A 1 363 ? -8.379 1.638 -0.589 1.00 98.38 363 ILE A C 1
ATOM 2881 O O . ILE A 1 363 ? -8.153 2.255 -1.629 1.00 98.38 363 ILE A O 1
ATOM 2885 N N . PHE A 1 364 ? -8.360 2.216 0.607 1.00 98.44 364 PHE A N 1
ATOM 2886 C CA . PHE A 1 364 ? -7.985 3.599 0.853 1.00 98.44 364 PHE A CA 1
ATOM 2887 C C . PHE A 1 364 ? -6.730 3.652 1.727 1.00 98.44 364 PHE A C 1
ATOM 2889 O O . PHE A 1 364 ? -6.715 3.152 2.856 1.00 98.44 364 PHE A O 1
ATOM 2896 N N . TYR A 1 365 ? -5.669 4.267 1.199 1.00 98.38 365 TYR A N 1
ATOM 2897 C CA . TYR A 1 365 ? -4.420 4.491 1.921 1.00 98.38 365 TYR A CA 1
ATOM 2898 C C . TYR A 1 365 ? -4.328 5.945 2.371 1.00 98.38 365 TYR A C 1
ATOM 2900 O O . TYR A 1 365 ? -4.135 6.848 1.558 1.00 98.38 365 TYR A O 1
ATOM 2908 N N . ASN A 1 366 ? -4.430 6.178 3.675 1.00 97.56 366 ASN A N 1
ATOM 2909 C CA . ASN A 1 366 ? -4.259 7.504 4.241 1.00 97.56 366 ASN A CA 1
ATOM 2910 C C . ASN A 1 366 ? -2.797 7.754 4.630 1.00 97.56 366 ASN A C 1
ATOM 2912 O O . ASN A 1 366 ? -2.220 7.014 5.424 1.00 97.56 366 ASN A O 1
ATOM 2916 N N . ASN A 1 367 ? -2.230 8.855 4.150 1.00 95.50 367 ASN A N 1
ATOM 2917 C CA . ASN A 1 367 ? -0.915 9.338 4.567 1.00 95.50 367 ASN A CA 1
ATOM 2918 C C . ASN A 1 367 ? -0.973 10.737 5.199 1.00 95.50 367 ASN A C 1
ATOM 2920 O O . ASN A 1 367 ? 0.046 11.410 5.271 1.00 95.50 367 ASN A O 1
ATOM 2924 N N . ALA A 1 368 ? -2.148 11.200 5.643 1.00 95.44 368 ALA A N 1
ATOM 2925 C CA . ALA A 1 368 ? -2.349 12.548 6.170 1.00 95.44 368 ALA A CA 1
ATOM 2926 C C . ALA A 1 368 ? -2.995 12.546 7.563 1.00 95.44 368 ALA A C 1
ATOM 2928 O O . ALA A 1 368 ? -3.809 11.688 7.901 1.00 95.44 368 ALA A O 1
ATOM 2929 N N . TYR A 1 369 ? -2.682 13.550 8.383 1.00 95.25 369 TYR A N 1
ATOM 2930 C CA . TYR A 1 369 ? -3.374 13.746 9.658 1.00 95.25 369 TYR A CA 1
ATOM 2931 C C . TYR A 1 369 ? -4.654 14.557 9.445 1.00 95.25 369 TYR A C 1
ATOM 2933 O O . TYR A 1 369 ? -4.600 15.777 9.307 1.00 95.25 369 TYR A O 1
ATOM 2941 N N . LEU A 1 370 ? -5.815 13.895 9.473 1.00 95.88 370 LEU A N 1
ATOM 2942 C CA . LEU A 1 370 ? -7.117 14.584 9.412 1.00 95.88 370 LEU A CA 1
ATOM 2943 C C . LEU A 1 370 ? -7.450 15.339 10.712 1.00 95.88 370 LEU A C 1
ATOM 2945 O O . LEU A 1 370 ? -8.300 16.223 10.729 1.00 95.88 370 LEU A O 1
ATOM 2949 N N . GLN A 1 371 ? -6.764 14.995 11.803 1.00 95.62 371 GLN A N 1
ATOM 2950 C CA . GLN A 1 371 ? -6.759 15.728 13.062 1.00 95.62 371 GLN A CA 1
ATOM 2951 C C . GLN A 1 371 ? -5.309 15.797 13.567 1.00 95.62 371 GLN A C 1
ATOM 2953 O O . GLN A 1 371 ? -4.813 14.796 14.078 1.00 95.62 371 GLN A O 1
ATOM 2958 N N . PRO A 1 372 ? -4.621 16.949 13.469 1.00 93.31 372 PRO A N 1
ATOM 2959 C CA . PRO A 1 372 ? -3.199 17.064 13.810 1.00 93.31 372 PRO A CA 1
ATOM 2960 C C . PRO A 1 372 ? -2.825 16.662 15.242 1.00 93.31 372 PRO A C 1
ATOM 2962 O O . PRO A 1 372 ? -1.682 16.297 15.491 1.00 93.31 372 PRO A O 1
ATOM 2965 N N . LYS A 1 373 ? -3.766 16.727 16.197 1.00 94.50 373 LYS A N 1
ATOM 2966 C CA . LYS A 1 373 ? -3.530 16.263 17.577 1.00 94.50 373 LYS A CA 1
ATOM 2967 C C . LYS A 1 373 ? -3.618 14.742 17.740 1.00 94.50 373 LYS A C 1
ATOM 2969 O O . LYS A 1 373 ? -3.225 14.239 18.782 1.00 94.50 373 LYS A O 1
ATOM 2974 N N . MET A 1 374 ? -4.193 14.025 16.779 1.00 94.75 374 MET A N 1
ATOM 2975 C CA . MET A 1 374 ? -4.366 12.572 16.809 1.00 94.75 374 MET A CA 1
ATOM 2976 C C . MET A 1 374 ? -3.339 11.930 15.882 1.00 94.75 374 MET A C 1
ATOM 2978 O O . MET A 1 374 ? -3.619 11.672 14.713 1.00 94.75 374 MET A O 1
ATOM 2982 N N . ASP A 1 375 ? -2.141 11.705 16.408 1.00 90.12 375 ASP A N 1
ATOM 2983 C CA . ASP A 1 375 ? -1.045 11.045 15.708 1.00 90.12 375 ASP A CA 1
ATOM 2984 C C . ASP A 1 375 ? -0.998 9.537 16.011 1.00 90.12 375 ASP A C 1
ATOM 2986 O O . ASP A 1 375 ? -1.803 9.004 16.781 1.00 90.12 375 ASP A O 1
ATOM 2990 N N . SER A 1 376 ? -0.047 8.838 15.381 1.00 89.75 376 SER A N 1
ATOM 2991 C CA . SER A 1 376 ? 0.238 7.424 15.653 1.00 89.75 376 SER A CA 1
ATOM 2992 C C . SER A 1 376 ? -1.038 6.557 15.610 1.00 89.75 376 SER A C 1
ATOM 2994 O O . SER A 1 376 ? -1.844 6.669 14.686 1.00 89.75 376 SER A O 1
ATOM 2996 N N . TYR A 1 377 ? -1.255 5.722 16.623 1.00 91.62 377 TYR A N 1
ATOM 2997 C CA . TYR A 1 377 ? -2.414 4.844 16.768 1.00 91.62 377 TYR A CA 1
ATOM 2998 C C . TYR A 1 377 ? -3.766 5.576 16.892 1.00 91.62 377 TYR A C 1
ATOM 3000 O O . TYR A 1 377 ? -4.800 4.972 16.627 1.00 91.62 377 TYR A O 1
ATOM 3008 N N . TRP A 1 378 ? -3.804 6.878 17.207 1.00 96.81 378 TRP A N 1
ATOM 3009 C CA . TRP A 1 378 ? -5.054 7.656 17.221 1.00 96.81 378 TRP A CA 1
ATOM 3010 C C . TRP A 1 378 ? -5.474 8.170 15.839 1.00 96.81 378 TRP A C 1
ATOM 3012 O O . TRP A 1 378 ? -6.653 8.474 15.639 1.00 96.81 378 TRP A O 1
ATOM 3022 N N . ALA A 1 379 ? -4.549 8.248 14.875 1.00 96.44 379 ALA A N 1
ATOM 3023 C CA . ALA A 1 379 ? -4.809 8.815 13.548 1.00 96.44 379 ALA A CA 1
ATOM 3024 C C . ALA A 1 379 ? -5.898 8.056 12.768 1.00 96.44 379 ALA A C 1
ATOM 3026 O O . ALA A 1 379 ? -6.603 8.648 11.949 1.00 96.44 379 ALA A O 1
ATOM 3027 N N . LYS A 1 380 ? -6.092 6.765 13.066 1.00 97.19 380 LYS A N 1
ATOM 3028 C CA . LYS A 1 380 ? -7.121 5.918 12.447 1.00 97.19 380 LYS A CA 1
ATOM 3029 C C . LYS A 1 380 ? -8.550 6.386 12.727 1.00 97.19 380 LYS A C 1
ATOM 3031 O O . LYS A 1 380 ? -9.424 6.229 11.880 1.00 97.19 380 LYS A O 1
ATOM 3036 N N . ILE A 1 381 ? -8.800 6.997 13.889 1.00 97.81 381 ILE A N 1
ATOM 3037 C CA . ILE A 1 381 ? -10.156 7.334 14.344 1.00 97.81 381 ILE A CA 1
ATOM 3038 C C . ILE A 1 381 ? -10.819 8.386 13.428 1.00 97.81 381 ILE A C 1
ATOM 3040 O O . ILE A 1 381 ? -11.905 8.118 12.903 1.00 97.81 381 ILE A O 1
ATOM 3044 N N . PRO A 1 382 ? -10.191 9.548 13.156 1.00 97.81 382 PRO A N 1
ATOM 3045 C CA . PRO A 1 382 ? -10.689 10.488 12.153 1.00 97.81 382 PRO A CA 1
ATOM 3046 C C . PRO A 1 382 ? -10.836 9.883 10.754 1.00 97.81 382 PRO A C 1
ATOM 3048 O O . PRO A 1 382 ? -11.822 10.168 10.080 1.00 97.81 382 PRO A O 1
ATOM 3051 N N . VAL A 1 383 ? -9.881 9.050 10.326 1.00 98.25 383 VAL A N 1
ATOM 3052 C CA . VAL A 1 383 ? -9.841 8.474 8.971 1.00 98.25 383 VAL A CA 1
ATOM 3053 C C . VAL A 1 383 ? -11.007 7.520 8.747 1.00 98.25 383 VAL A C 1
ATOM 3055 O O . VAL A 1 383 ? -11.740 7.674 7.777 1.00 98.25 383 VAL A O 1
ATOM 3058 N N . VAL A 1 384 ? -11.245 6.593 9.675 1.00 98.44 384 VAL A N 1
ATOM 3059 C CA . VAL A 1 384 ? -12.367 5.648 9.601 1.00 98.44 384 VAL A CA 1
ATOM 3060 C C . VAL A 1 384 ? -13.711 6.386 9.629 1.00 98.44 384 VAL A C 1
ATOM 3062 O O . VAL A 1 384 ? -14.606 6.057 8.853 1.00 98.44 384 VAL A O 1
ATOM 3065 N N . ARG A 1 385 ? -13.862 7.431 10.461 1.00 97.94 385 ARG A N 1
ATOM 3066 C CA . ARG A 1 385 ? -15.084 8.259 10.456 1.00 97.94 385 ARG A CA 1
ATOM 3067 C C . ARG A 1 385 ? -15.273 8.992 9.128 1.00 97.94 385 ARG A C 1
ATOM 3069 O O . ARG A 1 385 ? -16.389 9.030 8.618 1.00 97.94 385 ARG A O 1
ATOM 3076 N N . ALA A 1 386 ? -14.215 9.594 8.590 1.00 98.00 386 ALA A N 1
ATOM 3077 C CA . ALA A 1 386 ? -14.281 10.301 7.318 1.00 98.00 386 ALA A CA 1
ATOM 3078 C C . ALA A 1 386 ? -14.617 9.347 6.162 1.00 98.00 386 ALA A C 1
ATOM 3080 O O . ALA A 1 386 ? -15.466 9.685 5.344 1.00 98.00 386 ALA A O 1
ATOM 3081 N N . ALA A 1 387 ? -14.041 8.140 6.153 1.00 98.31 387 ALA A N 1
ATOM 3082 C CA . ALA A 1 387 ? -14.350 7.098 5.177 1.00 98.31 387 ALA A CA 1
ATOM 3083 C C . ALA A 1 387 ? -15.833 6.695 5.215 1.00 98.31 387 ALA A C 1
ATOM 3085 O O . ALA A 1 387 ? -16.461 6.612 4.167 1.00 98.31 387 ALA A O 1
ATOM 3086 N N . MET A 1 388 ? -16.432 6.544 6.405 1.00 98.25 388 MET A N 1
ATOM 3087 C CA . MET A 1 388 ? -17.873 6.271 6.520 1.00 98.25 388 MET A CA 1
ATOM 3088 C C . MET A 1 388 ? -18.743 7.361 5.863 1.00 98.25 388 MET A C 1
ATOM 3090 O O . MET A 1 388 ? -19.733 7.032 5.219 1.00 98.25 388 MET A O 1
ATOM 3094 N N . LEU A 1 389 ? -18.381 8.643 6.010 1.00 97.12 389 LEU A N 1
ATOM 3095 C CA . LEU A 1 389 ? -19.091 9.774 5.387 1.00 97.12 389 LEU A CA 1
ATOM 3096 C C . LEU A 1 389 ? -18.853 9.876 3.874 1.00 97.12 389 LEU A C 1
ATOM 3098 O O . LEU A 1 389 ? -19.753 10.288 3.147 1.00 97.12 389 LEU A O 1
ATOM 3102 N N . ALA A 1 390 ? -17.641 9.556 3.421 1.00 97.31 390 ALA A N 1
ATOM 3103 C CA . ALA A 1 390 ? -17.252 9.626 2.015 1.00 97.31 390 ALA A CA 1
ATOM 3104 C C . ALA A 1 390 ? -17.833 8.470 1.186 1.00 97.31 390 ALA A C 1
ATOM 3106 O O . ALA A 1 390 ? -18.033 8.642 -0.009 1.00 97.31 390 ALA A O 1
ATOM 3107 N N . HIS A 1 391 ? -18.127 7.336 1.832 1.00 96.88 391 HIS A N 1
ATOM 3108 C CA . HIS A 1 391 ? -18.575 6.105 1.182 1.00 96.88 391 HIS A CA 1
ATOM 3109 C C . HIS A 1 391 ? -19.917 5.594 1.742 1.00 96.88 391 HIS A C 1
ATOM 3111 O O . HIS A 1 391 ? -19.961 4.557 2.418 1.00 96.88 391 HIS A O 1
ATOM 3117 N N . PRO A 1 392 ? -21.042 6.305 1.519 1.00 96.00 392 PRO A N 1
ATOM 3118 C CA . PRO A 1 392 ? -22.371 5.852 1.938 1.00 96.00 392 PRO A CA 1
ATOM 3119 C C . PRO A 1 392 ? -22.805 4.528 1.276 1.00 96.00 392 PRO A C 1
ATOM 3121 O O . PRO A 1 392 ? -23.662 3.829 1.813 1.00 96.00 392 PRO A O 1
ATOM 3124 N N . GLU A 1 393 ? -22.216 4.133 0.154 1.00 95.31 393 GLU A N 1
ATOM 3125 C CA . GLU A 1 393 ? -22.416 2.843 -0.515 1.00 95.31 393 GLU A CA 1
ATOM 3126 C C . GLU A 1 393 ? -21.755 1.659 0.197 1.00 95.31 393 GLU A C 1
ATOM 3128 O O . GLU A 1 393 ? -22.194 0.520 0.036 1.00 95.31 393 GLU A O 1
ATOM 3133 N N . VAL A 1 394 ? -20.737 1.908 1.020 1.00 97.50 394 VAL A N 1
ATOM 3134 C CA . VAL A 1 394 ? -19.996 0.861 1.729 1.00 97.50 394 VAL A CA 1
ATOM 3135 C C . VAL A 1 394 ? -20.713 0.490 3.023 1.00 97.50 394 VAL A C 1
ATOM 3137 O O . VAL A 1 394 ? -21.069 1.363 3.817 1.00 97.50 394 VAL A O 1
ATOM 3140 N N . GLU A 1 395 ? -20.924 -0.808 3.258 1.00 97.75 395 GLU A N 1
ATOM 3141 C CA . GLU A 1 395 ? -21.514 -1.304 4.505 1.00 97.75 395 GLU A CA 1
ATOM 3142 C C . GLU A 1 395 ? -20.472 -1.490 5.604 1.00 97.75 395 GLU A C 1
ATOM 3144 O O . GLU A 1 395 ? -20.774 -1.209 6.761 1.00 97.75 395 GLU A O 1
ATOM 3149 N N . TRP A 1 396 ? -19.254 -1.916 5.262 1.00 98.50 396 TRP A N 1
ATOM 3150 C CA . TRP A 1 396 ? -18.190 -2.192 6.227 1.00 98.50 396 TRP A CA 1
ATOM 3151 C C . TRP A 1 396 ? -16.915 -1.417 5.913 1.00 98.50 396 TRP A C 1
ATOM 3153 O O . TRP A 1 396 ? -16.312 -1.581 4.855 1.00 98.50 396 TRP A O 1
ATOM 3163 N N . ILE A 1 397 ? -16.457 -0.623 6.876 1.00 98.69 397 ILE A N 1
ATOM 3164 C CA . ILE A 1 397 ? -15.102 -0.080 6.869 1.00 98.69 397 ILE A CA 1
ATOM 3165 C C . ILE A 1 397 ? -14.210 -1.061 7.618 1.00 98.69 397 ILE A C 1
ATOM 3167 O O . ILE A 1 397 ? -14.462 -1.370 8.783 1.00 98.69 397 ILE A O 1
ATOM 3171 N N . TRP A 1 398 ? -13.170 -1.553 6.958 1.00 98.75 398 TRP A N 1
ATOM 3172 C CA . TRP A 1 398 ? -12.208 -2.468 7.550 1.00 98.75 398 TRP A CA 1
ATOM 3173 C C . TRP A 1 398 ? -10.884 -1.756 7.773 1.00 98.75 398 TRP A C 1
ATOM 3175 O O . TRP A 1 398 ? -10.101 -1.571 6.846 1.00 98.75 398 TRP A O 1
ATOM 3185 N N . TRP A 1 399 ? -10.630 -1.352 9.014 1.00 98.81 399 TRP A N 1
ATOM 3186 C CA . TRP A 1 399 ? -9.332 -0.807 9.379 1.00 98.81 399 TRP A CA 1
ATOM 3187 C C . TRP A 1 399 ? -8.301 -1.932 9.501 1.00 98.81 399 TRP A C 1
ATOM 3189 O O . TRP A 1 399 ? -8.553 -2.924 10.189 1.00 98.81 399 TRP A O 1
ATOM 3199 N N . VAL A 1 400 ? -7.144 -1.753 8.865 1.00 98.62 400 VAL A N 1
ATOM 3200 C CA . VAL A 1 400 ? -6.000 -2.666 8.936 1.00 98.62 400 VAL A CA 1
ATOM 3201 C C . VAL A 1 400 ? -4.735 -1.840 9.152 1.00 98.62 400 VAL A C 1
ATOM 3203 O O . VAL A 1 400 ? -4.341 -1.069 8.273 1.00 98.62 400 VAL A O 1
ATOM 3206 N N . ASP A 1 401 ? -4.086 -1.992 10.306 1.00 98.25 401 ASP A N 1
ATOM 3207 C CA . ASP A 1 401 ? -2.827 -1.309 10.616 1.00 98.25 401 ASP A CA 1
ATOM 3208 C C . ASP A 1 401 ? -1.760 -1.583 9.537 1.00 98.25 401 ASP A C 1
ATOM 3210 O O . ASP A 1 401 ? -1.755 -2.607 8.839 1.00 98.25 401 ASP A O 1
ATOM 3214 N N . SER A 1 402 ? -0.832 -0.639 9.368 1.00 96.75 402 SER A N 1
ATOM 3215 C CA . SER A 1 402 ? 0.203 -0.763 8.338 1.00 96.75 402 SER A CA 1
ATOM 3216 C C . SER A 1 402 ? 1.090 -1.988 8.558 1.00 96.75 402 SER A C 1
ATOM 3218 O O . SER A 1 402 ? 1.405 -2.651 7.579 1.00 96.75 402 SER A O 1
ATOM 3220 N N . ASP A 1 403 ? 1.399 -2.350 9.806 1.00 96.19 403 ASP A N 1
ATOM 3221 C CA . ASP A 1 403 ? 2.209 -3.506 10.222 1.00 96.19 403 ASP A CA 1
ATOM 3222 C C . ASP A 1 403 ? 1.434 -4.838 10.322 1.00 96.19 403 ASP A C 1
ATOM 3224 O O . ASP A 1 403 ? 1.973 -5.831 10.814 1.00 96.19 403 ASP A O 1
ATOM 3228 N N . ALA A 1 404 ? 0.184 -4.888 9.853 1.00 98.06 404 ALA A N 1
ATOM 3229 C CA . ALA A 1 404 ? -0.584 -6.124 9.709 1.00 98.06 404 ALA A CA 1
ATOM 3230 C C . ALA A 1 404 ? -0.484 -6.692 8.281 1.00 98.06 404 ALA A C 1
ATOM 3232 O O . ALA A 1 404 ? -0.613 -5.962 7.292 1.00 98.06 404 ALA A O 1
ATOM 3233 N N . VAL A 1 405 ? -0.269 -8.004 8.176 1.00 98.50 405 VAL A N 1
ATOM 3234 C CA . VAL A 1 405 ? -0.079 -8.746 6.921 1.00 98.50 405 VAL A CA 1
ATOM 3235 C C . VAL A 1 405 ? -1.217 -9.745 6.752 1.00 98.50 405 VAL A C 1
ATOM 3237 O O . VAL A 1 405 ? -1.444 -10.562 7.642 1.00 98.50 405 VAL A O 1
ATOM 3240 N N . PHE A 1 406 ? -1.898 -9.721 5.608 1.00 98.62 406 PHE A N 1
ATOM 3241 C CA . PHE A 1 406 ? -2.769 -10.822 5.201 1.00 98.62 406 PHE A CA 1
ATOM 3242 C C . PHE A 1 406 ? -1.900 -12.017 4.833 1.00 98.62 406 PHE A C 1
ATOM 3244 O O . PHE A 1 406 ? -1.116 -11.934 3.888 1.00 98.62 406 PHE A O 1
ATOM 3251 N N . THR A 1 407 ? -2.006 -13.097 5.597 1.00 97.38 407 THR A N 1
ATOM 3252 C CA . THR A 1 407 ? -1.195 -14.310 5.435 1.00 97.38 407 THR A CA 1
ATOM 3253 C C . THR A 1 407 ? -1.997 -15.495 4.923 1.00 97.38 407 THR A C 1
ATOM 3255 O O . THR A 1 407 ? -1.404 -16.453 4.444 1.00 97.38 407 THR A O 1
ATOM 3258 N N . ASP A 1 408 ? -3.323 -15.395 4.895 1.00 95.12 408 ASP A N 1
ATOM 3259 C CA . ASP A 1 408 ? -4.184 -16.254 4.085 1.00 95.12 408 ASP A CA 1
ATOM 3260 C C . ASP A 1 408 ? -4.889 -15.392 3.030 1.00 95.12 408 ASP A C 1
ATOM 3262 O O . ASP A 1 408 ? -5.824 -14.646 3.327 1.00 95.12 408 ASP A O 1
ATOM 3266 N N . MET A 1 409 ? -4.383 -15.448 1.795 1.00 95.88 409 MET A N 1
ATOM 3267 C CA . MET A 1 409 ? -4.813 -14.570 0.702 1.00 95.88 409 MET A CA 1
ATOM 3268 C C . MET A 1 409 ? -6.174 -14.963 0.120 1.00 95.88 409 MET A C 1
ATOM 3270 O O . MET A 1 409 ? -6.782 -14.188 -0.617 1.00 95.88 409 MET A O 1
ATOM 3274 N N . GLU A 1 410 ? -6.665 -16.157 0.446 1.00 91.00 410 GLU A N 1
ATOM 3275 C CA . GLU A 1 410 ? -7.892 -16.731 -0.103 1.00 91.00 410 GLU A CA 1
ATOM 3276 C C . GLU A 1 410 ? -9.040 -16.758 0.920 1.00 91.00 410 GLU A C 1
ATOM 3278 O O . GLU A 1 410 ? -10.201 -16.867 0.523 1.00 91.00 410 GLU A O 1
ATOM 3283 N N . PHE A 1 411 ? -8.757 -16.604 2.219 1.00 92.56 411 PHE A N 1
ATOM 3284 C CA . PHE A 1 411 ? -9.786 -16.515 3.252 1.00 92.56 411 PHE A CA 1
ATOM 3285 C C . PHE A 1 411 ? -10.714 -15.318 3.038 1.00 92.56 411 PHE A C 1
ATOM 3287 O O . PHE A 1 411 ? -10.265 -14.181 2.922 1.00 92.56 411 PHE A O 1
ATOM 3294 N N . LYS A 1 412 ? -12.026 -15.570 3.052 1.00 92.62 412 LYS A N 1
ATOM 3295 C CA . LYS A 1 412 ? -13.061 -14.536 2.978 1.00 92.62 412 LYS A CA 1
ATOM 3296 C C . LYS A 1 412 ? -13.725 -14.361 4.338 1.00 92.62 412 LYS A C 1
ATOM 3298 O O . LYS A 1 412 ? -14.210 -15.320 4.934 1.00 92.62 412 LYS A O 1
ATOM 3303 N N . VAL A 1 413 ? -13.785 -13.117 4.809 1.00 93.81 413 VAL A N 1
ATOM 3304 C CA . VAL A 1 413 ? -14.421 -12.773 6.088 1.00 93.81 413 VAL A CA 1
ATOM 3305 C C . VAL A 1 413 ? -15.908 -13.178 6.063 1.00 93.81 413 VAL A C 1
ATOM 3307 O O . VAL A 1 413 ? -16.633 -12.759 5.157 1.00 93.81 413 VAL A O 1
ATOM 3310 N N . PRO A 1 414 ? -16.404 -13.958 7.045 1.00 93.38 414 PRO A N 1
ATOM 3311 C CA . PRO A 1 414 ? -17.768 -14.485 7.031 1.00 93.38 414 PRO A CA 1
ATOM 3312 C C . PRO A 1 414 ? -18.792 -13.432 7.493 1.00 93.38 414 PRO A C 1
ATOM 3314 O O . PRO A 1 414 ? -19.346 -13.535 8.585 1.00 93.38 414 PRO A O 1
ATOM 3317 N N . LEU A 1 415 ? -19.070 -12.415 6.667 1.00 94.62 415 LEU A N 1
ATOM 3318 C CA . LEU A 1 415 ? -19.923 -11.267 7.031 1.00 94.62 415 LEU A CA 1
ATOM 3319 C C . LEU A 1 415 ? -21.317 -11.643 7.563 1.00 94.62 415 LEU A C 1
ATOM 3321 O O . LEU A 1 415 ? -21.829 -10.964 8.454 1.00 94.62 415 LEU A O 1
ATOM 3325 N N . GLU A 1 416 ? -21.910 -12.741 7.085 1.00 93.56 416 GLU A N 1
ATOM 3326 C CA . GLU A 1 416 ? -23.212 -13.240 7.560 1.00 93.56 416 GLU A CA 1
ATOM 3327 C C . GLU A 1 416 ? -23.200 -13.569 9.066 1.00 93.56 416 GLU A C 1
ATOM 3329 O O . GLU A 1 416 ? -24.191 -13.345 9.762 1.00 93.56 416 GLU A O 1
ATOM 3334 N N . ARG A 1 417 ? -22.055 -14.009 9.610 1.00 94.38 417 ARG A N 1
ATOM 3335 C CA . ARG A 1 417 ? -21.855 -14.216 11.057 1.00 94.38 417 ARG A CA 1
ATOM 3336 C C . ARG A 1 417 ? -22.035 -12.916 11.847 1.00 94.38 417 ARG A C 1
ATOM 3338 O O . ARG A 1 417 ? -22.478 -12.934 12.993 1.00 94.38 417 ARG A O 1
ATOM 3345 N N . TYR A 1 418 ? -21.711 -11.780 11.235 1.00 96.88 418 TYR A N 1
ATOM 3346 C CA . TYR A 1 418 ? -21.697 -10.464 11.872 1.00 96.88 418 TYR A CA 1
ATOM 3347 C C . TYR A 1 418 ? -22.931 -9.617 11.552 1.00 96.88 418 TYR A C 1
ATOM 3349 O O . TYR A 1 418 ? -22.961 -8.435 11.895 1.00 96.88 418 TYR A O 1
ATOM 3357 N N . LYS A 1 419 ? -23.968 -10.189 10.928 1.00 95.31 419 LYS A N 1
ATOM 3358 C CA . LYS A 1 419 ? -25.165 -9.450 10.484 1.00 95.31 419 LYS A CA 1
ATOM 3359 C C . LYS A 1 419 ? -25.847 -8.625 11.578 1.00 95.31 419 LYS A C 1
ATOM 3361 O O . LYS A 1 419 ? -26.310 -7.521 11.310 1.00 95.31 419 LYS A O 1
ATOM 3366 N N . ASP A 1 420 ? -25.842 -9.117 12.817 1.00 96.88 420 ASP A N 1
ATOM 3367 C CA . ASP A 1 420 ? -26.477 -8.450 13.959 1.00 96.88 420 ASP A CA 1
ATOM 3368 C C . ASP A 1 420 ? -25.534 -7.508 14.725 1.00 96.88 420 ASP A C 1
ATOM 3370 O O . ASP A 1 420 ? -25.952 -6.864 15.693 1.00 96.88 420 ASP A O 1
ATOM 3374 N N . HIS A 1 421 ? -24.286 -7.378 14.271 1.00 98.25 421 HIS A N 1
ATOM 3375 C CA . HIS A 1 421 ? -23.221 -6.607 14.905 1.00 98.25 421 HIS A CA 1
ATOM 3376 C C . HIS A 1 421 ? -22.774 -5.441 14.014 1.00 98.25 421 HIS A C 1
ATOM 3378 O O . HIS A 1 421 ? -22.976 -5.433 12.796 1.00 98.25 421 HIS A O 1
ATOM 3384 N N . ASN A 1 422 ? -22.175 -4.435 14.649 1.00 98.56 422 ASN A N 1
ATOM 3385 C CA . ASN A 1 422 ? -21.675 -3.225 13.997 1.00 98.56 422 ASN A CA 1
ATOM 3386 C C . ASN A 1 422 ? -20.169 -3.032 14.187 1.00 98.56 422 ASN A C 1
ATOM 3388 O O . ASN A 1 422 ? -19.579 -2.247 13.460 1.00 98.56 422 ASN A O 1
ATOM 3392 N N . LEU A 1 423 ? -19.551 -3.711 15.153 1.00 98.75 423 LEU A N 1
ATOM 3393 C CA . LEU A 1 423 ? -18.105 -3.724 15.354 1.00 98.75 423 LEU A CA 1
ATOM 3394 C C . LEU A 1 423 ? -17.645 -5.171 15.496 1.00 98.75 423 LEU A C 1
ATOM 3396 O O . LEU A 1 423 ? -18.228 -5.908 16.288 1.00 98.75 423 LEU A O 1
ATOM 3400 N N . VAL A 1 424 ? -16.599 -5.553 14.773 1.00 98.69 424 VAL A N 1
ATOM 3401 C CA . VAL A 1 424 ? -15.947 -6.861 14.871 1.00 98.69 424 VAL A CA 1
ATOM 3402 C C . VAL A 1 424 ? -14.468 -6.631 15.142 1.00 98.69 424 VAL A C 1
ATOM 3404 O O . VAL A 1 424 ? -13.793 -5.972 14.354 1.00 98.69 424 VAL A O 1
ATOM 3407 N N . VAL A 1 425 ? -13.980 -7.156 16.261 1.00 98.06 425 VAL A N 1
ATOM 3408 C CA . VAL A 1 425 ? -12.589 -7.019 16.720 1.00 98.06 425 VAL A CA 1
ATOM 3409 C C . VAL A 1 425 ? -12.066 -8.381 17.150 1.00 98.06 425 VAL A C 1
ATOM 3411 O O . VAL A 1 425 ? -12.830 -9.175 17.695 1.00 98.06 425 VAL A O 1
ATOM 3414 N N . HIS A 1 426 ? -10.781 -8.659 16.942 1.00 97.56 426 HIS A N 1
ATOM 3415 C CA . HIS A 1 426 ? -10.175 -9.867 17.503 1.00 97.56 426 HIS A CA 1
ATOM 3416 C C . HIS A 1 426 ? -10.026 -9.735 19.021 1.00 97.56 426 HIS A C 1
ATOM 3418 O O . HIS A 1 426 ? -9.655 -8.663 19.506 1.00 97.56 426 HIS A O 1
ATOM 3424 N N . GLY A 1 427 ? -10.276 -10.801 19.781 1.00 95.69 427 GLY A N 1
ATOM 3425 C CA . GLY A 1 427 ? -9.997 -10.803 21.215 1.00 95.69 427 GLY A CA 1
ATOM 3426 C C . GLY A 1 427 ? -10.607 -11.967 21.982 1.00 95.69 427 GLY A C 1
ATOM 3427 O O . GLY A 1 427 ? -11.019 -12.978 21.416 1.00 95.69 427 GLY A O 1
ATOM 3428 N N . TRP A 1 428 ? -10.694 -11.796 23.299 1.00 94.31 428 TRP A N 1
ATOM 3429 C CA . TRP A 1 428 ? -11.273 -12.766 24.223 1.00 94.31 428 TRP A CA 1
ATOM 3430 C C . TRP A 1 428 ? -12.322 -12.081 25.105 1.00 94.31 428 TRP A C 1
ATOM 3432 O O . TRP A 1 428 ? -11.965 -11.209 25.907 1.00 94.31 428 TRP A O 1
ATOM 3442 N N . PRO A 1 429 ? -13.611 -12.471 25.015 1.00 93.69 429 PRO A N 1
ATOM 3443 C CA . PRO A 1 429 ? -14.680 -11.869 25.814 1.00 93.69 429 PRO A CA 1
ATOM 3444 C C . PRO A 1 429 ? -14.373 -11.826 27.311 1.00 93.69 429 PRO A C 1
ATOM 3446 O O . PRO A 1 429 ? -14.692 -10.838 27.978 1.00 93.69 429 PRO A O 1
ATOM 3449 N N . ASP A 1 430 ? -13.691 -12.853 27.820 1.00 93.75 430 ASP A N 1
ATOM 3450 C CA . ASP A 1 430 ? -13.352 -12.951 29.233 1.00 93.75 430 ASP A CA 1
ATOM 3451 C C . ASP A 1 430 ? -12.362 -11.881 29.688 1.00 93.75 430 ASP A C 1
ATOM 3453 O O . ASP A 1 430 ? -12.473 -11.359 30.797 1.00 93.75 430 ASP A O 1
ATOM 3457 N N . MET A 1 431 ? -11.434 -11.492 28.816 1.00 95.19 431 MET A N 1
ATOM 3458 C CA . MET A 1 431 ? -10.442 -10.459 29.112 1.00 95.19 431 MET A CA 1
ATOM 3459 C C . MET A 1 431 ? -10.992 -9.039 28.935 1.00 95.19 431 MET A C 1
ATOM 3461 O O . MET A 1 431 ? -10.420 -8.082 29.459 1.00 95.19 431 MET A O 1
ATOM 3465 N N . VAL A 1 432 ? -12.116 -8.888 28.228 1.00 95.19 432 VAL A N 1
ATOM 3466 C CA . VAL A 1 432 ? -12.765 -7.590 27.983 1.00 95.19 432 VAL A CA 1
ATOM 3467 C C . VAL A 1 432 ? -13.874 -7.311 28.999 1.00 95.19 432 VAL A C 1
ATOM 3469 O O . VAL A 1 432 ? -13.952 -6.212 29.552 1.00 95.19 432 VAL A O 1
ATOM 3472 N N . TYR A 1 433 ? -14.749 -8.285 29.264 1.00 93.44 433 TYR A N 1
ATOM 3473 C CA . TYR A 1 433 ? -15.980 -8.058 30.025 1.00 93.44 433 TYR A CA 1
ATOM 3474 C C . TYR A 1 433 ? -15.943 -8.549 31.475 1.00 93.44 433 TYR A C 1
ATOM 3476 O O . TYR A 1 433 ? -16.717 -8.029 32.287 1.00 93.44 433 TYR A O 1
ATOM 3484 N N . HIS A 1 434 ? -15.091 -9.516 31.836 1.00 89.44 434 HIS A N 1
ATOM 3485 C CA . HIS A 1 434 ? -15.053 -10.032 33.208 1.00 89.44 434 HIS A CA 1
ATOM 3486 C C . HIS A 1 434 ? -14.150 -9.206 34.120 1.00 89.44 434 HIS A C 1
ATOM 3488 O O . HIS A 1 434 ? -13.040 -8.823 33.775 1.00 89.44 434 HIS A O 1
ATOM 3494 N N . THR A 1 435 ? -14.616 -8.956 35.345 1.00 83.38 435 THR A N 1
ATOM 3495 C CA . THR A 1 435 ? -13.936 -8.056 36.286 1.00 83.38 435 THR A CA 1
ATOM 3496 C C . THR A 1 435 ? -12.566 -8.570 36.740 1.00 83.38 435 THR A C 1
ATOM 3498 O O . THR A 1 435 ? -11.690 -7.747 37.004 1.00 83.38 435 THR A O 1
ATOM 3501 N N . TYR A 1 436 ? -12.362 -9.884 36.823 1.00 84.81 436 TYR A N 1
ATOM 3502 C CA . TYR A 1 436 ? -11.165 -10.475 37.434 1.00 84.81 436 TYR A CA 1
ATOM 3503 C C . TYR A 1 436 ? -10.005 -10.708 36.458 1.00 84.81 436 TYR A C 1
ATOM 3505 O O . TYR A 1 436 ? -8.872 -10.797 36.910 1.00 84.81 436 TYR A O 1
ATOM 3513 N N . ASN A 1 437 ? -10.270 -10.758 35.148 1.00 89.69 437 ASN A N 1
ATOM 3514 C CA . ASN A 1 437 ? -9.273 -11.084 34.121 1.00 89.69 437 ASN A CA 1
ATOM 3515 C C . ASN A 1 437 ? -9.066 -9.946 33.104 1.00 89.69 437 ASN A C 1
ATOM 3517 O O . ASN A 1 437 ? -8.700 -10.179 31.957 1.00 89.69 437 ASN A O 1
ATOM 3521 N N . LYS A 1 438 ? -9.364 -8.701 33.499 1.00 92.88 438 LYS A N 1
ATOM 3522 C CA . LYS A 1 438 ? -9.254 -7.555 32.589 1.00 92.88 438 LYS A CA 1
ATOM 3523 C C . LYS A 1 438 ? -7.813 -7.330 32.177 1.00 92.88 438 LYS A C 1
ATOM 3525 O O . LYS A 1 438 ? -6.965 -7.119 33.042 1.00 92.88 438 LYS A O 1
ATOM 3530 N N . SER A 1 439 ? -7.602 -7.245 30.876 1.00 95.31 439 SER A N 1
ATOM 3531 C CA . SER A 1 439 ? -6.295 -6.999 30.289 1.00 95.31 439 SER A CA 1
ATOM 3532 C C . SER A 1 439 ? -6.390 -5.940 29.201 1.00 95.31 439 SER A C 1
ATOM 3534 O O . SER A 1 439 ? -7.382 -5.875 28.474 1.00 95.31 439 SER A O 1
ATOM 3536 N N . TRP A 1 440 ? -5.349 -5.117 29.070 1.00 94.69 440 TRP A N 1
ATOM 3537 C CA . TRP A 1 440 ? -5.245 -4.153 27.969 1.00 94.69 440 TRP A CA 1
ATOM 3538 C C . TRP A 1 440 ? -5.009 -4.814 26.596 1.00 94.69 440 TRP A C 1
ATOM 3540 O O . TRP A 1 440 ? -5.165 -4.150 25.572 1.00 94.69 440 TRP A O 1
ATOM 3550 N N . THR A 1 441 ? -4.677 -6.109 26.564 1.00 94.38 441 THR A N 1
ATOM 3551 C CA . THR A 1 441 ? -4.579 -6.938 25.350 1.00 94.38 441 THR A CA 1
ATOM 3552 C C . THR A 1 441 ? -5.778 -7.874 25.181 1.00 94.38 441 THR A C 1
ATOM 3554 O O . THR A 1 441 ? -5.741 -8.789 24.365 1.00 94.38 441 THR A O 1
ATOM 3557 N N . GLY A 1 442 ? -6.872 -7.649 25.922 1.00 94.94 442 GLY A N 1
ATOM 3558 C CA . GLY A 1 442 ? -8.087 -8.464 25.811 1.00 94.94 442 GLY A CA 1
ATOM 3559 C C . GLY A 1 442 ? -8.769 -8.410 24.437 1.00 94.94 442 GLY A C 1
ATOM 3560 O O . GLY A 1 442 ? -9.543 -9.306 24.110 1.00 94.94 442 GLY A O 1
ATOM 3561 N N . LEU A 1 443 ? -8.477 -7.384 23.636 1.00 96.81 443 LEU A N 1
ATOM 3562 C CA . LEU A 1 443 ? -8.800 -7.289 22.210 1.00 96.81 443 LEU A CA 1
ATOM 3563 C C . LEU A 1 443 ? -7.689 -6.532 21.478 1.00 96.81 443 LEU A C 1
ATOM 3565 O O . LEU A 1 443 ? -6.906 -5.829 22.120 1.00 96.81 443 LEU A O 1
ATOM 3569 N N . ASN A 1 444 ? -7.690 -6.609 20.150 1.00 97.38 444 ASN A N 1
ATOM 3570 C CA . ASN A 1 444 ? -6.819 -5.831 19.274 1.00 97.38 444 ASN A CA 1
ATOM 3571 C C . ASN A 1 444 ? -7.619 -4.755 18.506 1.00 97.38 444 ASN A C 1
ATOM 3573 O O . ASN A 1 444 ? -8.694 -5.034 17.974 1.00 97.38 444 ASN A O 1
ATOM 3577 N N . ALA A 1 445 ? -7.109 -3.516 18.473 1.00 97.31 445 ALA A N 1
ATOM 3578 C CA . ALA A 1 445 ? -7.716 -2.385 17.743 1.00 97.31 445 ALA A CA 1
ATOM 3579 C C . ALA A 1 445 ? -6.932 -1.973 16.477 1.00 97.31 445 ALA A C 1
ATOM 3581 O O . ALA A 1 445 ? -7.192 -0.930 15.870 1.00 97.31 445 ALA A O 1
ATOM 3582 N N . GLY A 1 446 ? -5.953 -2.778 16.080 1.00 97.19 446 GLY A N 1
ATOM 3583 C CA . GLY A 1 446 ? -5.193 -2.635 14.848 1.00 97.19 446 GLY A CA 1
ATOM 3584 C C . GLY A 1 446 ? -5.864 -3.252 13.629 1.00 97.19 446 GLY A C 1
ATOM 3585 O O . GLY A 1 446 ? -5.638 -2.782 12.518 1.00 97.19 446 GLY A O 1
ATOM 3586 N N . VAL A 1 447 ? -6.746 -4.237 13.820 1.00 98.25 447 VAL A N 1
ATOM 3587 C CA . VAL A 1 447 ? -7.558 -4.813 12.739 1.00 98.25 447 VAL A CA 1
ATOM 3588 C C . VAL A 1 447 ? -9.000 -4.983 13.199 1.00 98.25 447 VAL A C 1
ATOM 3590 O O . VAL A 1 447 ? -9.282 -5.750 14.120 1.00 98.25 447 VAL A O 1
ATOM 3593 N N . PHE A 1 448 ? -9.930 -4.264 12.568 1.00 98.62 448 PHE A N 1
ATOM 3594 C CA . PHE A 1 448 ? -11.349 -4.345 12.921 1.00 98.62 448 PHE A CA 1
ATOM 3595 C C . PHE A 1 448 ? -12.273 -3.985 11.761 1.00 98.62 448 PHE A C 1
ATOM 3597 O O . PHE A 1 448 ? -11.948 -3.138 10.929 1.00 98.62 448 PHE A O 1
ATOM 3604 N N . LEU A 1 449 ? -13.465 -4.582 11.752 1.00 98.69 449 LEU A N 1
ATOM 3605 C CA . LEU A 1 449 ? -14.552 -4.185 10.860 1.00 98.69 449 LEU A CA 1
ATOM 3606 C C . LEU A 1 449 ? -15.555 -3.331 11.627 1.00 98.69 449 LEU A C 1
ATOM 3608 O O . LEU A 1 449 ? -15.988 -3.705 12.718 1.00 98.69 449 LEU A O 1
ATOM 3612 N N . ILE A 1 450 ? -15.959 -2.204 11.050 1.00 98.81 450 ILE A N 1
ATOM 3613 C CA . ILE A 1 450 ? -16.995 -1.336 11.604 1.00 98.81 450 ILE A CA 1
ATOM 3614 C C . ILE A 1 450 ? -18.052 -1.016 10.544 1.00 98.81 450 ILE A C 1
ATOM 3616 O O . ILE A 1 450 ? -17.741 -0.603 9.429 1.00 98.81 450 ILE A O 1
ATOM 3620 N N . ARG A 1 451 ? -19.323 -1.236 10.884 1.00 98.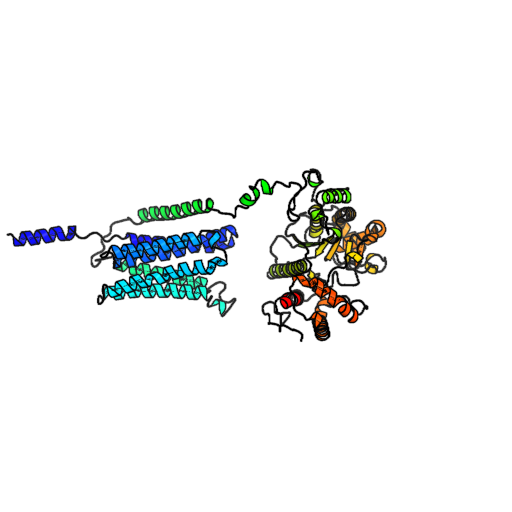50 451 ARG A N 1
ATOM 3621 C CA . ARG A 1 451 ? -20.459 -1.040 9.981 1.00 98.50 451 ARG A CA 1
ATOM 3622 C C . ARG A 1 451 ? -20.736 0.446 9.786 1.00 98.50 451 ARG A C 1
ATOM 3624 O O . ARG A 1 451 ? -20.771 1.191 10.766 1.00 98.50 451 ARG A O 1
ATOM 3631 N N . ASN A 1 452 ? -21.018 0.878 8.566 1.00 98.50 452 ASN A N 1
ATOM 3632 C CA . ASN A 1 452 ? -21.359 2.256 8.240 1.00 98.50 452 ASN A CA 1
ATOM 3633 C C . ASN A 1 452 ? -22.799 2.600 8.678 1.00 98.50 452 ASN A C 1
ATOM 3635 O O . ASN A 1 452 ? -23.762 2.480 7.914 1.00 98.50 452 ASN A O 1
ATOM 3639 N N . CYS A 1 453 ? -22.950 2.980 9.951 1.00 98.31 453 CYS A N 1
ATOM 3640 C CA . CYS A 1 453 ? -24.238 3.264 10.586 1.00 98.31 453 CYS A CA 1
ATOM 3641 C C . CYS A 1 453 ? -24.125 4.318 11.702 1.00 98.31 453 CYS A C 1
ATOM 3643 O O . CYS A 1 453 ? -23.028 4.654 12.160 1.00 98.31 453 CYS A O 1
ATOM 3645 N N . GLN A 1 454 ? -25.263 4.840 12.170 1.00 98.44 454 GLN A N 1
ATOM 3646 C CA . GLN A 1 454 ? -25.321 5.858 13.227 1.00 98.44 454 GLN A CA 1
ATOM 3647 C C . GLN A 1 454 ? -24.643 5.387 14.517 1.00 98.44 454 GLN A C 1
ATOM 3649 O O . GLN A 1 454 ? -23.924 6.156 15.152 1.00 98.44 454 GLN A O 1
ATOM 3654 N N . TRP A 1 455 ? -24.826 4.117 14.885 1.00 98.44 455 TRP A N 1
ATOM 3655 C CA . TRP A 1 455 ? -24.188 3.542 16.071 1.00 98.44 455 TRP A CA 1
ATOM 3656 C C . TRP A 1 455 ? -22.659 3.664 16.005 1.00 98.44 455 TRP A C 1
ATOM 3658 O O . TRP A 1 455 ? -22.023 4.017 16.997 1.00 98.44 455 TRP A O 1
ATOM 3668 N N . SER A 1 456 ? -22.075 3.430 14.828 1.00 98.56 456 SER A N 1
ATOM 3669 C CA . SER A 1 456 ? -20.632 3.533 14.611 1.00 98.56 456 SER A CA 1
ATOM 3670 C C . SER A 1 456 ? -20.160 4.981 14.623 1.00 98.56 456 SER A C 1
ATOM 3672 O O . SER A 1 456 ? -19.137 5.272 15.234 1.00 98.56 456 SER A O 1
ATOM 3674 N N . MET A 1 457 ? -20.923 5.910 14.035 1.00 98.25 457 MET A N 1
ATOM 3675 C CA . MET A 1 457 ? -20.639 7.350 14.137 1.00 98.25 457 MET A CA 1
ATOM 3676 C C . MET A 1 457 ? -20.576 7.807 15.601 1.00 98.25 457 MET A C 1
ATOM 3678 O O . MET A 1 457 ? -19.639 8.508 15.995 1.00 98.25 457 MET A O 1
ATOM 3682 N N . ASP A 1 458 ? -21.530 7.358 16.421 1.00 98.19 458 ASP A N 1
ATOM 3683 C CA . ASP A 1 458 ? -21.574 7.676 17.848 1.00 98.19 458 ASP A CA 1
ATOM 3684 C C . ASP A 1 458 ? -20.403 7.039 18.609 1.00 98.19 458 ASP A C 1
ATOM 3686 O O . ASP A 1 458 ? -19.800 7.689 19.470 1.00 98.19 458 ASP A O 1
ATOM 3690 N N . LEU A 1 459 ? -20.060 5.782 18.295 1.00 98.19 459 LEU A N 1
ATOM 3691 C CA . LEU A 1 459 ? -18.921 5.096 18.902 1.00 98.19 459 LEU A CA 1
ATOM 3692 C C . LEU A 1 459 ? -17.614 5.822 18.578 1.00 98.19 459 LEU A C 1
ATOM 3694 O O . LEU A 1 459 ? -16.865 6.130 19.499 1.00 98.19 459 LEU A O 1
ATOM 3698 N N . MET A 1 460 ? -17.354 6.132 17.304 1.00 97.69 460 MET A N 1
ATOM 3699 C CA . MET A 1 460 ? -16.132 6.816 16.866 1.00 97.69 460 MET A CA 1
ATOM 3700 C C . MET A 1 460 ? -15.990 8.183 17.533 1.00 97.69 460 MET A C 1
ATOM 3702 O O . MET A 1 460 ? -14.910 8.537 18.011 1.00 97.69 460 MET A O 1
ATOM 3706 N N . HIS A 1 461 ? -17.093 8.929 17.648 1.00 96.38 461 HIS A N 1
ATOM 3707 C CA . HIS A 1 461 ? -17.102 10.201 18.359 1.00 96.38 461 HIS A CA 1
ATOM 3708 C C . HIS A 1 461 ? -16.743 10.015 19.842 1.00 96.38 461 HIS A C 1
ATOM 3710 O O . HIS A 1 461 ? -15.836 10.681 20.337 1.00 96.38 461 HIS A O 1
ATOM 3716 N N . VAL A 1 462 ? -17.374 9.079 20.561 1.00 96.50 462 VAL A N 1
ATOM 3717 C CA . VAL A 1 462 ? -17.069 8.815 21.983 1.00 96.50 462 VAL A CA 1
ATOM 3718 C C . VAL A 1 462 ? -15.649 8.280 22.179 1.00 96.50 462 VAL A C 1
ATOM 3720 O O . VAL A 1 462 ? -14.957 8.722 23.094 1.00 96.50 462 VAL A O 1
ATOM 3723 N N . TRP A 1 463 ? -15.184 7.387 21.310 1.00 97.12 463 TRP A N 1
ATOM 3724 C CA . TRP A 1 463 ? -13.835 6.825 21.357 1.00 97.12 463 TRP A CA 1
ATOM 3725 C C . TRP A 1 463 ? -12.775 7.915 21.188 1.00 97.12 463 TRP A C 1
ATOM 3727 O O . TRP A 1 463 ? -11.805 7.954 21.944 1.00 97.12 463 TRP A O 1
ATOM 3737 N N . SER A 1 464 ? -13.026 8.891 20.311 1.00 96.44 464 SER A N 1
ATOM 3738 C CA . SER A 1 464 ? -12.133 10.035 20.117 1.00 96.44 464 SER A CA 1
ATOM 3739 C C . SER A 1 464 ? -11.904 10.882 21.385 1.00 96.44 464 SER A C 1
ATOM 3741 O O . SER A 1 464 ? -10.857 11.509 21.513 1.00 96.44 464 SER A O 1
ATOM 3743 N N . HIS A 1 465 ? -12.813 10.865 22.372 1.00 95.88 465 HIS A N 1
ATOM 3744 C CA . HIS A 1 465 ? -12.671 11.638 23.621 1.00 95.88 465 HIS A CA 1
ATOM 3745 C C . HIS A 1 465 ? -11.584 11.108 24.568 1.00 95.88 465 HIS A C 1
ATOM 3747 O O . HIS A 1 465 ? -11.252 11.770 25.562 1.00 95.88 465 HIS A O 1
ATOM 3753 N N . PHE A 1 466 ? -11.056 9.919 24.284 1.00 96.50 466 PHE A N 1
ATOM 3754 C CA . PHE A 1 466 ? -9.907 9.339 24.970 1.00 96.50 466 PHE A CA 1
ATOM 3755 C C . PHE A 1 466 ? -8.581 9.756 24.333 1.00 96.50 466 PHE A C 1
ATOM 3757 O O . PHE A 1 466 ? -7.542 9.541 24.950 1.00 96.50 466 PHE A O 1
ATOM 3764 N N . GLY A 1 467 ? -8.612 10.357 23.140 1.00 95.75 467 GLY A N 1
ATOM 3765 C CA . GLY A 1 467 ? -7.429 10.757 22.392 1.00 95.75 467 GLY A CA 1
ATOM 3766 C C . GLY A 1 467 ? -6.837 12.110 22.811 1.00 95.75 467 GLY A C 1
ATOM 3767 O O . GLY A 1 467 ? -7.388 12.813 23.667 1.00 95.75 467 GLY A O 1
ATOM 3768 N N . PRO A 1 468 ? -5.707 12.512 22.201 1.00 95.00 468 PRO A N 1
ATOM 3769 C CA . PRO A 1 468 ? -4.940 13.688 22.622 1.00 95.00 468 PRO A CA 1
ATOM 3770 C C . PRO A 1 468 ? -5.610 15.033 22.309 1.00 95.00 468 PRO A C 1
ATOM 3772 O O . PRO A 1 468 ? -5.212 16.073 22.834 1.00 95.00 468 PRO A O 1
ATOM 3775 N N . ASN A 1 469 ? -6.651 15.039 21.477 1.00 91.25 469 ASN A N 1
ATOM 3776 C CA . ASN A 1 469 ? -7.505 16.206 21.253 1.00 91.25 469 ASN A CA 1
ATOM 3777 C C . ASN A 1 469 ? -8.391 16.542 22.473 1.00 91.25 469 ASN A C 1
ATOM 3779 O O . ASN A 1 469 ? -8.898 17.659 22.560 1.00 91.25 469 ASN A O 1
ATOM 3783 N N . SER A 1 470 ? -8.566 15.607 23.412 1.00 93.56 470 SER A N 1
ATOM 3784 C CA . SER A 1 470 ? -9.382 15.775 24.614 1.00 93.56 470 SER A CA 1
ATOM 3785 C C . SER A 1 470 ? -8.628 16.503 25.734 1.00 93.56 470 SER A C 1
ATOM 3787 O O . SER A 1 470 ? -7.492 16.136 26.053 1.00 93.56 470 SER A O 1
ATOM 3789 N N . PRO A 1 471 ? -9.262 17.454 26.451 1.00 93.44 471 PRO A N 1
ATOM 3790 C CA . PRO A 1 471 ? -8.649 18.086 27.624 1.00 93.44 471 PRO A CA 1
ATOM 3791 C C . PRO A 1 471 ? -8.382 17.083 28.760 1.00 93.44 471 PRO A C 1
ATOM 3793 O O . PRO A 1 471 ? -7.551 17.331 29.631 1.00 93.44 471 PRO A O 1
ATOM 3796 N N . ASN A 1 472 ? -9.055 15.926 28.743 1.00 94.94 472 ASN A N 1
ATOM 3797 C CA . ASN A 1 472 ? -8.919 14.878 29.751 1.00 94.94 472 ASN A CA 1
ATOM 3798 C C . ASN A 1 472 ? -7.880 13.802 29.390 1.00 94.94 472 ASN A C 1
ATOM 3800 O O . ASN A 1 472 ? -7.788 12.809 30.109 1.00 94.94 472 ASN A O 1
ATOM 3804 N N . TYR A 1 473 ? -7.083 13.972 28.326 1.00 94.94 473 TYR A N 1
ATOM 3805 C CA . TYR A 1 473 ? -6.166 12.938 27.819 1.00 94.94 473 TYR A CA 1
ATOM 3806 C C . TYR A 1 473 ? -5.262 12.321 28.905 1.00 94.94 473 TYR A C 1
ATOM 3808 O O . TYR A 1 473 ? -5.269 11.112 29.131 1.00 94.94 473 TYR A O 1
ATOM 3816 N N . LYS A 1 474 ? -4.553 13.151 29.682 1.00 94.69 474 LYS A N 1
ATOM 3817 C CA . LYS A 1 474 ? -3.686 12.667 30.777 1.00 94.69 474 LYS A CA 1
ATOM 3818 C C . LYS A 1 474 ? -4.470 11.953 31.884 1.00 94.69 474 LYS A C 1
ATOM 3820 O O . LYS A 1 474 ? -4.001 10.958 32.433 1.00 94.69 474 LYS A O 1
ATOM 3825 N N . ARG A 1 475 ? -5.671 12.446 32.203 1.00 96.62 475 ARG A N 1
ATOM 3826 C CA . ARG A 1 475 ? -6.551 11.851 33.218 1.00 96.62 475 ARG A CA 1
ATOM 3827 C C . ARG A 1 475 ? -7.048 10.476 32.776 1.00 96.62 475 ARG A C 1
ATOM 3829 O O . ARG A 1 475 ? -7.078 9.556 33.590 1.00 96.62 475 ARG A O 1
ATOM 3836 N N . TRP A 1 476 ? -7.383 10.310 31.496 1.00 96.75 476 TRP A N 1
ATOM 3837 C CA . TRP A 1 476 ? -7.724 9.000 30.947 1.00 96.75 476 TRP A CA 1
ATOM 3838 C C . TRP A 1 476 ? -6.571 8.010 31.091 1.00 96.75 476 TRP A C 1
ATOM 3840 O O . TRP A 1 476 ? -6.817 6.870 31.462 1.00 96.75 476 TRP A O 1
ATOM 3850 N N . GLY A 1 477 ? -5.320 8.447 30.925 1.00 95.69 477 GLY A N 1
ATOM 3851 C CA . GLY A 1 477 ? -4.150 7.580 31.095 1.00 95.69 477 GLY A CA 1
ATOM 3852 C C . GLY A 1 477 ? -4.066 6.973 32.498 1.00 95.69 477 GLY A C 1
ATOM 3853 O O . GLY A 1 477 ? -3.885 5.765 32.659 1.00 95.69 477 GLY A O 1
ATOM 3854 N N . GLN A 1 478 ? -4.322 7.792 33.523 1.00 96.38 478 GLN A N 1
ATOM 3855 C CA . GLN A 1 478 ? -4.393 7.352 34.923 1.00 96.38 478 GLN A CA 1
ATOM 3856 C C . GLN A 1 478 ? -5.557 6.377 35.165 1.00 96.38 478 GLN A C 1
ATOM 3858 O O . GLN A 1 478 ? -5.406 5.373 35.864 1.00 96.38 478 GLN A O 1
ATOM 3863 N N . ILE A 1 479 ? -6.725 6.639 34.570 1.00 96.56 479 ILE A N 1
ATOM 3864 C CA . ILE A 1 479 ? -7.899 5.763 34.687 1.00 96.56 479 ILE A CA 1
ATOM 3865 C C . ILE A 1 479 ? -7.628 4.407 34.023 1.00 96.56 479 ILE A C 1
ATOM 3867 O O . ILE A 1 479 ? -7.907 3.368 34.619 1.00 96.56 479 ILE A O 1
ATOM 3871 N N . LEU A 1 480 ? -7.053 4.397 32.822 1.00 96.75 480 LEU A N 1
ATOM 3872 C CA . LEU A 1 480 ? -6.760 3.173 32.078 1.00 96.75 480 LEU A CA 1
ATOM 3873 C C . LEU A 1 480 ? -5.685 2.342 32.784 1.00 96.75 480 LEU A C 1
ATOM 3875 O O . LEU A 1 480 ? -5.901 1.157 33.010 1.00 96.75 480 LEU A O 1
ATOM 3879 N N . THR A 1 481 ? -4.597 2.965 33.243 1.00 95.62 481 THR A N 1
ATOM 3880 C CA . THR A 1 481 ? -3.520 2.278 33.988 1.00 95.62 481 THR A CA 1
ATOM 3881 C C . THR A 1 481 ? -3.994 1.767 35.356 1.00 95.62 481 THR A C 1
ATOM 3883 O O . THR A 1 481 ? -3.572 0.715 35.828 1.00 95.62 481 THR A O 1
ATOM 3886 N N . SER A 1 482 ? -4.922 2.470 36.016 1.00 94.62 482 SER A N 1
ATOM 3887 C CA . SER A 1 482 ? -5.520 1.965 37.261 1.00 94.62 482 SER A CA 1
ATOM 3888 C C . SER A 1 482 ? -6.515 0.823 37.024 1.00 94.62 482 SER A C 1
ATOM 3890 O O . SER A 1 482 ? -6.663 -0.028 37.909 1.00 94.62 482 SER A O 1
ATOM 3892 N N . THR A 1 483 ? -7.154 0.779 35.848 1.00 94.50 483 THR A N 1
ATOM 3893 C CA . THR A 1 483 ? -8.139 -0.243 35.458 1.00 94.50 483 THR A CA 1
ATOM 3894 C C . THR A 1 483 ? -7.491 -1.525 34.930 1.00 94.50 483 THR A C 1
ATOM 3896 O O . THR A 1 483 ? -7.937 -2.608 35.309 1.00 94.50 483 THR A O 1
ATOM 3899 N N . PHE A 1 484 ? -6.455 -1.412 34.094 1.00 95.38 484 PHE A N 1
ATOM 3900 C CA . PHE A 1 484 ? -5.719 -2.522 33.483 1.00 95.38 484 PHE A CA 1
ATOM 3901 C C . PHE A 1 484 ? -4.327 -2.609 34.107 1.00 95.38 484 PHE A C 1
ATOM 3903 O O . PHE A 1 484 ? -3.446 -1.809 33.796 1.00 95.38 484 PHE A O 1
ATOM 3910 N N . LYS A 1 485 ? -4.145 -3.550 35.040 1.00 92.19 485 LYS A N 1
ATOM 3911 C CA . LYS A 1 485 ? -2.915 -3.654 35.847 1.00 92.19 485 LYS A CA 1
ATOM 3912 C C . LYS A 1 485 ? -1.687 -4.062 35.039 1.00 92.19 485 LYS A C 1
ATOM 3914 O O . LYS A 1 485 ? -0.570 -3.793 35.460 1.00 92.19 485 LYS A O 1
ATOM 3919 N N . ASP A 1 486 ? -1.916 -4.697 33.904 1.00 93.88 486 ASP A N 1
ATOM 3920 C CA . ASP A 1 486 ? -0.930 -5.194 32.958 1.00 93.88 486 ASP A CA 1
ATOM 3921 C C . ASP A 1 486 ? -0.611 -4.193 31.833 1.00 93.88 486 ASP A C 1
ATOM 3923 O O . ASP A 1 486 ? 0.218 -4.491 30.976 1.00 93.88 486 ASP A O 1
ATOM 3927 N N . LYS A 1 487 ? -1.230 -2.999 31.825 1.00 93.38 487 LYS A N 1
ATOM 3928 C CA . LYS A 1 487 ? -0.929 -1.938 30.854 1.00 93.38 487 LYS A CA 1
ATOM 3929 C C . LYS A 1 487 ? 0.422 -1.284 31.183 1.00 93.38 487 LYS A C 1
ATOM 3931 O O . LYS A 1 487 ? 0.540 -0.651 32.234 1.00 93.38 487 LYS A O 1
ATOM 3936 N N . PRO A 1 488 ? 1.420 -1.336 30.284 1.00 89.00 488 PRO A N 1
ATOM 3937 C CA . PRO A 1 488 ? 2.764 -0.844 30.590 1.00 89.00 488 PRO A CA 1
ATOM 3938 C C . PRO A 1 488 ? 2.925 0.673 30.390 1.00 89.00 488 PRO A C 1
ATOM 3940 O O . PRO A 1 488 ? 3.845 1.274 30.942 1.00 89.00 488 PRO A O 1
ATOM 3943 N N . TYR A 1 489 ? 2.050 1.311 29.602 1.00 88.06 489 TYR A N 1
ATOM 3944 C CA . TYR A 1 489 ? 2.203 2.714 29.197 1.00 88.06 489 TYR A CA 1
ATOM 3945 C C . TYR A 1 489 ? 1.232 3.652 29.931 1.00 88.06 489 TYR A C 1
ATOM 3947 O O . TYR A 1 489 ? 0.039 3.345 29.989 1.00 88.06 489 TYR A O 1
ATOM 3955 N N . PRO A 1 490 ? 1.687 4.833 30.398 1.00 90.75 490 PRO A N 1
ATOM 3956 C CA . PRO A 1 490 ? 0.879 5.737 31.223 1.00 90.75 490 PRO A CA 1
ATOM 3957 C C . PRO A 1 490 ? -0.143 6.576 30.441 1.00 90.75 490 PRO A C 1
ATOM 3959 O O . PRO A 1 490 ? -1.057 7.139 31.045 1.00 90.75 490 PRO A O 1
ATOM 3962 N N . LEU A 1 491 ? 0.014 6.714 29.121 1.00 93.88 491 LEU A N 1
ATOM 3963 C CA . LEU A 1 491 ? -0.902 7.480 28.270 1.00 93.88 491 LEU A CA 1
ATOM 3964 C C . LEU A 1 491 ? -2.008 6.584 27.685 1.00 93.88 491 LEU A C 1
ATOM 3966 O O . LEU A 1 491 ? -1.785 5.378 27.528 1.00 93.88 491 LEU A O 1
ATOM 3970 N N . PRO A 1 492 ? -3.193 7.141 27.368 1.00 95.50 492 PRO A N 1
ATOM 3971 C CA . PRO A 1 492 ? -4.230 6.415 26.641 1.00 95.50 492 PRO A CA 1
ATOM 3972 C C . PRO A 1 492 ? -3.788 6.007 25.240 1.00 95.50 492 PRO A C 1
ATOM 3974 O O . PRO A 1 492 ? -3.288 6.829 24.474 1.00 95.50 492 PRO A O 1
ATOM 3977 N N . ASP A 1 493 ? -4.087 4.764 24.893 1.00 95.44 493 ASP A N 1
ATOM 3978 C CA . ASP A 1 493 ? -4.068 4.255 23.525 1.00 95.44 493 ASP A CA 1
ATOM 3979 C C . ASP A 1 493 ? -5.491 3.890 23.087 1.00 95.44 493 ASP A C 1
ATOM 3981 O O . ASP A 1 493 ? -6.398 3.733 23.916 1.00 95.44 493 ASP A O 1
ATOM 3985 N N . ASP A 1 494 ? -5.703 3.822 21.779 1.00 96.50 494 ASP A N 1
ATOM 3986 C CA . ASP A 1 494 ? -6.982 3.503 21.150 1.00 96.50 494 ASP A CA 1
ATOM 3987 C C . ASP A 1 494 ? -7.514 2.147 21.639 1.00 96.50 494 ASP A C 1
ATOM 3989 O O . ASP A 1 494 ? -8.675 2.062 22.050 1.00 96.50 494 ASP A O 1
ATOM 3993 N N . GLN A 1 495 ? -6.659 1.124 21.707 1.00 96.88 495 GLN A N 1
ATOM 3994 C CA . GLN A 1 495 ? -7.018 -0.235 22.121 1.00 96.88 495 GLN A CA 1
ATOM 3995 C C . GLN A 1 495 ? -7.544 -0.315 23.559 1.00 96.88 495 GLN A C 1
ATOM 3997 O O . GLN A 1 495 ? -8.677 -0.742 23.797 1.00 96.88 495 GLN A O 1
ATOM 4002 N N . SER A 1 496 ? -6.758 0.130 24.537 1.00 97.19 496 SER A N 1
ATOM 4003 C CA . SER A 1 496 ? -7.154 0.121 25.949 1.00 97.19 496 SER A CA 1
ATOM 4004 C C . SER A 1 496 ? -8.374 1.007 26.205 1.00 97.19 496 SER A C 1
ATOM 4006 O O . SER A 1 496 ? -9.219 0.677 27.043 1.00 97.19 496 SER A O 1
ATOM 4008 N N . SER A 1 497 ? -8.523 2.097 25.449 1.00 97.38 497 SER A N 1
ATOM 4009 C CA . SER A 1 497 ? -9.708 2.955 25.507 1.00 97.38 497 SER A CA 1
ATOM 4010 C C . SER A 1 497 ? -10.964 2.239 25.006 1.00 97.38 497 SER A C 1
ATOM 4012 O O . SER A 1 497 ? -12.017 2.345 25.640 1.00 97.38 497 SER A O 1
ATOM 4014 N N . LEU A 1 498 ? -10.862 1.462 23.922 1.00 98.06 498 LEU A N 1
ATOM 4015 C CA . LEU A 1 498 ? -11.970 0.648 23.421 1.00 98.06 498 LEU A CA 1
ATOM 4016 C C . LEU A 1 498 ? -12.364 -0.434 24.430 1.00 98.06 498 LEU A C 1
ATOM 4018 O O . LEU A 1 498 ? -13.545 -0.566 24.750 1.00 98.06 498 LEU A O 1
ATOM 4022 N N . ILE A 1 499 ? -11.391 -1.148 25.005 1.00 97.62 499 ILE A N 1
ATOM 4023 C CA . ILE A 1 499 ? -11.649 -2.149 26.055 1.00 97.62 499 ILE A CA 1
ATOM 4024 C C . ILE A 1 499 ? -12.371 -1.498 27.233 1.00 97.62 499 ILE A C 1
ATOM 4026 O O . ILE A 1 499 ? -13.376 -2.016 27.720 1.00 97.62 499 ILE A O 1
ATOM 4030 N N . TYR A 1 500 ? -11.906 -0.327 27.676 1.00 97.00 500 TYR A N 1
ATOM 4031 C CA . TYR A 1 500 ? -12.533 0.403 28.772 1.00 97.00 500 TYR A CA 1
ATOM 4032 C C . TYR A 1 500 ? -13.976 0.807 28.449 1.00 97.00 500 TYR A C 1
ATOM 4034 O O . TYR A 1 500 ? -14.860 0.650 29.296 1.00 97.00 500 TYR A O 1
ATOM 4042 N N . LEU A 1 501 ? -14.235 1.291 27.230 1.00 96.88 501 LEU A N 1
ATOM 4043 C CA . LEU A 1 501 ? -15.576 1.632 26.755 1.00 96.88 501 LEU A CA 1
ATOM 4044 C C . LEU A 1 501 ? -16.501 0.415 26.739 1.00 96.88 501 LEU A C 1
ATOM 4046 O O . LEU A 1 501 ? -17.617 0.493 27.256 1.00 96.88 501 LEU A O 1
ATOM 4050 N N . LEU A 1 502 ? -16.039 -0.711 26.201 1.00 96.81 502 LEU A N 1
ATOM 4051 C CA . LEU A 1 502 ? -16.803 -1.955 26.146 1.00 96.81 502 LEU A CA 1
ATOM 4052 C C . LEU A 1 502 ? -17.063 -2.527 27.543 1.00 96.81 502 LEU A C 1
ATOM 4054 O O . LEU A 1 502 ? -18.169 -2.991 27.815 1.00 96.81 502 LEU A O 1
ATOM 4058 N N . PHE A 1 503 ? -16.092 -2.436 28.449 1.00 95.12 503 PHE A N 1
ATOM 4059 C CA . PHE A 1 503 ? -16.230 -2.883 29.831 1.00 95.12 503 PHE A CA 1
ATOM 4060 C C . PHE A 1 503 ? -17.214 -2.008 30.623 1.00 95.12 503 PHE A C 1
ATOM 4062 O O . PHE A 1 503 ? -18.181 -2.509 31.198 1.00 95.12 503 PHE A O 1
ATOM 4069 N N . LYS A 1 504 ? -16.998 -0.685 30.654 1.00 95.19 504 LYS A N 1
ATOM 4070 C CA . LYS A 1 504 ? -17.799 0.242 31.474 1.00 95.19 504 LYS A CA 1
ATOM 4071 C C . LYS A 1 504 ? -19.178 0.520 30.900 1.00 95.19 504 LYS A C 1
ATOM 4073 O O . LYS A 1 504 ? -20.128 0.684 31.660 1.00 95.19 504 LYS A O 1
ATOM 4078 N N . LEU A 1 505 ? -19.295 0.580 29.578 1.00 95.38 505 LEU A N 1
ATOM 4079 C CA . LEU A 1 505 ? -20.532 0.904 28.870 1.00 95.38 505 LEU A CA 1
ATOM 4080 C C . LEU A 1 505 ? -21.043 -0.302 28.068 1.00 95.38 505 LEU A C 1
ATOM 4082 O O . LEU A 1 505 ? -21.645 -0.136 27.007 1.00 95.38 505 LEU A O 1
ATOM 4086 N N . ARG A 1 506 ? -20.866 -1.522 28.598 1.00 93.75 506 ARG A N 1
ATOM 4087 C CA . ARG A 1 506 ? -21.280 -2.782 27.952 1.00 93.75 506 ARG A CA 1
ATOM 4088 C C . ARG A 1 506 ? -22.727 -2.768 27.467 1.00 93.75 506 ARG A C 1
ATOM 4090 O O . ARG A 1 506 ? -22.999 -3.209 26.359 1.00 93.75 506 ARG A O 1
ATOM 4097 N N . LYS A 1 507 ? -23.653 -2.217 28.261 1.00 94.75 507 LYS A N 1
ATOM 4098 C CA . LYS A 1 507 ? -25.072 -2.108 27.875 1.00 94.75 507 LYS A CA 1
ATOM 4099 C C . LYS A 1 507 ? -25.291 -1.234 26.634 1.00 94.75 507 LYS A C 1
ATOM 4101 O O . LYS A 1 507 ? -26.258 -1.449 25.918 1.00 94.75 507 LYS A O 1
ATOM 4106 N N . LYS A 1 508 ? -24.418 -0.250 26.392 1.00 96.19 508 LYS A N 1
ATOM 4107 C CA . LYS A 1 508 ? -24.523 0.685 25.265 1.00 96.19 508 LYS A CA 1
ATOM 4108 C C . LYS A 1 508 ? -23.805 0.180 24.013 1.00 96.19 508 LYS A C 1
ATOM 4110 O O . LYS A 1 508 ? -24.321 0.356 22.915 1.00 96.19 508 LYS A O 1
ATOM 4115 N N . TRP A 1 509 ? -22.632 -0.430 24.173 1.00 97.62 509 TRP A N 1
ATOM 4116 C CA . TRP A 1 509 ? -21.777 -0.797 23.037 1.00 97.62 509 TRP A CA 1
ATOM 4117 C C . TRP A 1 509 ? -21.640 -2.310 22.846 1.00 97.62 509 TRP A C 1
ATOM 4119 O O . TRP A 1 509 ? -21.701 -2.795 21.724 1.00 97.62 509 TRP A O 1
ATOM 4129 N N . GLY A 1 510 ? -21.546 -3.077 23.933 1.00 95.06 510 GLY A N 1
ATOM 4130 C CA . GLY A 1 510 ? -21.204 -4.501 23.880 1.00 95.06 510 GLY A CA 1
ATOM 4131 C C . GLY A 1 510 ? -22.183 -5.375 23.095 1.00 95.06 510 GLY A C 1
ATOM 4132 O O . GLY A 1 510 ? -21.749 -6.321 22.460 1.00 95.06 510 GLY A O 1
ATOM 4133 N N . TYR A 1 511 ? -23.482 -5.056 23.068 1.00 94.81 511 TYR A N 1
ATOM 4134 C CA . TYR A 1 511 ? -24.472 -5.866 22.335 1.00 94.81 511 TYR A CA 1
ATOM 4135 C C . TYR A 1 511 ? -24.367 -5.756 20.801 1.00 94.81 511 TYR A C 1
ATOM 4137 O O . TYR A 1 511 ? -24.979 -6.550 20.096 1.00 94.81 511 TYR A O 1
ATOM 4145 N N . LYS A 1 512 ? -23.620 -4.771 20.281 1.00 97.94 512 LYS A N 1
ATOM 4146 C CA . LYS A 1 512 ? -23.314 -4.617 18.847 1.00 97.94 512 LYS A CA 1
ATOM 4147 C C . LYS A 1 512 ? -21.843 -4.866 18.525 1.00 97.94 512 LYS A C 1
ATOM 4149 O O . LYS A 1 512 ? -21.442 -4.680 17.377 1.00 97.94 512 LYS A O 1
ATOM 4154 N N . THR A 1 513 ? -21.054 -5.301 19.503 1.00 98.38 513 THR A N 1
ATOM 4155 C CA . THR A 1 513 ? -19.645 -5.645 19.322 1.00 98.38 513 THR A CA 1
ATOM 4156 C C . THR A 1 513 ? -19.475 -7.155 19.357 1.00 98.38 513 THR A C 1
ATOM 4158 O O . THR A 1 513 ? -19.771 -7.788 20.365 1.00 98.38 513 THR A O 1
ATOM 4161 N N . TYR A 1 514 ? -18.977 -7.717 18.263 1.00 98.31 514 TYR A N 1
ATOM 4162 C CA . TYR A 1 514 ? -18.549 -9.103 18.185 1.00 98.31 514 TYR A CA 1
ATOM 4163 C C . TYR A 1 514 ? -17.052 -9.182 18.493 1.00 98.31 514 TYR A C 1
ATOM 4165 O O . TYR A 1 514 ? -16.247 -8.502 17.852 1.00 98.31 514 TYR A O 1
ATOM 4173 N N . ILE A 1 515 ? -16.682 -10.000 19.476 1.00 97.31 515 ILE A N 1
ATOM 4174 C CA . ILE A 1 515 ? -15.281 -10.305 19.778 1.00 97.31 515 ILE A CA 1
ATOM 4175 C C . ILE A 1 515 ? -14.957 -11.635 19.094 1.00 97.31 515 ILE A C 1
ATOM 4177 O O . ILE A 1 515 ? -15.413 -12.684 19.542 1.00 97.31 515 ILE A O 1
ATOM 4181 N N . GLU A 1 516 ? -14.233 -11.569 17.979 1.00 95.75 516 GLU A N 1
ATOM 4182 C CA . GLU A 1 516 ? -13.883 -12.716 17.143 1.00 95.75 516 GLU A CA 1
ATOM 4183 C C . GLU A 1 516 ? -12.680 -13.469 17.716 1.00 95.75 516 GLU A C 1
ATOM 4185 O O . GLU A 1 516 ? -11.653 -12.877 18.054 1.00 95.75 516 GLU A O 1
ATOM 4190 N N . SER A 1 517 ? -12.813 -14.790 17.800 1.00 92.00 517 SER A N 1
ATOM 4191 C CA . SER A 1 517 ? -11.819 -15.678 18.400 1.00 92.00 517 SER A CA 1
ATOM 4192 C C . SER A 1 517 ? -11.669 -17.024 17.683 1.00 92.00 517 SER A C 1
ATOM 4194 O O . SER A 1 517 ? -10.794 -17.804 18.064 1.00 92.00 517 SER A O 1
ATOM 4196 N N . ASP A 1 518 ? -12.476 -17.294 16.651 1.00 89.00 518 ASP A N 1
ATOM 4197 C CA . ASP A 1 518 ? -12.447 -18.554 15.895 1.00 89.00 518 ASP A CA 1
ATOM 4198 C C . ASP A 1 518 ? -11.287 -18.591 14.892 1.00 89.00 518 ASP A C 1
ATOM 4200 O O . ASP A 1 518 ? -10.704 -19.639 14.627 1.00 89.00 518 ASP A O 1
ATOM 4204 N N . TYR A 1 519 ? -10.923 -17.432 14.346 1.00 91.62 519 TYR A N 1
ATOM 4205 C CA . TYR A 1 519 ? -9.778 -17.261 13.458 1.00 91.62 519 TYR A CA 1
ATOM 4206 C C . TYR A 1 519 ? -8.980 -16.017 13.850 1.00 91.62 519 TYR A C 1
ATOM 4208 O O . TYR A 1 519 ? -9.450 -15.155 14.603 1.00 91.62 519 TYR A O 1
ATOM 4216 N N . ASN A 1 520 ? -7.755 -15.911 13.341 1.00 93.81 520 ASN A N 1
ATOM 4217 C CA . ASN A 1 520 ? -6.900 -14.754 13.577 1.00 93.81 520 ASN A CA 1
ATOM 4218 C C . ASN A 1 520 ? -7.308 -13.575 12.687 1.00 93.81 520 ASN A C 1
ATOM 4220 O O . ASN A 1 520 ? -6.591 -13.228 11.753 1.00 93.81 520 ASN A O 1
ATOM 4224 N N . LEU A 1 521 ? -8.461 -12.955 12.982 1.00 95.69 521 LEU A N 1
ATOM 4225 C CA . LEU A 1 521 ? -8.807 -11.636 12.426 1.00 95.69 521 LEU A CA 1
ATOM 4226 C C . LEU A 1 521 ? -7.683 -10.630 12.707 1.00 95.69 521 LEU A C 1
ATOM 4228 O O . LEU A 1 521 ? -7.365 -9.794 11.870 1.00 95.69 521 LEU A O 1
ATOM 4232 N N . GLU A 1 522 ? -7.060 -10.783 13.870 1.00 94.94 522 GLU A N 1
ATOM 4233 C CA . GLU A 1 522 ? -5.697 -10.372 14.142 1.00 94.94 522 GLU A CA 1
ATOM 4234 C C . GLU A 1 522 ? -4.972 -11.543 14.819 1.00 94.94 522 GLU A C 1
ATOM 4236 O O . GLU A 1 522 ? -5.584 -12.383 15.487 1.00 94.94 522 GLU A O 1
ATOM 4241 N N . GLY A 1 523 ? -3.671 -11.659 14.585 1.00 94.56 523 GLY A N 1
ATOM 4242 C CA . GLY A 1 523 ? -2.860 -12.733 15.126 1.00 94.56 523 GLY A CA 1
ATOM 4243 C C . GLY A 1 523 ? -1.478 -12.244 15.504 1.00 94.56 523 GLY A C 1
ATOM 4244 O O . GLY A 1 523 ? -0.740 -11.714 14.674 1.00 94.56 523 GLY A O 1
ATOM 4245 N N . TYR A 1 524 ? -1.120 -12.470 16.765 1.00 93.56 524 TYR A N 1
ATOM 4246 C CA . TYR A 1 524 ? 0.167 -12.064 17.299 1.00 93.56 524 TYR A CA 1
ATOM 4247 C C . TYR A 1 524 ? 1.319 -12.777 16.582 1.00 93.56 524 TYR A C 1
ATOM 4249 O O . TYR A 1 524 ? 1.417 -14.008 16.599 1.00 93.56 524 TYR A O 1
ATOM 4257 N N . TRP A 1 525 ? 2.198 -11.991 15.957 1.00 94.00 525 TRP A N 1
ATOM 4258 C CA . TRP A 1 525 ? 3.173 -12.503 14.997 1.00 94.00 525 TRP A CA 1
ATOM 4259 C C . TRP A 1 525 ? 4.102 -13.587 15.549 1.00 94.00 525 TRP A C 1
ATOM 4261 O O . TRP A 1 525 ? 4.357 -14.552 14.837 1.00 94.00 525 TRP A O 1
ATOM 4271 N N . ILE A 1 526 ? 4.554 -13.489 16.807 1.00 90.75 526 ILE A N 1
ATOM 4272 C CA . ILE A 1 526 ? 5.516 -14.442 17.391 1.00 90.75 526 ILE A CA 1
ATOM 4273 C C . ILE A 1 526 ? 5.029 -15.885 17.302 1.00 90.75 526 ILE A C 1
ATOM 4275 O O . ILE A 1 526 ? 5.824 -16.782 17.026 1.00 90.75 526 ILE A O 1
ATOM 4279 N N . GLU A 1 527 ? 3.744 -16.127 17.550 1.00 88.00 527 GLU A N 1
ATOM 4280 C CA . GLU A 1 527 ? 3.216 -17.490 17.510 1.00 88.00 527 GLU A CA 1
ATOM 4281 C C . GLU A 1 527 ? 2.898 -17.931 16.084 1.00 88.00 527 GLU A C 1
ATOM 4283 O O . GLU A 1 527 ? 3.124 -19.088 15.741 1.00 88.00 527 GLU A O 1
ATOM 4288 N N . LEU A 1 528 ? 2.454 -17.012 15.224 1.00 91.19 528 LEU A N 1
ATOM 4289 C CA . LEU A 1 528 ? 2.071 -17.354 13.857 1.00 91.19 528 LEU A CA 1
ATOM 4290 C C . LEU A 1 528 ? 3.266 -17.640 12.949 1.00 91.19 528 LEU A C 1
ATOM 4292 O O . LEU A 1 528 ? 3.224 -18.606 12.189 1.00 91.19 528 LEU A O 1
ATOM 4296 N N . VAL A 1 529 ? 4.352 -16.869 13.046 1.00 91.62 529 VAL A N 1
ATOM 4297 C CA . VAL A 1 529 ? 5.502 -17.039 12.140 1.00 91.62 529 VAL A CA 1
ATOM 4298 C C . VAL A 1 529 ? 6.167 -18.409 12.282 1.00 91.62 529 VAL A C 1
ATOM 4300 O O . VAL A 1 529 ? 6.713 -18.924 11.309 1.00 91.62 529 VAL A O 1
ATOM 4303 N N . LYS A 1 530 ? 6.069 -19.037 13.462 1.00 90.38 530 LYS A N 1
ATOM 4304 C CA . LYS A 1 530 ? 6.570 -20.397 13.734 1.00 90.38 530 LYS A CA 1
ATOM 4305 C C . LYS A 1 530 ? 5.778 -21.486 13.002 1.00 90.38 530 LYS A C 1
ATOM 4307 O O . LYS A 1 530 ? 6.239 -22.616 12.924 1.00 90.38 530 LYS A O 1
ATOM 4312 N N . THR A 1 531 ? 4.577 -21.169 12.519 1.00 89.88 531 THR A N 1
ATOM 4313 C CA . THR A 1 531 ? 3.655 -22.149 11.925 1.00 89.88 531 THR A CA 1
ATOM 4314 C C . THR A 1 531 ? 3.697 -22.184 10.402 1.00 89.88 531 THR A C 1
ATOM 4316 O O . THR A 1 531 ? 3.145 -23.111 9.822 1.00 89.88 531 THR A O 1
ATOM 4319 N N . TYR A 1 532 ? 4.337 -21.214 9.740 1.00 91.12 532 TYR A N 1
ATOM 4320 C CA . TYR A 1 532 ? 4.264 -21.061 8.281 1.00 91.12 532 TYR A CA 1
ATOM 4321 C C . TYR A 1 532 ? 4.719 -22.287 7.489 1.00 91.12 532 TYR A C 1
ATOM 4323 O O . TYR A 1 532 ? 4.080 -22.615 6.489 1.00 91.12 532 TYR A O 1
ATOM 4331 N N . ASP A 1 533 ? 5.759 -22.987 7.939 1.00 89.69 533 ASP A N 1
ATOM 4332 C CA . ASP A 1 533 ? 6.226 -24.202 7.266 1.00 89.69 533 ASP A CA 1
ATOM 4333 C C . ASP A 1 533 ? 5.159 -25.303 7.353 1.00 89.69 533 ASP A C 1
ATOM 4335 O O . ASP A 1 533 ? 4.703 -25.798 6.324 1.00 89.69 533 ASP A O 1
ATOM 4339 N N . ASN A 1 534 ? 4.632 -25.564 8.556 1.00 88.75 534 ASN A N 1
ATOM 4340 C CA . ASN A 1 534 ? 3.547 -26.529 8.771 1.00 88.75 534 ASN A CA 1
ATOM 4341 C C . ASN A 1 534 ? 2.279 -26.174 7.976 1.00 88.75 534 ASN A C 1
ATOM 4343 O O . ASN A 1 534 ? 1.596 -27.058 7.462 1.00 88.75 534 ASN A O 1
ATOM 4347 N N . VAL A 1 535 ? 1.940 -24.883 7.881 1.00 89.12 535 VAL A N 1
ATOM 4348 C CA . VAL A 1 535 ? 0.797 -24.423 7.078 1.00 89.12 535 VAL A CA 1
ATOM 4349 C C . VAL A 1 535 ? 1.060 -24.703 5.598 1.00 89.12 535 VAL A C 1
ATOM 4351 O O . VAL A 1 535 ? 0.197 -25.255 4.922 1.00 89.12 535 VAL A O 1
ATOM 4354 N N . THR A 1 536 ? 2.253 -24.379 5.096 1.00 89.75 536 THR A N 1
ATOM 4355 C CA . THR A 1 536 ? 2.633 -24.629 3.697 1.00 89.75 536 THR A CA 1
ATOM 4356 C C . THR A 1 536 ? 2.547 -26.116 3.359 1.00 89.75 536 THR A C 1
ATOM 4358 O O . THR A 1 536 ? 1.915 -26.480 2.367 1.00 89.75 536 THR A O 1
ATOM 4361 N N . GLU A 1 537 ? 3.124 -26.973 4.203 1.00 89.75 537 GLU A N 1
ATOM 4362 C CA . GLU A 1 537 ? 3.073 -28.430 4.054 1.00 89.75 537 GLU A CA 1
ATOM 4363 C C . GLU A 1 537 ? 1.630 -28.946 4.069 1.00 89.75 537 GLU A C 1
ATOM 4365 O O . GLU A 1 537 ? 1.233 -29.690 3.174 1.00 89.75 537 GLU A O 1
ATOM 4370 N N . GLY A 1 538 ? 0.797 -28.471 5.001 1.00 88.31 538 GLY A N 1
ATOM 4371 C CA . GLY A 1 538 ? -0.611 -28.864 5.084 1.00 88.31 538 GLY A CA 1
ATOM 4372 C C . GLY A 1 538 ? -1.425 -28.516 3.831 1.00 88.31 538 GLY A C 1
ATOM 4373 O O . GLY A 1 538 ? -2.252 -29.318 3.386 1.00 88.31 538 GLY A O 1
ATOM 4374 N N . TYR A 1 539 ? -1.178 -27.347 3.227 1.00 88.62 539 TYR A N 1
ATOM 4375 C CA . TYR A 1 539 ? -1.804 -26.959 1.957 1.00 88.62 539 TYR A CA 1
ATOM 4376 C C . TYR A 1 539 ? -1.292 -27.805 0.781 1.00 88.62 539 TYR A C 1
ATOM 4378 O O . TYR A 1 539 ? -2.091 -28.218 -0.061 1.00 88.62 539 TYR A O 1
ATOM 4386 N N . ILE A 1 540 ? 0.008 -28.111 0.732 1.00 90.62 540 ILE A N 1
ATOM 4387 C CA . ILE A 1 540 ? 0.595 -28.978 -0.301 1.00 90.62 540 ILE A CA 1
ATOM 4388 C C . ILE A 1 540 ? 0.004 -30.393 -0.222 1.00 90.62 540 ILE A C 1
ATOM 4390 O O . ILE A 1 540 ? -0.488 -30.909 -1.225 1.00 90.62 540 ILE A O 1
ATOM 4394 N N . ASP A 1 541 ? -0.037 -30.991 0.969 1.00 90.19 541 ASP A N 1
ATOM 4395 C CA . ASP A 1 541 ? -0.591 -32.330 1.199 1.00 90.19 541 ASP A CA 1
ATOM 4396 C C . ASP A 1 541 ? -2.078 -32.419 0.840 1.00 90.19 541 ASP A C 1
ATOM 4398 O O . ASP A 1 541 ? -2.582 -33.456 0.395 1.00 90.19 541 ASP A O 1
ATOM 4402 N N . MET A 1 542 ? -2.821 -31.336 1.061 1.00 89.50 542 MET A N 1
ATOM 4403 C CA . MET A 1 542 ? -4.218 -31.224 0.654 1.00 89.50 542 MET A CA 1
ATOM 4404 C C . MET A 1 542 ? -4.357 -31.210 -0.873 1.00 89.50 542 MET A C 1
ATOM 4406 O O . MET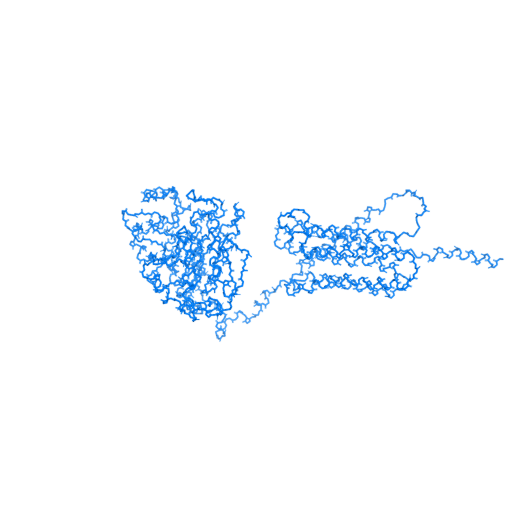 A 1 542 ? -5.182 -31.938 -1.427 1.00 89.50 542 MET A O 1
ATOM 4410 N N . GLU A 1 543 ? -3.541 -30.414 -1.559 1.00 90.62 543 GLU A N 1
ATOM 4411 C CA . GLU A 1 543 ? -3.571 -30.270 -3.015 1.00 90.62 543 GLU A CA 1
ATOM 4412 C C . GLU A 1 543 ? -3.108 -31.542 -3.748 1.00 90.62 543 GLU A C 1
ATOM 4414 O O . GLU A 1 543 ? -3.691 -31.881 -4.780 1.00 90.62 543 GLU A O 1
ATOM 4419 N N . ILE A 1 544 ? -2.156 -32.297 -3.182 1.00 91.12 544 ILE A N 1
ATOM 4420 C CA . ILE A 1 544 ? -1.748 -33.627 -3.678 1.00 91.12 544 ILE A CA 1
ATOM 4421 C C . ILE A 1 544 ? -2.917 -34.621 -3.586 1.00 91.12 544 ILE A C 1
ATOM 4423 O O . ILE A 1 544 ? -3.202 -35.352 -4.537 1.00 91.12 544 ILE A O 1
ATOM 4427 N N . ARG A 1 545 ? -3.632 -34.644 -2.451 1.00 90.06 545 ARG A N 1
ATOM 4428 C CA . ARG A 1 545 ? -4.763 -35.565 -2.223 1.00 90.06 545 ARG A CA 1
ATOM 4429 C C . ARG A 1 545 ? -5.991 -35.235 -3.069 1.00 90.06 545 ARG A C 1
ATOM 4431 O O . ARG A 1 545 ? -6.754 -36.141 -3.403 1.00 90.06 545 ARG A O 1
ATOM 4438 N N . ALA A 1 546 ? -6.189 -33.965 -3.414 1.00 90.44 546 ALA A N 1
ATOM 4439 C CA . ALA A 1 546 ? -7.352 -33.491 -4.154 1.00 90.44 546 ALA A CA 1
ATOM 4440 C C . ALA A 1 546 ? -6.939 -32.757 -5.445 1.00 90.44 546 ALA A C 1
ATOM 4442 O O . ALA A 1 546 ? -6.828 -31.527 -5.460 1.00 90.44 546 ALA A O 1
ATOM 4443 N N . PRO A 1 547 ? -6.808 -33.477 -6.581 1.00 87.06 547 PRO A N 1
ATOM 4444 C CA . PRO A 1 547 ? -6.369 -32.901 -7.854 1.00 87.06 547 PRO A CA 1
ATOM 4445 C C . PRO A 1 547 ? -7.213 -31.730 -8.379 1.00 87.06 547 PRO A C 1
ATOM 4447 O O . PRO A 1 547 ? -6.752 -30.940 -9.199 1.00 87.06 547 PRO A O 1
ATOM 4450 N N . THR A 1 548 ? -8.458 -31.594 -7.924 1.00 88.12 548 THR A N 1
ATOM 4451 C CA . THR A 1 548 ? -9.314 -30.449 -8.254 1.00 88.12 548 THR A CA 1
ATOM 4452 C C . THR A 1 548 ? -8.804 -29.135 -7.662 1.00 88.12 548 THR A C 1
ATOM 4454 O O . THR A 1 548 ? -9.047 -28.089 -8.258 1.00 88.12 548 THR A O 1
ATOM 4457 N N . LEU A 1 549 ? -8.095 -29.175 -6.526 1.00 88.00 549 LEU A N 1
ATOM 4458 C CA . LEU A 1 549 ? -7.581 -27.991 -5.828 1.00 88.00 549 LEU A CA 1
ATOM 4459 C C . LEU A 1 549 ? -6.297 -27.444 -6.464 1.00 88.00 549 LEU A C 1
ATOM 4461 O O . LEU A 1 549 ? -6.119 -26.230 -6.522 1.00 88.00 549 LEU A O 1
ATOM 4465 N N . ARG A 1 550 ? -5.443 -28.320 -7.012 1.00 85.56 550 ARG A N 1
ATOM 4466 C CA . ARG A 1 550 ? -4.195 -27.934 -7.703 1.00 85.56 550 ARG A CA 1
ATOM 4467 C C . ARG A 1 550 ? -4.397 -27.422 -9.134 1.00 85.56 550 ARG A C 1
ATOM 4469 O O . ARG A 1 550 ? -3.465 -26.917 -9.756 1.00 85.56 550 ARG A O 1
ATOM 4476 N N . ARG A 1 551 ? -5.616 -27.516 -9.679 1.00 86.62 551 ARG A N 1
ATOM 4477 C CA . ARG A 1 551 ? -5.925 -27.032 -11.032 1.00 86.62 551 ARG A CA 1
ATOM 4478 C C . ARG A 1 551 ? -5.626 -25.533 -11.150 1.00 86.62 551 ARG A C 1
ATOM 4480 O O . ARG A 1 551 ? -6.278 -24.705 -10.511 1.00 86.62 551 ARG A O 1
ATOM 4487 N N . ARG A 1 552 ? -4.706 -25.166 -12.053 1.00 86.75 552 ARG A N 1
ATOM 4488 C CA . ARG A 1 552 ? -4.446 -23.758 -12.395 1.00 86.75 552 ARG A CA 1
ATOM 4489 C C . ARG A 1 552 ? -5.690 -23.075 -12.956 1.00 86.75 552 ARG A C 1
ATOM 4491 O O . ARG A 1 552 ? -6.426 -23.635 -13.770 1.00 86.75 552 ARG A O 1
ATOM 4498 N N . HIS A 1 553 ? -5.891 -21.834 -12.534 1.00 89.19 553 HIS A N 1
ATOM 4499 C CA . HIS A 1 553 ? -7.044 -21.016 -12.877 1.00 89.19 553 HIS A CA 1
ATOM 4500 C C . HIS A 1 553 ? -6.666 -19.534 -12.904 1.00 89.19 553 HIS A C 1
ATOM 4502 O O . HIS A 1 553 ? -5.660 -19.127 -12.323 1.00 89.19 553 HIS A O 1
ATOM 4508 N N . ALA A 1 554 ? -7.478 -18.728 -13.589 1.00 90.06 554 ALA A N 1
ATOM 4509 C CA . ALA A 1 554 ? -7.322 -17.278 -13.588 1.00 90.06 554 ALA A CA 1
ATOM 4510 C C . ALA A 1 554 ? -7.503 -16.715 -12.169 1.00 90.06 554 ALA A C 1
ATOM 4512 O O . ALA A 1 554 ? -8.392 -17.166 -11.448 1.00 90.06 554 ALA A O 1
ATOM 4513 N N . GLU A 1 555 ? -6.730 -15.687 -11.800 1.00 89.38 555 GLU A N 1
ATOM 4514 C CA . GLU A 1 555 ? -6.791 -15.046 -10.472 1.00 89.38 555 GLU A CA 1
ATOM 4515 C C . GLU A 1 555 ? -8.220 -14.590 -10.112 1.00 89.38 555 GLU A C 1
ATOM 4517 O O . GLU A 1 555 ? -8.630 -14.692 -8.959 1.00 89.38 555 GLU A O 1
ATOM 4522 N N . LYS A 1 556 ? -9.035 -14.202 -11.107 1.00 89.62 556 LYS A N 1
ATOM 4523 C CA . LYS A 1 556 ? -10.441 -13.803 -10.912 1.00 89.62 556 LYS A CA 1
ATOM 4524 C C . LYS A 1 556 ? -11.352 -14.923 -10.382 1.00 89.62 556 LYS A C 1
ATOM 4526 O O . LYS A 1 556 ? -12.436 -14.635 -9.892 1.00 89.62 556 LYS A O 1
ATOM 4531 N N . LEU A 1 557 ? -10.926 -16.184 -10.475 1.00 90.88 557 LEU A N 1
ATOM 4532 C CA . LEU A 1 557 ? -11.641 -17.346 -9.939 1.00 90.88 557 LEU A CA 1
ATOM 4533 C C . LEU A 1 557 ? -11.147 -17.757 -8.542 1.00 90.88 557 LEU A C 1
ATOM 4535 O O . LEU A 1 557 ? -11.589 -18.787 -8.037 1.00 90.88 557 LEU A O 1
ATOM 4539 N N . SER A 1 558 ? -10.246 -16.992 -7.915 1.00 90.12 558 SER A N 1
ATOM 4540 C CA . SER A 1 558 ? -9.631 -17.388 -6.639 1.00 90.12 558 SER A CA 1
ATOM 4541 C C . SER A 1 558 ? -10.663 -17.597 -5.529 1.00 90.12 558 SER A C 1
ATOM 4543 O O . SER A 1 558 ? -10.554 -18.586 -4.817 1.00 90.12 558 SER A O 1
ATOM 4545 N N . GLU A 1 559 ? -11.713 -16.770 -5.431 1.00 89.75 559 GLU A N 1
ATOM 4546 C CA . GLU A 1 559 ? -12.781 -16.976 -4.433 1.00 89.75 559 GLU A CA 1
ATOM 4547 C C . GLU A 1 559 ? -13.517 -18.314 -4.610 1.00 89.75 559 GLU A C 1
ATOM 4549 O O . GLU A 1 559 ? -13.846 -18.984 -3.633 1.00 89.75 559 GLU A O 1
ATOM 4554 N N . TYR A 1 560 ? -13.755 -18.737 -5.856 1.00 90.94 560 TYR A N 1
ATOM 4555 C CA . TYR A 1 560 ? -14.406 -20.019 -6.135 1.00 90.94 560 TYR A CA 1
ATOM 4556 C C . TYR A 1 560 ? -13.530 -21.190 -5.675 1.00 90.94 560 TYR A C 1
ATOM 4558 O O . TYR A 1 560 ? -14.010 -22.106 -5.011 1.00 90.94 560 TYR A O 1
ATOM 4566 N N . TYR A 1 561 ? -12.231 -21.150 -5.982 1.00 89.88 561 TYR A N 1
ATOM 4567 C CA . TYR A 1 561 ? -11.296 -22.188 -5.540 1.00 89.88 561 TYR A CA 1
ATOM 4568 C C . TYR A 1 561 ? -11.027 -22.137 -4.032 1.00 89.88 561 TYR A C 1
ATOM 4570 O O . TYR A 1 561 ? -10.843 -23.188 -3.422 1.00 89.88 561 TYR A O 1
ATOM 4578 N N . ALA A 1 562 ? -11.068 -20.957 -3.412 1.00 90.19 562 ALA A N 1
ATOM 4579 C CA . ALA A 1 562 ? -11.030 -20.807 -1.961 1.00 90.19 562 ALA A CA 1
ATOM 4580 C C . ALA A 1 562 ? -12.198 -21.558 -1.308 1.00 90.19 562 ALA A C 1
ATOM 4582 O O . ALA A 1 562 ? -11.976 -22.411 -0.454 1.00 90.19 562 ALA A O 1
ATOM 4583 N N . ALA A 1 563 ? -13.425 -21.345 -1.799 1.00 91.25 563 ALA A N 1
ATOM 4584 C CA . ALA A 1 563 ? -14.613 -22.044 -1.313 1.00 91.25 563 ALA A CA 1
ATOM 4585 C C . ALA A 1 563 ? -14.528 -23.572 -1.488 1.00 91.25 563 ALA A C 1
ATOM 4587 O O . ALA A 1 563 ? -14.981 -24.315 -0.619 1.00 91.25 563 ALA A O 1
ATOM 4588 N N . LEU A 1 564 ? -13.907 -24.059 -2.571 1.00 91.25 564 LEU A N 1
ATOM 4589 C CA . LEU A 1 564 ? -13.666 -25.495 -2.768 1.00 91.25 564 LEU A CA 1
ATOM 4590 C C . LEU A 1 564 ? -12.689 -26.099 -1.746 1.00 91.25 564 LEU A C 1
ATOM 4592 O O . LEU A 1 564 ? -12.753 -27.304 -1.505 1.00 91.25 564 LEU A O 1
ATOM 4596 N N . ARG A 1 565 ? -11.788 -25.296 -1.160 1.00 89.25 565 ARG A N 1
ATOM 4597 C CA . ARG A 1 565 ? -10.835 -25.754 -0.134 1.00 89.25 565 ARG A CA 1
ATOM 4598 C C . ARG A 1 565 ? -11.431 -25.803 1.266 1.00 89.25 565 ARG A C 1
ATOM 4600 O O . ARG A 1 565 ? -10.926 -26.566 2.083 1.00 89.25 565 ARG A O 1
ATOM 4607 N N . GLU A 1 566 ? -12.490 -25.042 1.544 1.00 88.75 566 GLU A N 1
ATOM 4608 C CA . GLU A 1 566 ? -13.066 -24.940 2.893 1.00 88.75 566 GLU A CA 1
ATOM 4609 C C . GLU A 1 566 ? -13.345 -26.305 3.550 1.00 88.75 566 GLU A C 1
ATOM 4611 O O . GLU A 1 566 ? -12.855 -26.499 4.659 1.00 88.75 566 GLU A O 1
ATOM 4616 N N . PRO A 1 567 ? -13.988 -27.301 2.897 1.00 87.31 567 PRO A N 1
ATOM 4617 C CA . PRO A 1 567 ? -14.232 -28.605 3.527 1.00 87.31 567 PRO A CA 1
ATOM 4618 C C . PRO A 1 567 ? -12.949 -29.324 3.973 1.00 87.31 567 PRO A C 1
ATOM 4620 O O . PRO A 1 567 ? -12.916 -29.965 5.016 1.00 87.31 567 PRO A O 1
ATOM 4623 N N . TYR A 1 568 ? -11.861 -29.176 3.217 1.00 85.94 568 TYR A N 1
ATOM 4624 C CA . TYR A 1 568 ? -10.576 -29.788 3.552 1.00 85.94 568 TYR A CA 1
ATOM 4625 C C . TYR A 1 568 ? -9.865 -29.048 4.690 1.00 85.94 568 TYR A C 1
ATOM 4627 O O . TYR A 1 568 ? -9.182 -29.669 5.503 1.00 85.94 568 TYR A O 1
ATOM 4635 N N . LEU A 1 569 ? -10.019 -27.721 4.755 1.00 82.81 569 LEU A N 1
ATOM 4636 C CA . LEU A 1 569 ? -9.506 -26.899 5.853 1.00 82.81 569 LEU A CA 1
ATOM 4637 C C . LEU A 1 569 ? -10.241 -27.191 7.174 1.00 82.81 569 LEU A C 1
ATOM 4639 O O . LEU A 1 569 ? -9.651 -27.087 8.251 1.00 82.81 569 LEU A O 1
ATOM 4643 N N . GLU A 1 570 ? -11.511 -27.596 7.102 1.00 77.25 570 GLU A N 1
ATOM 4644 C CA . GLU A 1 570 ? -12.268 -28.088 8.256 1.00 77.25 570 GLU A CA 1
ATOM 4645 C C . GLU A 1 570 ? -11.697 -29.404 8.793 1.00 77.25 570 GLU A C 1
ATOM 4647 O O . GLU A 1 570 ? -11.448 -29.499 9.997 1.00 77.25 570 GLU A O 1
ATOM 4652 N N . ASP A 1 571 ? -11.416 -30.364 7.907 1.00 71.06 571 ASP A N 1
ATOM 4653 C CA . ASP A 1 571 ? -10.902 -31.698 8.253 1.00 71.06 571 ASP A CA 1
ATOM 4654 C C . ASP A 1 571 ? -9.514 -31.664 8.915 1.00 71.06 571 ASP A C 1
ATOM 4656 O O . ASP A 1 571 ? -9.230 -32.458 9.812 1.00 71.06 571 ASP A O 1
ATOM 4660 N N . VAL A 1 572 ? -8.644 -30.729 8.512 1.00 68.19 572 VAL A N 1
ATOM 4661 C CA . VAL A 1 572 ? -7.322 -30.524 9.149 1.00 68.19 572 VAL A CA 1
ATOM 4662 C C . VAL A 1 572 ? -7.406 -29.762 10.477 1.00 68.19 572 VAL A C 1
ATOM 4664 O O . VAL A 1 572 ? -6.408 -29.611 11.181 1.00 68.19 572 VAL A O 1
ATOM 4667 N N . GLY A 1 573 ? -8.606 -29.323 10.857 1.00 63.59 573 GLY A N 1
ATOM 4668 C CA . GLY A 1 573 ? -8.923 -28.886 12.207 1.00 63.59 573 GLY A CA 1
ATOM 4669 C C . GLY A 1 573 ? -8.951 -27.381 12.449 1.00 63.59 573 GLY A C 1
ATOM 4670 O O . GLY A 1 573 ? -9.061 -26.969 13.607 1.00 63.59 573 GLY A O 1
ATOM 4671 N N . TYR A 1 574 ? -8.959 -26.556 11.392 1.00 64.75 574 TYR A N 1
ATOM 4672 C CA . TYR A 1 574 ? -9.170 -25.107 11.529 1.00 64.75 574 TYR A CA 1
ATOM 4673 C C . TYR A 1 574 ? -10.590 -24.739 11.998 1.00 64.75 574 TYR A C 1
ATOM 4675 O O . TYR A 1 574 ? -10.793 -23.632 12.491 1.00 64.75 574 TYR A O 1
ATOM 4683 N N . LYS A 1 575 ? -11.566 -25.661 11.911 1.00 53.41 575 LYS A N 1
ATOM 4684 C CA . LYS A 1 575 ? -12.875 -25.544 12.593 1.00 53.41 575 LYS A CA 1
ATOM 4685 C C . LYS A 1 575 ? -13.037 -26.469 13.805 1.00 53.41 575 LYS A C 1
ATOM 4687 O O . LYS A 1 575 ? -13.945 -26.251 14.602 1.00 53.41 575 LYS A O 1
ATOM 4692 N N . SER A 1 576 ? -12.172 -27.472 13.981 1.00 45.22 576 SER A N 1
ATOM 4693 C CA . SER A 1 576 ? -12.307 -28.498 15.031 1.00 45.22 576 SER A CA 1
ATOM 4694 C C . SER A 1 576 ? -11.575 -28.171 16.342 1.00 45.22 576 SER A C 1
ATOM 4696 O O . SER A 1 576 ? -11.498 -29.026 17.221 1.00 45.22 576 SER A O 1
ATOM 4698 N N . GLY A 1 577 ? -11.016 -26.963 16.482 1.00 47.97 577 GLY A N 1
ATOM 4699 C CA . GLY A 1 577 ? -10.333 -26.518 17.704 1.00 47.97 577 GLY A CA 1
ATOM 4700 C C . GLY A 1 577 ? -8.856 -26.918 17.823 1.00 47.97 577 GLY A C 1
ATOM 4701 O O . GLY A 1 577 ? -8.259 -26.663 18.865 1.00 47.97 577 GLY A O 1
ATOM 4702 N N . ASN A 1 578 ? -8.246 -27.486 16.773 1.00 50.69 578 ASN A N 1
ATOM 4703 C CA . ASN A 1 578 ? -6.817 -27.848 16.760 1.00 50.69 578 ASN A CA 1
ATOM 4704 C C . ASN A 1 578 ? -5.879 -26.657 16.471 1.00 50.69 578 ASN A C 1
ATOM 4706 O O . ASN A 1 578 ? -4.661 -26.793 16.554 1.00 50.69 578 ASN A O 1
ATOM 4710 N N . GLY A 1 579 ? -6.432 -25.485 16.149 1.00 66.38 579 GLY A N 1
ATOM 4711 C CA . GLY A 1 579 ? -5.694 -24.244 15.921 1.00 66.38 579 GLY A CA 1
ATOM 4712 C C . GLY A 1 579 ? -6.573 -23.186 15.255 1.00 66.38 579 GLY A C 1
ATOM 4713 O O . GLY A 1 579 ? -7.554 -23.516 14.593 1.00 66.38 579 GLY A O 1
ATOM 4714 N N . ARG A 1 580 ? -6.239 -21.902 15.433 1.00 79.44 580 ARG A N 1
ATOM 4715 C CA . ARG A 1 580 ? -6.914 -20.797 14.732 1.00 79.44 580 ARG A CA 1
ATOM 4716 C C . ARG A 1 580 ? -6.337 -20.662 13.328 1.00 79.44 580 ARG A C 1
ATOM 4718 O O . ARG A 1 580 ? -5.125 -20.766 13.150 1.00 79.44 580 ARG A O 1
ATOM 4725 N N . ARG A 1 581 ? -7.194 -20.401 12.338 1.00 86.69 581 ARG A N 1
ATOM 4726 C CA . ARG A 1 581 ? -6.745 -20.106 10.971 1.00 86.69 581 ARG A CA 1
ATOM 4727 C C . ARG A 1 581 ? -5.902 -18.817 10.984 1.00 86.69 581 ARG A C 1
ATOM 4729 O O . ARG A 1 581 ? -6.444 -17.779 11.390 1.00 86.69 581 ARG A O 1
ATOM 4736 N N . PRO A 1 582 ? -4.618 -18.863 10.572 1.00 89.88 582 PRO A N 1
ATOM 4737 C CA . PRO A 1 582 ? -3.700 -17.728 10.639 1.00 89.88 582 PRO A CA 1
ATOM 4738 C C . PRO A 1 582 ? -3.989 -16.755 9.493 1.00 89.88 582 PRO A C 1
ATOM 4740 O O . PRO A 1 582 ? -3.294 -16.735 8.485 1.00 89.88 582 PRO A O 1
ATOM 4743 N N . PHE A 1 583 ? -5.076 -15.996 9.623 1.00 95.31 583 PHE A N 1
ATOM 4744 C CA . PHE A 1 583 ? -5.545 -15.118 8.559 1.00 95.31 583 PHE A CA 1
ATOM 4745 C C . PHE A 1 583 ? -4.731 -13.817 8.462 1.00 95.31 583 PHE A C 1
ATOM 4747 O O . PHE A 1 583 ? -4.263 -13.457 7.380 1.00 95.31 583 PHE A O 1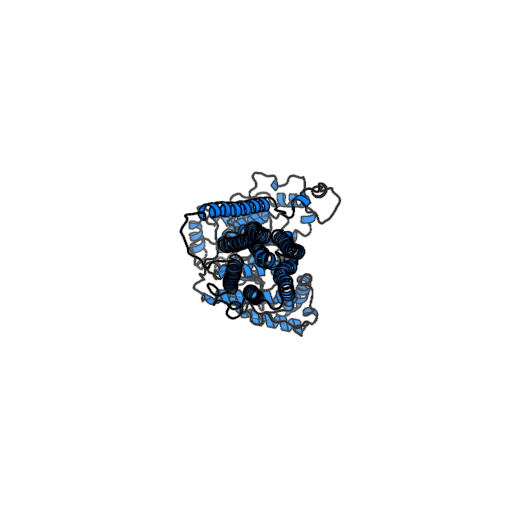
ATOM 4754 N N . VAL A 1 584 ? -4.554 -13.118 9.585 1.00 97.88 584 VAL A N 1
ATOM 4755 C CA . VAL A 1 584 ? -3.743 -11.900 9.664 1.00 97.88 584 VAL A CA 1
ATOM 4756 C C . VAL A 1 584 ? -2.618 -12.091 10.670 1.00 97.88 584 VAL A C 1
ATOM 4758 O O . VAL A 1 584 ? -2.864 -12.405 11.834 1.00 97.88 584 VAL A O 1
ATOM 4761 N N . THR A 1 585 ? -1.389 -11.829 10.236 1.00 98.06 585 THR A N 1
ATOM 4762 C CA . THR A 1 585 ? -0.212 -11.740 11.106 1.00 98.06 585 THR A CA 1
ATOM 4763 C C . THR A 1 585 ? 0.085 -10.272 11.395 1.00 98.06 585 THR A C 1
ATOM 4765 O O . THR A 1 585 ? 0.421 -9.514 10.485 1.00 98.06 585 THR A O 1
ATOM 4768 N N . HIS A 1 586 ? -0.021 -9.854 12.657 1.00 97.44 586 HIS A N 1
ATOM 4769 C CA . HIS A 1 586 ? 0.167 -8.463 13.074 1.00 97.44 586 HIS A CA 1
ATOM 4770 C C . HIS A 1 586 ? 1.445 -8.288 13.897 1.00 97.44 586 HIS A C 1
ATOM 4772 O O . HIS A 1 586 ? 1.603 -8.856 14.982 1.00 97.44 586 HIS A O 1
ATOM 4778 N N . PHE A 1 587 ? 2.364 -7.469 13.383 1.00 95.69 587 PHE A N 1
ATOM 4779 C CA . PHE A 1 587 ? 3.688 -7.222 13.958 1.00 95.69 587 PHE A CA 1
ATOM 4780 C C . PHE A 1 587 ? 3.684 -6.178 15.085 1.00 95.69 587 PHE A C 1
ATOM 4782 O O . PHE A 1 587 ? 4.510 -5.259 15.136 1.00 95.69 587 PHE A O 1
ATOM 4789 N N . THR A 1 588 ? 2.766 -6.355 16.035 1.00 90.88 588 THR A N 1
ATOM 4790 C CA . THR A 1 588 ? 2.581 -5.439 17.160 1.00 90.88 588 THR A CA 1
ATOM 4791 C C . THR A 1 588 ? 3.877 -5.225 17.946 1.00 90.88 588 THR A C 1
ATOM 4793 O O . THR A 1 588 ? 4.512 -6.143 18.480 1.00 90.88 588 THR A O 1
ATOM 4796 N N . GLY A 1 589 ? 4.275 -3.956 18.036 1.00 87.12 589 GLY A N 1
ATOM 4797 C CA . GLY A 1 589 ? 5.470 -3.522 18.757 1.00 87.12 589 GLY A CA 1
ATOM 4798 C C . GLY A 1 589 ? 6.771 -3.565 17.952 1.00 87.12 589 GLY A C 1
ATOM 4799 O O . GLY A 1 589 ? 7.802 -3.200 18.517 1.00 87.12 589 GLY A O 1
ATOM 4800 N N . CYS A 1 590 ? 6.750 -3.942 16.670 1.00 86.94 590 CYS A N 1
ATOM 4801 C CA . CYS A 1 590 ? 7.951 -3.920 15.836 1.00 86.94 590 CYS A CA 1
ATOM 4802 C C . CYS A 1 590 ? 8.340 -2.519 15.348 1.00 86.94 590 CYS A C 1
ATOM 4804 O O . CYS A 1 590 ? 9.521 -2.273 15.233 1.00 86.94 590 CYS A O 1
ATOM 4806 N N . GLN A 1 591 ? 7.409 -1.579 15.137 1.00 86.94 591 GLN A N 1
ATOM 4807 C CA . GLN A 1 591 ? 7.681 -0.169 14.771 1.00 86.94 591 GLN A CA 1
ATOM 4808 C C . GLN A 1 591 ? 8.686 0.046 13.609 1.00 86.94 591 GLN A C 1
ATOM 4810 O O . GLN A 1 591 ? 9.617 0.853 13.700 1.00 86.94 591 GLN A O 1
ATOM 4815 N N . GLN A 1 592 ? 8.441 -0.599 12.465 1.00 87.00 592 GLN A N 1
ATOM 4816 C CA . GLN A 1 592 ? 9.232 -0.536 11.221 1.00 87.00 592 GLN A CA 1
ATOM 4817 C C . GLN A 1 592 ? 9.681 0.850 10.804 1.00 87.00 592 GLN A C 1
ATOM 4819 O O . GLN A 1 592 ? 10.797 1.020 10.322 1.00 87.00 592 GLN A O 1
ATOM 4824 N N . CYS A 1 593 ? 8.847 1.852 11.044 1.00 87.38 593 CYS A N 1
ATOM 4825 C CA . CYS A 1 593 ? 9.136 3.198 10.609 1.00 87.38 593 CYS A CA 1
ATOM 4826 C C . CYS A 1 593 ? 10.063 3.983 11.548 1.00 87.38 593 CYS A C 1
ATOM 4828 O O . CYS A 1 593 ? 10.871 4.799 11.099 1.00 87.38 593 CYS A O 1
ATOM 4830 N N . SER A 1 594 ? 9.960 3.756 12.861 1.00 85.94 594 SER A N 1
ATOM 4831 C CA . SER A 1 594 ? 10.806 4.450 13.837 1.00 85.94 594 SER A CA 1
ATOM 4832 C C . SER A 1 594 ? 12.178 3.789 13.966 1.00 85.94 594 SER A C 1
ATOM 4834 O O . SER A 1 594 ? 13.143 4.483 14.274 1.00 85.94 594 SER A O 1
ATOM 4836 N N . GLY A 1 595 ? 12.258 2.476 13.719 1.00 77.94 595 GLY A N 1
ATOM 4837 C CA . GLY A 1 595 ? 13.455 1.660 13.944 1.00 77.94 595 GLY A CA 1
ATOM 4838 C C . GLY A 1 595 ? 13.633 1.243 15.403 1.00 77.94 595 GLY A C 1
ATOM 4839 O O . GLY A 1 595 ? 14.523 0.457 15.710 1.00 77.94 595 GLY A O 1
ATOM 4840 N N . ASN A 1 596 ? 12.774 1.736 16.299 1.00 79.12 596 ASN A N 1
ATOM 4841 C CA . ASN A 1 596 ? 12.642 1.175 17.635 1.00 79.12 596 ASN A CA 1
ATOM 4842 C C . ASN A 1 596 ? 11.897 -0.158 17.547 1.00 79.12 596 ASN A C 1
ATOM 4844 O O . ASN A 1 596 ? 11.251 -0.452 16.554 1.00 79.12 596 ASN A O 1
ATOM 4848 N N . HIS A 1 597 ? 11.905 -0.922 18.627 1.00 77.44 597 HIS A N 1
ATOM 4849 C CA . HIS A 1 597 ? 11.048 -2.087 18.795 1.00 77.44 597 HIS A CA 1
ATOM 4850 C C . HIS A 1 597 ? 10.732 -2.247 20.281 1.00 77.44 597 HIS A C 1
ATOM 4852 O O . HIS A 1 597 ? 11.375 -1.637 21.143 1.00 77.44 597 HIS A O 1
ATOM 4858 N N . ASN A 1 598 ? 9.730 -3.058 20.609 1.00 74.62 598 ASN A N 1
ATOM 4859 C CA . ASN A 1 598 ? 9.536 -3.477 21.989 1.00 74.62 598 ASN A CA 1
ATOM 4860 C C . ASN A 1 598 ? 10.810 -4.195 22.473 1.00 74.62 598 ASN A C 1
ATOM 4862 O O . ASN A 1 598 ? 11.348 -5.050 21.770 1.00 74.62 598 ASN A O 1
ATOM 4866 N N . ALA A 1 599 ? 11.299 -3.843 23.664 1.00 74.31 599 ALA A N 1
ATOM 4867 C CA . ALA A 1 599 ? 12.521 -4.404 24.243 1.00 74.31 599 ALA A CA 1
ATOM 4868 C C . ALA A 1 599 ? 12.445 -5.924 24.469 1.00 74.31 599 ALA A C 1
ATOM 4870 O O . ALA A 1 599 ? 13.475 -6.570 24.628 1.00 74.31 599 ALA A O 1
ATOM 4871 N N . MET A 1 600 ? 11.238 -6.500 24.469 1.00 72.06 600 MET A N 1
ATOM 4872 C CA . MET A 1 600 ? 11.045 -7.951 24.517 1.00 72.06 600 MET A CA 1
ATOM 4873 C C . MET A 1 600 ? 11.455 -8.671 23.216 1.00 72.06 600 MET A C 1
ATOM 4875 O O . MET A 1 600 ? 11.573 -9.892 23.220 1.00 72.06 600 MET A O 1
ATOM 4879 N N . TYR A 1 601 ? 11.652 -7.944 22.109 1.00 78.75 601 TYR A N 1
ATOM 4880 C CA . TYR A 1 601 ? 12.064 -8.493 20.816 1.00 78.75 601 TYR A CA 1
ATOM 4881 C C . TYR A 1 601 ? 13.537 -8.185 20.538 1.00 78.75 601 TYR A C 1
ATOM 4883 O O . TYR A 1 601 ? 14.023 -7.093 20.837 1.00 78.75 601 TYR A O 1
ATOM 4891 N N . VAL A 1 602 ? 14.239 -9.126 19.906 1.00 69.50 602 VAL A N 1
ATOM 4892 C CA . VAL A 1 602 ? 15.574 -8.877 19.345 1.00 69.50 602 VAL A CA 1
ATOM 4893 C C . VAL A 1 602 ? 15.396 -8.121 18.026 1.00 69.50 602 VAL A C 1
ATOM 4895 O O . VAL A 1 602 ? 14.670 -8.600 17.157 1.00 69.50 602 VAL A O 1
ATOM 4898 N N . GLY A 1 603 ? 16.035 -6.955 17.877 1.00 59.69 603 GLY A N 1
ATOM 4899 C CA . GLY A 1 603 ? 15.694 -5.961 16.847 1.00 59.69 603 GLY A CA 1
ATOM 4900 C C . GLY A 1 603 ? 15.614 -6.471 15.408 1.00 59.69 603 GLY A C 1
ATOM 4901 O O . GLY A 1 603 ? 14.629 -6.192 14.728 1.00 59.69 603 GLY A O 1
ATOM 4902 N N . ASP A 1 604 ? 16.568 -7.293 14.968 1.00 68.88 604 ASP A N 1
ATOM 4903 C CA . ASP A 1 604 ? 16.572 -7.833 13.598 1.00 68.88 604 ASP A CA 1
ATOM 4904 C C . ASP A 1 604 ? 15.455 -8.863 13.352 1.00 68.88 604 ASP A C 1
ATOM 4906 O O . ASP A 1 604 ? 15.050 -9.096 12.213 1.00 68.88 604 ASP A O 1
ATOM 4910 N N . THR A 1 605 ? 14.907 -9.454 14.418 1.00 83.06 605 THR A N 1
ATOM 4911 C CA . THR A 1 605 ? 13.850 -10.474 14.323 1.00 83.06 605 THR A CA 1
ATOM 4912 C C . THR A 1 605 ? 12.573 -9.873 13.755 1.00 83.06 605 THR A C 1
ATOM 4914 O O . THR A 1 605 ? 11.936 -10.486 12.911 1.00 83.06 605 THR A O 1
ATOM 4917 N N . CYS A 1 606 ? 12.217 -8.650 14.152 1.00 86.00 606 CYS A N 1
ATOM 4918 C CA . CYS A 1 606 ? 11.012 -7.991 13.652 1.00 86.00 606 CYS A CA 1
ATOM 4919 C C . CYS A 1 606 ? 11.015 -7.858 12.124 1.00 86.00 606 CYS A C 1
ATOM 4921 O O . CYS A 1 606 ? 10.021 -8.172 11.475 1.00 86.00 606 CYS A O 1
ATOM 4923 N N . TRP A 1 607 ? 12.133 -7.422 11.544 1.00 87.19 607 TRP A N 1
ATOM 4924 C CA . TRP A 1 607 ? 12.232 -7.168 10.105 1.00 87.19 607 TRP A CA 1
ATOM 4925 C C . TRP A 1 607 ? 12.297 -8.461 9.310 1.00 87.19 607 TRP A C 1
ATOM 4927 O O . TRP A 1 607 ? 11.535 -8.631 8.363 1.00 87.19 607 TRP A O 1
ATOM 4937 N N . ASN A 1 608 ? 13.145 -9.396 9.741 1.00 90.06 608 ASN A N 1
ATOM 4938 C CA . ASN A 1 608 ? 13.297 -10.684 9.072 1.00 90.06 608 ASN A CA 1
ATOM 4939 C C . ASN A 1 608 ? 11.974 -11.456 9.054 1.00 90.06 608 ASN A C 1
ATOM 4941 O O . ASN A 1 608 ? 11.602 -12.033 8.037 1.00 90.06 608 ASN A O 1
ATOM 4945 N N . GLU A 1 609 ? 11.224 -11.420 10.153 1.00 93.94 609 GLU A N 1
ATOM 4946 C CA . GLU A 1 609 ? 9.944 -12.117 10.261 1.00 93.94 609 GLU A CA 1
ATOM 4947 C C . GLU A 1 609 ? 8.821 -11.392 9.505 1.00 93.94 609 GLU A C 1
ATOM 4949 O O . GLU A 1 609 ? 7.953 -12.055 8.933 1.00 93.94 609 GLU A O 1
ATOM 4954 N N . MET A 1 610 ? 8.865 -10.053 9.407 1.00 94.44 610 MET A N 1
ATOM 4955 C CA . MET A 1 610 ? 8.004 -9.296 8.486 1.00 94.44 610 MET A CA 1
ATOM 4956 C C . MET A 1 610 ? 8.250 -9.710 7.036 1.00 94.44 610 MET A C 1
ATOM 4958 O O . MET A 1 610 ? 7.293 -9.982 6.312 1.00 94.44 610 MET A O 1
ATOM 4962 N N . GLU A 1 611 ? 9.512 -9.792 6.607 1.00 94.38 611 GLU A N 1
ATOM 4963 C CA . GLU A 1 611 ? 9.851 -10.265 5.263 1.00 94.38 611 GLU A CA 1
ATOM 4964 C C . GLU A 1 611 ? 9.368 -11.696 5.033 1.00 94.38 611 GLU A C 1
ATOM 4966 O O . GLU A 1 611 ? 8.760 -11.973 3.996 1.00 94.38 611 GLU A O 1
ATOM 4971 N N . ARG A 1 612 ? 9.548 -12.571 6.029 1.00 95.81 612 ARG A N 1
ATOM 4972 C CA . ARG A 1 612 ? 9.085 -13.959 5.977 1.00 95.81 612 ARG A CA 1
ATOM 4973 C C . ARG A 1 612 ? 7.572 -14.055 5.817 1.00 95.81 612 ARG A C 1
ATOM 4975 O O . ARG A 1 612 ? 7.103 -14.799 4.961 1.00 95.81 612 ARG A O 1
ATOM 4982 N N . ALA A 1 613 ? 6.806 -13.268 6.574 1.00 97.25 613 ALA A N 1
ATOM 4983 C CA . ALA A 1 613 ? 5.348 -13.204 6.459 1.00 97.25 613 ALA A CA 1
ATOM 4984 C C . ALA A 1 613 ? 4.884 -12.637 5.110 1.00 97.25 613 ALA A C 1
ATOM 4986 O O . ALA A 1 613 ? 3.937 -13.152 4.516 1.00 97.25 613 ALA A O 1
ATOM 4987 N N . LEU A 1 614 ? 5.561 -11.601 4.607 1.00 97.88 614 LEU A N 1
ATOM 4988 C CA . LEU A 1 614 ? 5.264 -11.010 3.304 1.00 97.88 614 LEU A CA 1
ATOM 4989 C C . LEU A 1 614 ? 5.523 -12.002 2.168 1.00 97.88 614 LEU A C 1
ATOM 4991 O O . LEU A 1 614 ? 4.666 -12.146 1.307 1.00 97.88 614 LEU A O 1
ATOM 4995 N N . ASN A 1 615 ? 6.653 -12.712 2.181 1.00 97.69 615 ASN A N 1
ATOM 4996 C CA . ASN A 1 615 ? 6.978 -13.721 1.167 1.00 97.69 615 ASN A CA 1
ATOM 4997 C C . ASN A 1 615 ? 6.083 -14.965 1.287 1.00 97.69 615 ASN A C 1
ATOM 4999 O O . ASN A 1 615 ? 5.710 -15.554 0.274 1.00 97.69 615 ASN A O 1
ATOM 5003 N N . PHE A 1 616 ? 5.679 -15.338 2.507 1.00 97.38 616 PHE A N 1
ATOM 5004 C CA . PHE A 1 616 ? 4.708 -16.410 2.744 1.00 97.38 616 PHE A CA 1
ATOM 5005 C C . PHE A 1 616 ? 3.353 -16.095 2.094 1.00 97.38 616 PHE A C 1
ATOM 5007 O O . PHE A 1 616 ? 2.780 -16.936 1.399 1.00 97.38 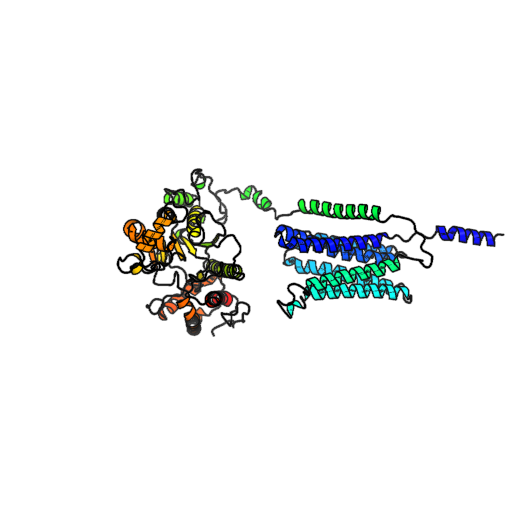616 PHE A O 1
ATOM 5014 N N . ALA A 1 617 ? 2.869 -14.861 2.256 1.00 97.75 617 ALA A N 1
ATOM 5015 C CA . ALA A 1 617 ? 1.661 -14.389 1.590 1.00 97.75 617 ALA A CA 1
ATOM 5016 C C . ALA A 1 617 ? 1.853 -14.236 0.069 1.00 97.75 617 ALA A C 1
ATOM 5018 O O . ALA A 1 617 ? 1.005 -14.669 -0.711 1.00 97.75 617 ALA A O 1
ATOM 5019 N N . ASP A 1 618 ? 2.980 -13.664 -0.371 1.00 97.75 618 ASP A N 1
ATOM 5020 C CA . ASP A 1 618 ? 3.260 -13.423 -1.793 1.00 97.75 618 ASP A CA 1
ATOM 5021 C C . ASP A 1 618 ? 3.402 -14.736 -2.570 1.00 97.75 618 ASP A C 1
ATOM 5023 O O . ASP A 1 618 ? 2.993 -14.806 -3.723 1.00 97.75 618 ASP A O 1
ATOM 5027 N N . ASN A 1 619 ? 3.852 -15.824 -1.935 1.00 96.06 619 ASN A N 1
ATOM 5028 C CA . ASN A 1 619 ? 3.826 -17.158 -2.537 1.00 96.06 619 ASN A CA 1
ATOM 5029 C C . ASN A 1 619 ? 2.418 -17.578 -2.979 1.00 96.06 619 ASN A C 1
ATOM 5031 O O . ASN A 1 619 ? 2.268 -18.157 -4.053 1.00 96.06 619 ASN A O 1
ATOM 5035 N N . GLN A 1 620 ? 1.368 -17.255 -2.223 1.00 94.00 620 GLN A N 1
ATOM 5036 C CA . GLN A 1 620 ? -0.010 -17.591 -2.608 1.00 94.00 620 GLN A CA 1
ATOM 5037 C C . GLN A 1 620 ? -0.466 -16.800 -3.846 1.00 94.00 620 GLN A C 1
ATOM 5039 O O . GLN A 1 620 ? -1.214 -17.321 -4.676 1.00 94.00 620 GLN A O 1
ATOM 5044 N N . VAL A 1 621 ? 0.044 -15.575 -4.015 1.00 95.19 621 VAL A N 1
ATOM 5045 C CA . VAL A 1 621 ? -0.200 -14.723 -5.187 1.00 95.19 621 VAL A CA 1
ATOM 5046 C C . VAL A 1 621 ? 0.624 -15.207 -6.382 1.00 95.19 621 VAL A C 1
ATOM 5048 O O . VAL A 1 621 ? 0.071 -15.563 -7.424 1.00 95.19 621 VAL A O 1
ATOM 5051 N N . LEU A 1 622 ? 1.948 -15.285 -6.230 1.00 95.12 622 LEU A N 1
ATOM 5052 C CA . LEU A 1 622 ? 2.914 -15.646 -7.269 1.00 95.12 622 LEU A CA 1
ATOM 5053 C C . LEU A 1 622 ? 2.664 -17.036 -7.857 1.00 95.12 622 LEU A C 1
ATOM 5055 O O . LEU A 1 622 ? 2.887 -17.235 -9.056 1.00 95.12 622 LEU A O 1
ATOM 5059 N N . ARG A 1 623 ? 2.120 -17.980 -7.075 1.00 91.50 623 ARG A N 1
ATOM 5060 C CA . ARG A 1 623 ? 1.734 -19.307 -7.581 1.00 91.50 623 ARG A CA 1
ATOM 5061 C C . ARG A 1 623 ? 0.757 -19.222 -8.751 1.00 91.50 623 ARG A C 1
ATOM 5063 O O . ARG A 1 623 ? 0.887 -20.004 -9.694 1.00 91.50 623 ARG A O 1
ATOM 5070 N N . LYS A 1 624 ? -0.162 -18.246 -8.762 1.00 90.62 624 LYS A N 1
ATOM 5071 C CA . LYS A 1 624 ? -1.083 -18.017 -9.896 1.00 90.62 624 LYS A CA 1
ATOM 5072 C C . LYS A 1 624 ? -0.337 -17.592 -11.166 1.00 90.62 624 LYS A C 1
ATOM 5074 O O . LYS A 1 624 ? -0.782 -17.892 -12.271 1.00 90.62 624 LYS A O 1
ATOM 5079 N N . TYR A 1 625 ? 0.826 -16.965 -11.007 1.00 92.62 625 TYR A N 1
ATOM 5080 C CA . TYR A 1 625 ? 1.723 -16.542 -12.082 1.00 92.62 625 TYR A CA 1
ATOM 5081 C C . TYR A 1 625 ? 2.805 -17.588 -12.406 1.00 92.62 625 TYR A C 1
ATOM 5083 O O . TYR A 1 625 ? 3.592 -17.392 -13.327 1.00 92.62 625 TYR A O 1
ATOM 5091 N N . GLY A 1 626 ? 2.826 -18.726 -11.702 1.00 93.50 626 GLY A N 1
ATOM 5092 C CA . GLY A 1 626 ? 3.780 -19.812 -11.926 1.00 93.50 626 GLY A CA 1
ATOM 5093 C C . GLY A 1 626 ? 5.129 -19.640 -11.231 1.00 93.50 626 GLY A C 1
ATOM 5094 O O . GLY A 1 626 ? 6.090 -20.279 -11.656 1.00 93.50 626 GLY A O 1
ATOM 5095 N N . PHE A 1 627 ? 5.200 -18.832 -10.172 1.00 95.88 627 PHE A N 1
ATOM 5096 C CA . PHE A 1 627 ? 6.426 -18.576 -9.415 1.00 95.88 627 PHE A CA 1
ATOM 5097 C C . PHE A 1 627 ? 6.221 -18.736 -7.907 1.00 95.88 627 PHE A C 1
ATOM 5099 O O . PHE A 1 627 ? 5.105 -18.602 -7.417 1.00 95.88 627 PHE A O 1
ATOM 5106 N N . MET A 1 628 ? 7.304 -18.994 -7.174 1.00 95.38 628 MET A N 1
ATOM 5107 C CA . MET A 1 628 ? 7.358 -18.971 -5.707 1.00 95.38 628 MET A CA 1
ATOM 5108 C C . MET A 1 628 ? 8.745 -18.535 -5.221 1.00 95.38 628 MET A C 1
ATOM 5110 O O . MET A 1 628 ? 9.752 -18.837 -5.861 1.00 95.38 628 MET A O 1
ATOM 5114 N N . HIS A 1 629 ? 8.810 -17.885 -4.066 1.00 96.12 629 HIS A N 1
ATOM 5115 C CA . HIS A 1 629 ? 10.017 -17.725 -3.265 1.00 96.12 629 HIS A CA 1
ATOM 5116 C C . HIS A 1 629 ? 10.472 -19.097 -2.740 1.00 96.12 629 HIS A C 1
ATOM 5118 O O . HIS A 1 629 ? 9.708 -19.740 -2.014 1.00 96.12 629 HIS A O 1
ATOM 5124 N N . PRO A 1 630 ? 11.690 -19.561 -3.088 1.00 92.12 630 PRO A N 1
ATOM 5125 C CA . PRO A 1 630 ? 12.243 -20.805 -2.550 1.00 92.12 630 PRO A CA 1
ATOM 5126 C C . PRO A 1 630 ? 12.719 -20.654 -1.098 1.00 92.12 630 PRO A C 1
ATOM 5128 O O . PRO A 1 630 ? 12.795 -21.637 -0.373 1.00 92.12 630 PRO A O 1
ATOM 5131 N N . ASP A 1 631 ? 13.040 -19.427 -0.687 1.00 92.50 631 ASP A N 1
ATOM 5132 C CA . ASP A 1 631 ? 13.437 -19.055 0.666 1.00 92.50 631 ASP A CA 1
ATOM 5133 C C . ASP A 1 631 ? 12.610 -17.835 1.077 1.00 92.50 631 ASP A C 1
ATOM 5135 O O . ASP A 1 631 ? 12.649 -16.797 0.413 1.00 92.50 631 ASP A O 1
ATOM 5139 N N . LEU A 1 632 ? 11.853 -17.961 2.169 1.00 93.31 632 LEU A N 1
ATOM 5140 C CA . LEU A 1 632 ? 10.989 -16.895 2.667 1.00 93.31 632 LEU A CA 1
ATOM 5141 C C . LEU A 1 632 ? 11.774 -15.693 3.217 1.00 93.31 632 LEU A C 1
ATOM 5143 O O . LEU A 1 632 ? 11.182 -14.634 3.394 1.00 93.31 632 LEU A O 1
ATOM 5147 N N . LEU A 1 633 ? 13.081 -15.808 3.457 1.00 92.06 633 LEU A N 1
ATOM 5148 C CA . LEU A 1 633 ? 13.945 -14.673 3.801 1.00 92.06 633 LEU A CA 1
ATOM 5149 C C . LEU A 1 633 ? 14.572 -14.007 2.565 1.00 92.06 633 LEU A C 1
ATOM 5151 O O . LEU A 1 633 ? 15.204 -12.960 2.686 1.00 92.06 633 LEU A O 1
ATOM 5155 N N . ASN A 1 634 ? 14.381 -14.567 1.365 1.00 90.62 634 ASN A N 1
ATOM 5156 C CA . ASN A 1 634 ? 14.893 -13.998 0.124 1.00 90.62 634 ASN A CA 1
ATOM 5157 C C . ASN A 1 634 ? 13.777 -13.397 -0.736 1.00 90.62 634 ASN A C 1
ATOM 5159 O O . ASN A 1 634 ? 13.143 -14.051 -1.567 1.00 90.62 634 ASN A O 1
ATOM 5163 N N . SER A 1 635 ? 13.609 -12.088 -0.594 1.00 88.81 635 SER A N 1
ATOM 5164 C CA . SER A 1 635 ? 12.576 -11.324 -1.293 1.00 88.81 635 SER A CA 1
ATOM 5165 C C . SER A 1 635 ? 12.876 -11.065 -2.785 1.00 88.81 635 SER A C 1
ATOM 5167 O O . SER A 1 635 ? 11.999 -10.601 -3.507 1.00 88.81 635 SER A O 1
ATOM 5169 N N . SER A 1 636 ? 14.098 -11.330 -3.272 1.00 87.38 636 SER A N 1
ATOM 5170 C CA . SER A 1 636 ? 14.526 -10.959 -4.639 1.00 87.38 636 SER A CA 1
ATOM 5171 C C . SER A 1 636 ? 14.486 -12.104 -5.650 1.00 87.38 636 SER A C 1
ATOM 5173 O O . SER A 1 636 ? 14.437 -11.856 -6.855 1.00 87.38 636 SER A O 1
ATOM 5175 N N . LEU A 1 637 ? 14.556 -13.353 -5.186 1.00 90.56 637 LEU A N 1
ATOM 5176 C CA . LEU A 1 637 ? 14.617 -14.529 -6.048 1.00 90.56 637 LEU A CA 1
ATOM 5177 C C . LEU A 1 637 ? 13.305 -15.304 -5.998 1.00 90.56 637 LEU A C 1
ATOM 5179 O O . LEU A 1 637 ? 12.802 -15.636 -4.928 1.00 90.56 637 LEU A O 1
ATOM 5183 N N . VAL A 1 638 ? 12.801 -15.652 -7.178 1.00 95.69 638 VAL A N 1
ATOM 5184 C CA . VAL A 1 638 ? 11.662 -16.553 -7.349 1.00 95.69 638 VAL A CA 1
ATOM 5185 C C . VAL A 1 638 ? 12.053 -17.693 -8.281 1.00 95.69 638 VAL A C 1
ATOM 5187 O O . VAL A 1 638 ? 12.854 -17.519 -9.200 1.00 95.69 638 VAL A O 1
ATOM 5190 N N . SER A 1 639 ? 11.487 -18.869 -8.042 1.00 95.50 639 SER A N 1
ATOM 5191 C CA . SER A 1 639 ? 11.660 -20.064 -8.866 1.00 95.50 639 SER A CA 1
ATOM 5192 C C . SER A 1 639 ? 10.363 -20.388 -9.593 1.00 95.50 639 SER A C 1
ATOM 5194 O O . SER A 1 639 ? 9.274 -20.198 -9.051 1.00 95.50 639 SER A O 1
ATOM 5196 N N . VAL A 1 640 ? 10.480 -20.879 -10.827 1.00 95.81 640 VAL A N 1
ATOM 5197 C CA . VAL A 1 640 ? 9.329 -21.365 -11.595 1.00 95.81 640 VAL A CA 1
ATOM 5198 C C . VAL A 1 640 ? 8.798 -22.631 -10.933 1.00 95.81 640 VAL A C 1
ATOM 5200 O O . VAL A 1 640 ? 9.567 -23.557 -10.672 1.00 95.81 640 VAL A O 1
ATOM 5203 N N . VAL A 1 641 ? 7.487 -22.697 -10.712 1.00 92.88 641 VAL A N 1
ATOM 5204 C CA . VAL A 1 641 ? 6.823 -23.928 -10.267 1.00 92.88 641 VAL A CA 1
ATOM 5205 C C . VAL A 1 641 ? 6.208 -24.679 -11.452 1.00 92.88 641 VAL A C 1
ATOM 5207 O O . VAL A 1 641 ? 5.677 -24.035 -12.369 1.00 92.88 641 VAL A O 1
ATOM 5210 N N . PRO A 1 642 ? 6.236 -26.030 -11.454 1.00 91.38 642 PRO A N 1
ATOM 5211 C CA . PRO A 1 642 ? 5.581 -26.839 -12.477 1.00 91.38 642 PRO A CA 1
ATOM 5212 C C . PRO A 1 642 ? 4.122 -26.436 -12.710 1.00 91.38 642 PRO A C 1
ATOM 5214 O O . PRO A 1 642 ? 3.439 -25.933 -11.812 1.00 91.38 642 PRO A O 1
ATOM 5217 N N . PHE A 1 643 ? 3.619 -26.662 -13.927 1.00 86.75 643 PHE A N 1
ATOM 5218 C CA . PHE A 1 643 ? 2.249 -26.269 -14.267 1.00 86.75 643 PHE A CA 1
ATOM 5219 C C . PHE A 1 643 ? 1.203 -26.954 -13.373 1.00 86.75 643 PHE A C 1
ATOM 5221 O O . PHE A 1 643 ? 0.221 -26.324 -13.001 1.00 86.75 643 PHE A O 1
ATOM 5228 N N . ASP A 1 644 ? 1.464 -28.193 -12.966 1.00 86.44 644 ASP A N 1
ATOM 5229 C CA . ASP A 1 644 ? 0.562 -29.027 -12.162 1.00 86.44 644 ASP A CA 1
ATOM 5230 C C . ASP A 1 644 ? 0.976 -29.116 -10.672 1.00 86.44 644 ASP A C 1
ATOM 5232 O O . ASP A 1 644 ? 0.547 -30.012 -9.954 1.00 86.44 644 ASP A O 1
ATOM 5236 N N . TYR A 1 645 ? 1.851 -28.214 -10.205 1.00 88.50 645 TYR A N 1
ATOM 5237 C CA . TYR A 1 645 ? 2.372 -28.214 -8.831 1.00 88.50 645 TYR A CA 1
ATOM 5238 C C . TYR A 1 645 ? 1.265 -28.048 -7.765 1.00 88.50 645 TYR A C 1
ATOM 5240 O O . TYR A 1 645 ? 0.443 -27.135 -7.915 1.00 88.50 645 TYR A O 1
ATOM 5248 N N . PRO A 1 646 ? 1.301 -28.788 -6.637 1.00 88.56 646 PRO A N 1
ATOM 5249 C CA . PRO A 1 646 ? 2.220 -29.878 -6.291 1.00 88.56 646 PRO A CA 1
ATOM 5250 C C . PRO A 1 646 ? 1.659 -31.221 -6.795 1.00 88.56 646 PRO A C 1
ATOM 5252 O O . PRO A 1 646 ? 0.676 -31.722 -6.256 1.00 88.56 646 PRO A O 1
ATOM 5255 N N . ALA A 1 647 ? 2.233 -31.761 -7.876 1.00 80.31 647 ALA A N 1
ATOM 5256 C CA . ALA A 1 647 ? 1.805 -33.021 -8.497 1.00 80.31 647 ALA A CA 1
ATOM 5257 C C . ALA A 1 647 ? 2.506 -34.235 -7.900 1.00 80.31 647 ALA A C 1
ATOM 5259 O O . ALA A 1 647 ? 3.723 -34.107 -7.631 1.00 80.31 647 ALA A O 1
#

Foldseek 3Di:
DVVVVVVVVCVVCVVVPDDQDDCVLVVQLVLLQVQLVVLVVVLVVCLPVDPVSNLQSVLSNQLSLLSNLLSLCLLVLCLLCVVPVVSSCVLNVVSVVLSVVLSCLSLDPVCPPPVNPVVNVVSSVCSLVSVVVSLVVSCVVDPPDPVSVVLSVLVVVLSVLQVVLVVLVVVFPPCVVPPPPDPPHDTSPVSSVVSSVVSSVSSSVSSVVSNDDDDPDDDDDDDDPPPVVVVVSVVVSVVVVVVVVVCSVVPDPPVPPVVCVPPPVSLPPDPDDDLPDQHQAPDDACVPPPVDDLDLQDFDPPQVVRLVVRCVRGVSLQVVLQVAEEEEEEDELDFFPFPCLVVLLVLLVVQVVLLCVLVVHHYDYDHDQPPVQQDDQRSVLSVQSSCLVVCSSHFKYKAAYSQKGFLPSQDDDPCVVQVQAFKEWAAACCCQAPQPNPALVRTDPNTMIGTSDSLRSVVSSVLSCCGRVHPCFQVSLVVLCVRHVHDPDSTDGSSSSVSVCCHVVVVSHVSRYHHDDLAPSPDEQVVVLVCLVVVVVLVQVLCVVPLVLLQQDASNCSNVSSVVCVVVCVVVPSRVPPDHHHRMHGLPQLCSRHQGGPPVDDNVCSVQSSQLSSLSSVQVVCVSVQWHDPDSSDPPDIDGHDNRPPD